Protein AF-0000000086527727 (afdb_homodimer)

Secondary structure (DSSP, 8-state):
-HHHHHHHHHHSEEEEEPPHHHHHHHHHHHHHHTT--HHHHHHSEEGGGTEEEEPTTS-BSS-TTSB--SEEEEE-GGGGGGGTT-GGGGSHHHHHHHHHHHHHHHHHHHHHHHHHHHTT--PPPP-GGG-EEEEEEE-TTS--S--SEEEEEE--SSSEEEEEESSS-EEE--SSS-EE----TTEEEEEE-HHHHHHTTTSS----EEEEPPSS---EEEEEEEE---TT---EE-SSS--EE-HHHHHHHHHHHTTPPPPP-----/-HHHHHHHHHHSEEEEEPPHHHHHHHHHHHHHHTT--HHHHHHSEEGGGTEEEEPTTS-BSS-TTSB--SEEEEE-GGGGGGGTT-GGGGSHHHHHHHHHHHHHHHHHHHHHHHHHHHTT--PPPP-GGG-EEEEEEE-TT------SEEEEEE---SSEEEEEESSS-EEE--SSS-EE----TTEEEEEE-HHHHHHTTTSS----EEEEPPSS---EEEEEEEE---TT---EE-SSS--EE-HHHHHHHHHHHTTPPPPP-----

Structure (mmCIF, N/CA/C/O backbone):
data_AF-0000000086527727-model_v1
#
loop_
_entity.id
_entity.type
_entity.pdbx_description
1 polymer '2OG-Fe(II) oxygenase'
#
loop_
_atom_site.group_PDB
_atom_site.id
_atom_site.type_symbol
_atom_site.label_atom_id
_atom_site.label_alt_id
_atom_site.label_comp_id
_atom_site.label_asym_id
_atom_site.label_entity_id
_atom_site.label_seq_id
_atom_site.pdbx_PDB_ins_code
_atom_site.Cartn_x
_atom_site.Cartn_y
_atom_site.Cartn_z
_atom_site.occupancy
_atom_site.B_iso_or_equiv
_atom_site.auth_seq_id
_atom_site.auth_comp_id
_atom_site.auth_asym_id
_atom_site.auth_atom_id
_atom_site.pdbx_PDB_model_num
ATOM 1 N N . MET A 1 1 ? 10.938 4.844 6.789 1 93.62 1 MET A N 1
ATOM 2 C CA . MET A 1 1 ? 9.836 5.648 6.262 1 93.62 1 MET A CA 1
ATOM 3 C C . MET A 1 1 ? 9.055 4.879 5.203 1 93.62 1 MET A C 1
ATOM 5 O O . MET A 1 1 ? 7.879 5.164 4.965 1 93.62 1 MET A O 1
ATOM 9 N N . LYS A 1 2 ? 9.672 3.783 4.762 1 95.88 2 LYS A N 1
ATOM 10 C CA . LYS A 1 2 ? 9.039 3.025 3.686 1 95.88 2 LYS A CA 1
ATOM 11 C C . LYS A 1 2 ? 7.766 2.344 4.168 1 95.88 2 LYS A C 1
ATOM 13 O O . LYS A 1 2 ? 6.758 2.326 3.453 1 95.88 2 LYS A O 1
ATOM 18 N N . LEU A 1 3 ? 7.816 1.804 5.344 1 97.44 3 LEU A N 1
ATOM 19 C CA . LEU A 1 3 ? 6.633 1.159 5.902 1 97.44 3 LEU A CA 1
ATOM 20 C C . LEU A 1 3 ? 5.492 2.16 6.062 1 97.44 3 LEU A C 1
ATOM 22 O O . LEU A 1 3 ? 4.355 1.872 5.688 1 97.44 3 LEU A O 1
ATOM 26 N N . HIS A 1 4 ? 5.781 3.332 6.586 1 98.25 4 HIS A N 1
ATOM 27 C CA . HIS A 1 4 ? 4.77 4.367 6.746 1 98.25 4 HIS A CA 1
ATOM 28 C C . HIS A 1 4 ? 4.199 4.797 5.402 1 98.25 4 HIS A C 1
ATOM 30 O O . HIS A 1 4 ? 2.99 5.02 5.277 1 98.25 4 HIS A O 1
ATOM 36 N N . ALA A 1 5 ? 5.086 4.922 4.422 1 98.69 5 ALA A N 1
ATOM 37 C CA . ALA A 1 5 ? 4.648 5.27 3.074 1 98.69 5 ALA A CA 1
ATOM 38 C C . ALA A 1 5 ? 3.682 4.227 2.523 1 98.69 5 ALA A C 1
ATOM 40 O O . ALA A 1 5 ? 2.648 4.57 1.944 1 98.69 5 ALA A O 1
ATOM 41 N N . SER A 1 6 ? 4.012 2.943 2.715 1 98.5 6 SER A N 1
ATOM 42 C CA . SER A 1 6 ? 3.152 1.869 2.225 1 98.5 6 SER A CA 1
ATOM 43 C C . SER A 1 6 ? 1.796 1.885 2.92 1 98.5 6 SER A C 1
ATOM 45 O O . SER A 1 6 ? 0.764 1.663 2.283 1 98.5 6 SER A O 1
ATOM 47 N N . ARG A 1 7 ? 1.801 2.135 4.215 1 98.25 7 ARG A N 1
ATOM 48 C CA . ARG A 1 7 ? 0.545 2.211 4.953 1 98.25 7 ARG A CA 1
ATOM 49 C C . ARG A 1 7 ? -0.287 3.406 4.496 1 98.25 7 ARG A C 1
ATOM 51 O O . ARG A 1 7 ? -1.512 3.311 4.391 1 98.25 7 ARG A O 1
ATOM 58 N N . LEU A 1 8 ? 0.366 4.465 4.238 1 98.62 8 LEU A N 1
ATOM 59 C CA . LEU A 1 8 ? -0.321 5.645 3.729 1 98.62 8 LEU A CA 1
ATOM 60 C C . LEU A 1 8 ? -0.918 5.375 2.352 1 98.62 8 LEU A C 1
ATOM 62 O O . LEU A 1 8 ? -2.057 5.762 2.078 1 98.62 8 LEU A O 1
ATOM 66 N N . ILE A 1 9 ? -0.16 4.742 1.474 1 98.56 9 ILE A N 1
ATOM 67 C CA . ILE A 1 9 ? -0.643 4.391 0.142 1 98.56 9 ILE A CA 1
ATOM 68 C C . ILE A 1 9 ? -1.854 3.469 0.258 1 98.56 9 ILE A C 1
ATOM 70 O O . ILE A 1 9 ? -2.824 3.611 -0.49 1 98.56 9 ILE A O 1
ATOM 74 N N . ARG A 1 10 ? -1.821 2.598 1.196 1 97.44 10 ARG A N 1
ATOM 75 C CA . ARG A 1 10 ? -2.869 1.598 1.37 1 97.44 10 ARG A CA 1
ATOM 76 C C . ARG A 1 10 ? -4.129 2.223 1.959 1 97.44 10 ARG A C 1
ATOM 78 O O . ARG A 1 10 ? -5.238 1.962 1.484 1 97.44 10 ARG A O 1
ATOM 85 N N . ASP A 1 11 ? -3.961 3.105 3.004 1 97 11 ASP A N 1
ATOM 86 C CA . ASP A 1 11 ? -5.098 3.484 3.836 1 97 11 ASP A CA 1
ATOM 87 C C . ASP A 1 11 ? -5.441 4.961 3.656 1 97 11 ASP A C 1
ATOM 89 O O . ASP A 1 11 ? -6.496 5.418 4.105 1 97 11 ASP A O 1
ATOM 93 N N . SER A 1 12 ? -4.559 5.742 3.012 1 98.19 12 SER A N 1
ATOM 94 C CA . SER A 1 12 ? -4.684 7.188 2.83 1 98.19 12 SER A CA 1
ATOM 95 C C . SER A 1 12 ? -4.461 7.93 4.141 1 98.19 12 SER A C 1
ATOM 97 O O . SER A 1 12 ? -4.73 9.133 4.234 1 98.19 12 SER A O 1
ATOM 99 N N . TYR A 1 13 ? -4.09 7.246 5.164 1 98.38 13 TYR A N 1
ATOM 100 C CA . TYR A 1 13 ? -3.625 7.812 6.426 1 98.38 13 TYR A CA 1
ATOM 101 C C . TYR A 1 13 ? -2.643 6.875 7.117 1 98.38 13 TYR A C 1
ATOM 103 O O . TYR A 1 13 ? -2.566 5.688 6.781 1 98.38 13 TYR A O 1
ATOM 111 N N . VAL A 1 14 ? -1.876 7.391 8.031 1 98.44 14 VAL A N 1
ATOM 112 C CA . VAL A 1 14 ? -0.958 6.559 8.805 1 98.44 14 VAL A CA 1
ATOM 113 C C . VAL A 1 14 ? -0.608 7.254 10.117 1 98.44 14 VAL A C 1
ATOM 115 O O . VAL A 1 14 ? -0.473 8.477 10.156 1 98.44 14 VAL A O 1
ATOM 118 N N . TYR A 1 15 ? -0.564 6.461 11.164 1 97.81 15 TYR A N 1
ATOM 119 C CA . TYR A 1 15 ? -0.046 6.949 12.438 1 97.81 15 TYR A CA 1
ATOM 120 C C . TYR A 1 15 ? 1.468 6.785 12.508 1 97.81 15 TYR A C 1
ATOM 122 O O . TYR A 1 15 ? 2.02 5.824 11.969 1 97.81 15 TYR A O 1
ATOM 130 N N . PHE A 1 16 ? 2.072 7.664 13.078 1 91.94 16 PHE A N 1
ATOM 131 C CA . PHE A 1 16 ? 3.486 7.402 13.32 1 91.94 16 PHE A CA 1
ATOM 132 C C . PHE A 1 16 ? 3.93 8.016 14.648 1 91.94 16 PHE A C 1
ATOM 134 O O . PHE A 1 16 ? 3.371 9.023 15.086 1 91.94 16 PHE A O 1
ATOM 141 N N . LYS A 1 17 ? 4.961 7.449 15.18 1 94.81 17 LYS A N 1
ATOM 142 C CA . LYS A 1 17 ? 5.551 7.883 16.453 1 94.81 17 LYS A CA 1
ATOM 143 C C . LYS A 1 17 ? 6.355 9.164 16.266 1 94.81 17 LYS A C 1
ATOM 145 O O . LYS A 1 17 ? 7.191 9.258 15.359 1 94.81 17 LYS A O 1
ATOM 150 N N . MET A 1 18 ? 6.059 10.094 17.078 1 96.69 18 MET A N 1
ATOM 151 C CA . MET A 1 18 ? 6.75 11.383 17.016 1 96.69 18 MET A CA 1
ATOM 152 C C . MET A 1 18 ? 8.109 11.305 17.703 1 96.69 18 MET A C 1
ATOM 154 O O . MET A 1 18 ? 8.219 10.734 18.797 1 96.69 18 MET A O 1
ATOM 158 N N . PRO A 1 19 ? 9.164 11.883 17.062 1 96.88 19 PRO A N 1
ATOM 159 C CA . PRO A 1 19 ? 10.398 12.078 17.828 1 96.88 19 PRO A CA 1
ATOM 160 C C . PRO A 1 19 ? 10.188 12.906 19.094 1 96.88 19 PRO A C 1
ATOM 162 O O . PRO A 1 19 ? 9.32 13.781 19.125 1 96.88 19 PRO A O 1
ATOM 165 N N . TYR A 1 20 ? 11.008 12.672 20.047 1 96.69 20 TYR A N 1
ATOM 166 C CA . TYR A 1 20 ? 10.867 13.305 21.359 1 96.69 20 TYR A CA 1
ATOM 167 C C . TYR A 1 20 ? 10.891 14.82 21.234 1 96.69 20 TYR A C 1
ATOM 169 O O . TYR A 1 20 ? 10.094 15.516 21.875 1 96.69 20 TYR A O 1
ATOM 177 N N . ALA A 1 21 ? 11.797 15.344 20.469 1 97.25 21 ALA A N 1
ATOM 178 C CA . ALA A 1 21 ? 11.922 16.797 20.297 1 97.25 21 ALA A CA 1
ATOM 179 C C . ALA A 1 21 ? 10.625 17.391 19.766 1 97.25 21 ALA A C 1
ATOM 181 O O . ALA A 1 21 ? 10.195 18.453 20.219 1 97.25 21 ALA A O 1
ATOM 182 N N . LEU A 1 22 ? 10.008 16.766 18.812 1 97.44 22 LEU A N 1
ATOM 183 C CA . LEU A 1 22 ? 8.758 17.234 18.219 1 97.44 22 LEU A CA 1
ATOM 184 C C . LEU A 1 22 ? 7.645 17.25 19.266 1 97.44 22 LEU A C 1
ATOM 186 O O . LEU A 1 22 ? 6.867 18.203 19.328 1 97.44 22 LEU A O 1
ATOM 190 N N . LEU A 1 23 ? 7.625 16.203 20.031 1 97 23 LEU A N 1
ATOM 191 C CA . LEU A 1 23 ? 6.617 16.094 21.094 1 97 23 LEU A CA 1
ATOM 192 C C . LEU A 1 23 ? 6.797 17.219 22.109 1 97 23 LEU A C 1
ATOM 194 O O . LEU A 1 23 ? 5.816 17.828 22.531 1 97 23 LEU A O 1
ATOM 198 N N . MET A 1 24 ? 7.961 17.438 22.469 1 97.75 24 MET A N 1
ATOM 199 C CA . MET A 1 24 ? 8.266 18.469 23.453 1 97.75 24 MET A CA 1
ATOM 200 C C . MET A 1 24 ? 7.871 19.844 22.953 1 97.75 24 MET A C 1
ATOM 202 O O . MET A 1 24 ? 7.242 20.625 23.672 1 97.75 24 MET A O 1
ATOM 206 N N . HIS A 1 25 ? 8.266 20.109 21.734 1 98.25 25 HIS A N 1
ATOM 207 C CA . HIS A 1 25 ? 7.918 21.406 21.156 1 98.25 25 HIS A CA 1
ATOM 208 C C . HIS A 1 25 ? 6.406 21.578 21.062 1 98.25 25 HIS A C 1
ATOM 210 O O . HIS A 1 25 ? 5.883 22.672 21.281 1 98.25 25 HIS A O 1
ATOM 216 N N . PHE A 1 26 ? 5.711 20.547 20.75 1 98.06 26 PHE A N 1
ATOM 217 C CA . PHE A 1 26 ? 4.254 20.609 20.672 1 98.06 26 PHE A CA 1
ATOM 218 C C . PHE A 1 26 ? 3.646 20.969 22.016 1 98.06 26 PHE A C 1
ATOM 220 O O . PHE A 1 26 ? 2.791 21.844 22.109 1 98.06 26 PHE A O 1
ATOM 227 N N . ASP A 1 27 ? 4.094 20.266 23.031 1 97.12 27 ASP A N 1
ATOM 228 C CA . ASP A 1 27 ? 3.555 20.5 24.375 1 97.12 27 ASP A CA 1
ATOM 229 C C . ASP A 1 27 ? 3.816 21.922 24.828 1 97.12 27 ASP A C 1
ATOM 231 O O . ASP A 1 27 ? 2.932 22.578 25.391 1 97.12 27 ASP A O 1
ATOM 235 N N . ARG A 1 28 ? 4.941 22.375 24.562 1 97.88 28 ARG A N 1
ATOM 236 C CA . ARG A 1 28 ? 5.328 23.719 24.984 1 97.88 28 ARG A CA 1
ATOM 237 C C . ARG A 1 28 ? 4.551 24.781 24.219 1 97.88 28 ARG A C 1
ATOM 239 O O . ARG A 1 28 ? 4.125 25.781 24.781 1 97.88 28 ARG A O 1
ATOM 246 N N . LEU A 1 29 ? 4.395 24.531 22.906 1 97.44 29 LEU A N 1
ATOM 247 C CA . LEU A 1 29 ? 3.674 25.531 22.109 1 97.44 29 LEU A CA 1
ATOM 248 C C . LEU A 1 29 ? 2.201 25.562 22.516 1 97.44 29 LEU A C 1
ATOM 250 O O . LEU A 1 29 ? 1.609 26.641 22.594 1 97.44 29 LEU A O 1
ATOM 254 N N . ALA A 1 30 ? 1.613 24.438 22.781 1 95.69 30 ALA A N 1
ATOM 255 C CA . ALA A 1 30 ? 0.217 24.391 23.219 1 95.69 30 ALA A CA 1
ATOM 256 C C . ALA A 1 30 ? 0.022 25.141 24.531 1 95.69 30 ALA A C 1
ATOM 258 O O . ALA A 1 30 ? -0.963 25.859 24.703 1 95.69 30 ALA A O 1
ATOM 259 N N . ALA A 1 31 ? 0.962 24.984 25.406 1 95.75 31 ALA A N 1
ATOM 260 C CA . ALA A 1 31 ? 0.911 25.672 26.703 1 95.75 31 ALA A CA 1
ATOM 261 C C . ALA A 1 31 ? 1.137 27.172 26.531 1 95.75 31 ALA A C 1
ATOM 263 O O . ALA A 1 31 ? 0.48 27.984 27.172 1 95.75 31 ALA A O 1
ATOM 264 N N . ALA A 1 32 ? 2.006 27.547 25.703 1 97.06 32 ALA A N 1
ATOM 265 C CA . ALA A 1 32 ? 2.395 28.938 25.516 1 97.06 32 ALA A CA 1
ATOM 266 C C . ALA A 1 32 ? 1.268 29.734 24.859 1 97.06 32 ALA A C 1
ATOM 268 O O . ALA A 1 32 ? 1.194 30.953 25.016 1 97.06 32 ALA A O 1
ATOM 269 N N . TYR A 1 33 ? 0.44 29.047 24.125 1 95.81 33 TYR A N 1
ATOM 270 C CA . TYR A 1 33 ? -0.681 29.719 23.469 1 95.81 33 TYR A CA 1
ATOM 271 C C . TYR A 1 33 ? -1.545 30.453 24.5 1 95.81 33 TYR A C 1
ATOM 273 O O . TYR A 1 33 ? -2.016 31.562 24.234 1 95.81 33 TYR A O 1
ATOM 281 N N . ASP A 1 34 ? -1.73 29.844 25.672 1 92.5 34 ASP A N 1
ATOM 282 C CA . ASP A 1 34 ? -2.639 30.375 26.688 1 92.5 34 ASP A CA 1
ATOM 283 C C . ASP A 1 34 ? -2.08 31.656 27.312 1 92.5 34 ASP A C 1
ATOM 285 O O . ASP A 1 34 ? -2.814 32.406 27.938 1 92.5 34 ASP A O 1
ATOM 289 N N . ALA A 1 35 ? -0.861 31.906 27.125 1 92.94 35 ALA A N 1
ATOM 290 C CA . ALA A 1 35 ? -0.202 33.062 27.719 1 92.94 35 ALA A CA 1
ATOM 291 C C . ALA A 1 35 ? -0.241 34.281 26.781 1 92.94 35 ALA A C 1
ATOM 293 O O . ALA A 1 35 ? 0.099 35.375 27.188 1 92.94 35 ALA A O 1
ATOM 294 N N . LEU A 1 36 ? -0.669 34.094 25.547 1 93.88 36 LEU A N 1
ATOM 295 C CA . LEU A 1 36 ? -0.703 35.188 24.594 1 93.88 36 LEU A CA 1
ATOM 296 C C . LEU A 1 36 ? -1.833 36.156 24.906 1 93.88 36 LEU A C 1
ATOM 298 O O . LEU A 1 36 ? -2.93 35.75 25.281 1 93.88 36 LEU A O 1
ATOM 302 N N . ASP A 1 37 ? -1.52 37.438 24.812 1 90.94 37 ASP A N 1
ATOM 303 C CA . ASP A 1 37 ? -2.584 38.406 25.062 1 90.94 37 ASP A CA 1
ATOM 304 C C . ASP A 1 37 ? -3.279 38.781 23.766 1 90.94 37 ASP A C 1
ATOM 306 O O . ASP A 1 37 ? -2.75 38.531 22.672 1 90.94 37 ASP A O 1
ATOM 310 N N . ARG A 1 38 ? -4.395 39.375 23.875 1 89.12 38 ARG A N 1
ATOM 31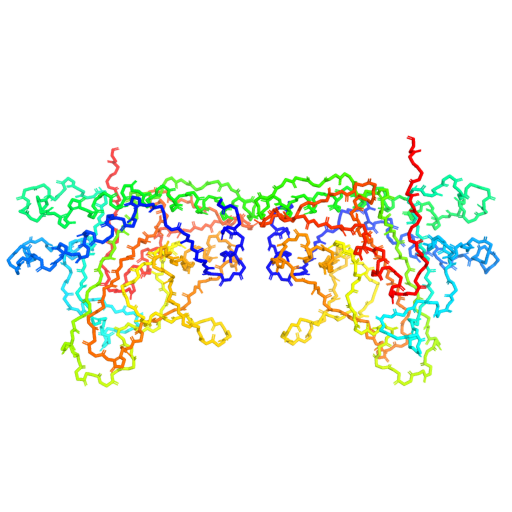1 C CA . ARG A 1 38 ? -5.258 39.719 22.75 1 89.12 38 ARG A CA 1
ATOM 312 C C . ARG A 1 38 ? -4.59 40.75 21.828 1 89.12 38 ARG A C 1
ATOM 314 O O . ARG A 1 38 ? -4.727 40.688 20.609 1 89.12 38 ARG A O 1
ATOM 321 N N . LYS A 1 39 ? -3.881 41.656 22.406 1 91.5 39 LYS A N 1
ATOM 322 C CA . LYS A 1 39 ? -3.211 42.688 21.625 1 91.5 39 LYS A CA 1
ATOM 323 C C . LYS A 1 39 ? -2.141 42.094 20.719 1 91.5 39 LYS A C 1
ATOM 325 O O . LYS A 1 39 ? -2.012 42.5 19.562 1 91.5 39 LYS A O 1
ATOM 330 N N . GLN A 1 40 ? -1.396 41.156 21.234 1 90.62 40 GLN A N 1
ATOM 331 C CA . GLN A 1 40 ? -0.372 40.5 20.453 1 90.62 40 GLN A CA 1
ATOM 332 C C . GLN A 1 40 ? -0.99 39.719 19.281 1 90.62 40 GLN A C 1
ATOM 334 O O . GLN A 1 40 ? -0.476 39.781 18.172 1 90.62 40 GLN A O 1
ATOM 339 N N . LYS A 1 41 ? -2.102 39.094 19.578 1 92.12 41 LYS A N 1
ATOM 340 C CA . LYS A 1 41 ? -2.785 38.312 18.547 1 92.12 41 LYS A CA 1
ATOM 341 C C . LYS A 1 41 ? -3.314 39.219 17.438 1 92.12 41 LYS A C 1
ATOM 343 O O . LYS A 1 41 ? -3.143 38.938 16.25 1 92.12 41 LYS A O 1
ATOM 348 N N . HIS A 1 42 ? -3.834 40.281 17.828 1 92.56 42 HIS A N 1
ATOM 349 C CA . HIS A 1 42 ? -4.418 41.219 16.875 1 92.56 42 HIS A CA 1
ATOM 350 C C . HIS A 1 42 ? -3.34 41.875 16 1 92.56 42 HIS A C 1
ATOM 352 O O . HIS A 1 42 ? -3.555 42.094 14.82 1 92.56 42 HIS A O 1
ATOM 358 N N . ALA A 1 43 ? -2.217 42.156 16.609 1 94.81 43 ALA A N 1
ATOM 359 C CA . ALA A 1 43 ? -1.142 42.844 15.898 1 94.81 43 ALA A CA 1
ATOM 360 C C . ALA A 1 43 ? -0.459 41.906 14.906 1 94.81 43 ALA A C 1
ATOM 362 O O . ALA A 1 43 ? 0.127 42.375 13.922 1 94.81 43 ALA A O 1
ATOM 363 N N . PHE A 1 44 ? -0.493 40.656 15.141 1 97 44 PHE A N 1
ATOM 364 C CA . PHE A 1 44 ? 0.178 39.656 14.312 1 97 44 PHE A CA 1
ATOM 365 C C . PHE A 1 44 ? -0.824 38.938 13.43 1 97 44 PHE A C 1
ATOM 367 O O . PHE A 1 44 ? -1.032 37.719 13.586 1 97 44 PHE A O 1
ATOM 374 N N . SER A 1 45 ? -1.574 39.625 12.57 1 95.12 45 SER A N 1
ATOM 375 C CA . SER A 1 45 ? -2.609 39.094 11.688 1 95.12 45 SER A CA 1
ATOM 376 C C . SER A 1 45 ? -2.389 39.531 10.25 1 95.12 45 SER A C 1
ATOM 378 O O . SER A 1 45 ? -2.432 40.75 9.961 1 95.12 45 SER A O 1
ATOM 380 N N . PHE A 1 46 ? -2.105 38.625 9.359 1 93.62 46 PHE A N 1
ATOM 381 C CA . PHE A 1 46 ? -1.865 38.906 7.949 1 93.62 46 PHE A CA 1
ATOM 382 C C . PHE A 1 46 ? -2.727 38 7.07 1 93.62 46 PHE A C 1
ATOM 384 O O . PHE A 1 46 ? -2.207 37.188 6.324 1 93.62 46 PHE A O 1
ATOM 391 N N . PRO A 1 47 ? -4.039 38.156 7 1 90.81 47 PRO A N 1
ATOM 392 C CA . PRO A 1 47 ? -4.961 37.281 6.281 1 90.81 47 PRO A CA 1
ATOM 393 C C . PRO A 1 47 ? -4.68 37.219 4.781 1 90.81 47 PRO A C 1
ATOM 395 O O . PRO A 1 47 ? -4.906 36.188 4.145 1 90.81 47 PRO A O 1
ATOM 398 N N . GLU A 1 48 ? -4.125 38.281 4.172 1 89.62 48 GLU A N 1
ATOM 399 C CA . GLU A 1 48 ? -3.828 38.312 2.742 1 89.62 48 GLU A CA 1
ATOM 400 C C . GLU A 1 48 ? -2.756 37.281 2.381 1 89.62 48 GLU A C 1
ATOM 402 O O . GLU A 1 48 ? -2.639 36.875 1.22 1 89.62 48 GLU A O 1
ATOM 407 N N . HIS A 1 49 ? -2.008 36.844 3.379 1 92.19 49 HIS A N 1
ATOM 408 C CA . HIS A 1 49 ? -0.934 35.875 3.154 1 92.19 49 HIS A CA 1
ATOM 409 C C . HIS A 1 49 ? -1.199 34.594 3.898 1 92.19 49 HIS A C 1
ATOM 411 O O . HIS A 1 49 ? -0.297 33.75 4.051 1 92.19 49 HIS A O 1
ATOM 417 N N . THR A 1 50 ? -2.451 34.438 4.441 1 92.19 50 THR A N 1
ATOM 418 C CA . THR A 1 50 ? -2.756 33.281 5.277 1 92.19 50 THR A CA 1
ATOM 419 C C . THR A 1 50 ? -1.665 33.062 6.32 1 92.19 50 THR A C 1
ATOM 421 O O . THR A 1 50 ? -1.165 31.938 6.484 1 92.19 50 THR A O 1
ATOM 424 N N . ASP A 1 51 ? -1.32 34.125 7.012 1 95.75 51 ASP A N 1
ATOM 425 C CA . ASP A 1 51 ? -0.207 34.125 7.957 1 95.75 51 ASP A CA 1
ATOM 426 C C . ASP A 1 51 ? -0.601 34.812 9.266 1 95.75 51 ASP A C 1
ATOM 428 O O . ASP A 1 51 ? -1.352 35.812 9.258 1 95.75 51 ASP A O 1
ATOM 432 N N . GLY A 1 52 ? -0.134 34.25 10.344 1 96.5 52 GLY A N 1
ATOM 433 C CA . GLY A 1 52 ? -0.481 34.812 11.648 1 96.5 52 GLY A CA 1
ATOM 434 C C . GLY A 1 52 ? -1.852 34.375 12.133 1 96.5 52 GLY A C 1
ATOM 435 O O . GLY A 1 52 ? -2.328 33.281 11.781 1 96.5 52 GLY A O 1
ATOM 436 N N . PHE A 1 53 ? -2.357 35.156 13.094 1 95.56 53 PHE A N 1
ATOM 437 C CA . PHE A 1 53 ? -3.713 34.906 13.57 1 95.56 53 PHE A CA 1
ATOM 438 C C . PHE A 1 53 ? -4.738 35.344 12.539 1 95.56 53 PHE A C 1
ATOM 440 O O . PHE A 1 53 ? -4.723 36.5 12.094 1 95.56 53 PHE A O 1
ATOM 447 N N . LEU A 1 54 ? -5.547 34.406 12.148 1 91.81 54 LEU A N 1
ATOM 448 C CA . LEU A 1 54 ? -6.559 34.688 11.141 1 91.81 54 LEU A CA 1
ATOM 449 C C . LEU A 1 54 ? -7.906 35 11.797 1 91.81 54 LEU A C 1
ATOM 451 O O . LEU A 1 54 ? -8.25 34.375 12.812 1 91.81 54 LEU A O 1
ATOM 455 N N . PRO A 1 55 ? -8.656 35.938 11.164 1 81.75 55 PRO A N 1
ATOM 456 C CA . PRO A 1 55 ? -9.969 36.281 11.734 1 81.75 55 PRO A CA 1
ATOM 457 C C . PRO A 1 55 ? -10.875 35.062 11.867 1 81.75 55 PRO A C 1
ATOM 459 O O . PRO A 1 55 ? -10.891 34.188 10.977 1 81.75 55 PRO A O 1
ATOM 462 N N . PHE A 1 56 ? -11.578 35.094 12.938 1 79.12 56 PHE A N 1
ATOM 463 C CA . PHE A 1 56 ? -12.523 34 13.18 1 79.12 56 PHE A CA 1
ATOM 464 C C . PHE A 1 56 ? -13.555 33.938 12.062 1 79.12 56 PHE A C 1
ATOM 466 O O . PHE A 1 56 ? -14.062 34.969 11.609 1 79.12 56 PHE A O 1
ATOM 473 N N . GLY A 1 57 ? -13.797 32.719 11.586 1 75.31 57 GLY A N 1
ATOM 474 C CA . GLY A 1 57 ? -14.836 32.5 10.594 1 75.31 57 GLY A CA 1
ATOM 475 C C . GLY A 1 57 ? -14.344 32.688 9.172 1 75.31 57 GLY A C 1
ATOM 476 O O . GLY A 1 57 ? -15.086 32.438 8.219 1 75.31 57 GLY A O 1
ATOM 477 N N . LEU A 1 58 ? -13.203 33.156 9.016 1 73.62 58 LEU A N 1
ATOM 478 C CA . LEU A 1 58 ? -12.672 33.375 7.672 1 73.62 58 LEU A CA 1
ATOM 479 C C . LEU A 1 58 ? -12.586 32.062 6.902 1 73.62 58 LEU A C 1
ATOM 481 O O . LEU A 1 58 ? -12.922 32.031 5.715 1 73.62 58 LEU A O 1
ATOM 485 N N . GLU A 1 59 ? -12.211 31.016 7.586 1 77.19 59 GLU A N 1
ATOM 486 C CA . GLU A 1 59 ? -12.039 29.734 6.91 1 77.19 59 GLU A CA 1
ATOM 487 C C . GLU A 1 59 ? -13.234 28.812 7.164 1 77.19 59 GLU A C 1
ATOM 489 O O . GLU A 1 59 ? -13.836 28.859 8.234 1 77.19 59 GLU A O 1
ATOM 494 N N . TYR A 1 60 ? -13.523 28.078 6.059 1 78.81 60 TYR A N 1
ATOM 495 C CA . TYR A 1 60 ? -14.594 27.094 6.145 1 78.81 60 TYR A CA 1
ATOM 496 C C . TYR A 1 60 ? -14.227 25.828 5.367 1 78.81 60 TYR A C 1
ATOM 498 O O . TYR A 1 60 ? -13.539 25.906 4.348 1 78.81 60 TYR A O 1
ATOM 506 N N . SER A 1 61 ? -14.688 24.797 5.824 1 77.94 61 SER A N 1
ATOM 507 C CA . SER A 1 61 ? -14.383 23.484 5.246 1 77.94 61 SER A CA 1
ATOM 508 C C . SER A 1 61 ? -15.297 23.188 4.062 1 77.94 61 SER A C 1
ATOM 510 O O . SER A 1 61 ? -14.867 22.578 3.082 1 77.94 61 SER A O 1
ATOM 512 N N . HIS A 1 62 ? -16.5 23.641 4.156 1 73.12 62 HIS A N 1
ATOM 513 C CA . HIS A 1 62 ? -17.469 23.266 3.133 1 73.12 62 HIS A CA 1
ATOM 514 C C . HIS A 1 62 ? -18.125 24.5 2.521 1 73.12 62 HIS A C 1
ATOM 516 O O . HIS A 1 62 ? -18.156 24.641 1.297 1 73.12 62 HIS A O 1
ATOM 522 N N . ALA A 1 63 ? -18.641 25.312 3.398 1 75.06 63 ALA A N 1
ATOM 523 C CA . ALA A 1 63 ? -19.375 26.484 2.922 1 75.06 63 ALA A CA 1
ATOM 524 C C . ALA A 1 63 ? -19.156 27.688 3.824 1 75.06 63 ALA A C 1
ATOM 526 O O . ALA A 1 63 ? -19.031 27.547 5.043 1 75.06 63 ALA A O 1
ATOM 527 N N . PRO A 1 64 ? -19.172 28.844 3.17 1 75.81 64 PRO A N 1
ATOM 528 C CA . PRO A 1 64 ? -18.906 30.062 3.943 1 75.81 64 PRO A CA 1
ATOM 529 C C . PRO A 1 64 ? -19.922 30.266 5.066 1 75.81 64 PRO A C 1
ATOM 531 O O . PRO A 1 64 ? -19.609 30.906 6.074 1 75.81 64 PRO A O 1
ATOM 534 N N . GLU A 1 65 ? -21.047 29.734 4.891 1 76.56 65 GLU A N 1
ATOM 535 C CA . GLU A 1 65 ? -22.094 29.891 5.895 1 76.56 65 GLU A CA 1
ATOM 536 C C . GLU A 1 65 ? -21.828 29.031 7.121 1 76.56 65 GLU A C 1
ATOM 538 O O . GLU A 1 65 ? -22.453 29.219 8.172 1 76.56 65 GLU A O 1
ATOM 543 N N . ARG A 1 66 ? -20.875 28.188 6.98 1 78.44 66 ARG A N 1
ATOM 544 C CA . ARG A 1 66 ? -20.531 27.297 8.07 1 78.44 66 ARG A CA 1
ATOM 545 C C . ARG A 1 66 ? -19.031 27.359 8.367 1 78.44 66 ARG A C 1
ATOM 547 O O . ARG A 1 66 ? -18.297 26.391 8.125 1 78.44 66 ARG A O 1
ATOM 554 N N . PRO A 1 67 ? -18.672 28.438 8.969 1 78.12 67 PRO A N 1
ATOM 555 C CA . PRO A 1 67 ? -17.234 28.609 9.242 1 78.12 67 PRO A CA 1
ATOM 556 C C . PRO A 1 67 ? -16.703 27.594 10.258 1 78.12 67 PRO A C 1
ATOM 558 O O . PRO A 1 67 ? -17.469 27.031 11.039 1 78.12 67 PRO A O 1
ATOM 561 N N . ASP A 1 68 ? -15.391 27.375 10.164 1 78.56 68 ASP A N 1
ATOM 562 C CA . ASP A 1 68 ? -14.727 26.578 11.195 1 78.56 68 ASP A CA 1
ATOM 563 C C . ASP A 1 68 ? -14.797 27.281 12.547 1 78.56 68 ASP A C 1
ATOM 565 O O . ASP A 1 68 ? -14.602 28.5 12.641 1 78.56 68 ASP A O 1
ATOM 569 N N . LEU A 1 69 ? -15.07 26.578 13.555 1 79.75 69 LEU A N 1
ATOM 570 C CA . LEU A 1 69 ? -15.289 27.156 14.875 1 79.75 69 LEU A CA 1
ATOM 571 C C . LEU A 1 69 ? -14.031 27.062 15.727 1 79.75 69 LEU A C 1
ATOM 573 O O . LEU A 1 69 ? -14.047 26.438 16.797 1 79.75 69 LEU A O 1
ATOM 577 N N . CYS A 1 70 ? -12.977 27.672 15.227 1 85 70 CYS A N 1
ATOM 578 C CA . CYS A 1 70 ? -11.711 27.688 15.945 1 85 70 CYS A CA 1
ATOM 579 C C . CYS A 1 70 ? -10.93 28.953 15.648 1 85 70 CYS A C 1
ATOM 581 O O . CYS A 1 70 ? -11.133 29.578 14.602 1 85 70 CYS A O 1
ATOM 583 N N . ASP A 1 71 ? -10.094 29.344 16.656 1 88.81 71 ASP A N 1
ATOM 584 C CA . ASP A 1 71 ? -9.047 30.312 16.375 1 88.81 71 ASP A CA 1
ATOM 585 C C . ASP A 1 71 ? -7.898 29.672 15.594 1 88.81 71 ASP A C 1
ATOM 587 O O . ASP A 1 71 ? -7.488 28.547 15.891 1 88.81 71 ASP A O 1
ATOM 591 N N . ARG A 1 72 ? -7.438 30.406 14.648 1 93.56 72 ARG A N 1
ATOM 592 C CA . ARG A 1 72 ? -6.418 29.812 13.781 1 93.56 72 ARG A CA 1
ATOM 593 C C . ARG A 1 72 ? -5.168 30.688 13.742 1 93.56 72 ARG A C 1
ATOM 595 O O . ARG A 1 72 ? -5.262 31.922 13.656 1 93.56 72 ARG A O 1
ATOM 602 N N . PHE A 1 73 ? -4.055 30.094 13.852 1 96.5 73 PHE A N 1
ATOM 603 C CA . PHE A 1 73 ? -2.75 30.719 13.664 1 96.5 73 PHE A CA 1
ATOM 604 C C . PHE A 1 73 ? -1.935 29.953 12.617 1 96.5 73 PHE A C 1
ATOM 606 O O . PHE A 1 73 ? -1.751 28.75 12.734 1 96.5 73 PHE A O 1
ATOM 613 N N . CYS A 1 74 ? -1.453 30.656 11.609 1 97.06 74 CYS A N 1
ATOM 614 C CA . CYS A 1 74 ? -0.625 30.047 10.578 1 97.06 74 CYS A CA 1
ATOM 615 C C . CYS A 1 74 ? 0.807 30.562 10.648 1 97.06 74 CYS A C 1
ATOM 617 O O . CYS A 1 74 ? 1.033 31.75 10.906 1 97.06 74 CYS A O 1
ATOM 619 N N . TYR A 1 75 ? 1.747 29.719 10.438 1 97.94 75 TYR A N 1
ATOM 620 C CA . TYR A 1 75 ? 3.168 30.047 10.453 1 97.94 75 TYR A CA 1
ATOM 621 C C . TYR A 1 75 ? 3.863 29.5 9.211 1 97.94 75 TYR A C 1
ATOM 623 O O . TYR A 1 75 ? 3.826 28.297 8.945 1 97.94 75 TYR A O 1
ATOM 631 N N . TRP A 1 76 ? 4.5 30.375 8.422 1 96.69 76 TRP A N 1
ATOM 632 C CA . TRP A 1 76 ? 5.312 30.047 7.258 1 96.69 76 TRP A CA 1
ATOM 633 C C . TRP A 1 76 ? 6.785 30.344 7.52 1 96.69 76 TRP A C 1
ATOM 635 O O . TRP A 1 76 ? 7.16 31.5 7.75 1 96.69 76 TRP A O 1
ATOM 645 N N . VAL A 1 77 ? 7.574 29.359 7.359 1 97.31 77 VAL A N 1
ATOM 646 C CA . VAL A 1 77 ? 9.008 29.609 7.492 1 97.31 77 VAL A CA 1
ATOM 647 C C . VAL A 1 77 ? 9.453 30.594 6.418 1 97.31 77 VAL A C 1
ATOM 649 O O . VAL A 1 77 ? 10.344 31.422 6.656 1 97.31 77 VAL A O 1
ATOM 652 N N . ALA A 1 78 ? 8.836 30.578 5.316 1 94.69 78 ALA A N 1
ATOM 653 C CA . ALA A 1 78 ? 9.172 31.438 4.188 1 94.69 78 ALA A CA 1
ATOM 654 C C . ALA A 1 78 ? 8.906 32.906 4.516 1 94.69 78 ALA A C 1
ATOM 656 O O . ALA A 1 78 ? 9.422 33.812 3.84 1 94.69 78 ALA A O 1
ATOM 657 N N . ARG A 1 79 ? 8.156 33.188 5.547 1 95.88 79 ARG A N 1
ATOM 658 C CA . ARG A 1 79 ? 7.785 34.562 5.863 1 95.88 79 ARG A CA 1
ATOM 659 C C . ARG A 1 79 ? 8.422 35 7.176 1 95.88 79 ARG A C 1
ATOM 661 O O . ARG A 1 79 ? 8.039 36.031 7.73 1 95.88 79 ARG A O 1
ATOM 668 N N . ARG A 1 80 ? 9.289 34.312 7.688 1 95.94 80 ARG A N 1
ATOM 669 C CA . ARG A 1 80 ? 9.898 34.594 8.984 1 95.94 80 ARG A CA 1
ATOM 670 C C . ARG A 1 80 ? 10.469 36 9.023 1 95.94 80 ARG A C 1
ATOM 672 O O . ARG A 1 80 ? 10.375 36.688 10.039 1 95.94 80 ARG A O 1
ATOM 679 N N . ASP A 1 81 ? 11.062 36.469 7.922 1 95.44 81 ASP A N 1
ATOM 680 C CA . ASP A 1 81 ? 11.656 37.812 7.867 1 95.44 81 ASP A CA 1
ATOM 681 C C . ASP A 1 81 ? 10.594 38.906 8.062 1 95.44 81 ASP A C 1
ATOM 683 O O . ASP A 1 81 ? 10.867 39.938 8.656 1 95.44 81 ASP A O 1
ATOM 687 N N . ALA A 1 82 ? 9.414 38.625 7.539 1 95.19 82 ALA A N 1
ATOM 688 C CA . ALA A 1 82 ? 8.32 39.594 7.648 1 95.19 82 ALA A CA 1
ATOM 689 C C . ALA A 1 82 ? 7.82 39.688 9.086 1 95.19 82 ALA A C 1
ATOM 691 O O . ALA A 1 82 ? 7.09 40.594 9.43 1 95.19 82 ALA A O 1
ATOM 692 N N . HIS A 1 83 ? 8.203 38.75 9.914 1 96.88 83 HIS A N 1
ATOM 693 C CA . HIS A 1 83 ? 7.691 38.688 11.281 1 96.88 83 HIS A CA 1
ATOM 694 C C . HIS A 1 83 ? 8.555 39.5 12.227 1 96.88 83 HIS A C 1
ATOM 696 O O . HIS A 1 83 ? 8.133 39.812 13.352 1 96.88 83 HIS A O 1
ATOM 702 N N . HIS A 1 84 ? 9.648 39.938 11.562 1 92.06 84 HIS A N 1
ATOM 703 C CA . HIS A 1 84 ? 10.586 40.656 12.406 1 92.06 84 HIS A CA 1
ATOM 704 C C . HIS A 1 84 ? 9.977 41.969 12.93 1 92.06 84 HIS A C 1
ATOM 706 O O . HIS A 1 84 ? 9.328 42.688 12.18 1 92.06 84 HIS A O 1
ATOM 712 N N . GLY A 1 85 ? 9.969 42.312 14.125 1 93.06 85 GLY A N 1
ATOM 713 C CA . GLY A 1 85 ? 9.492 43.562 14.695 1 93.06 85 GLY A CA 1
ATOM 714 C C . GLY A 1 85 ? 8.25 43.406 15.547 1 93.06 85 GLY A C 1
ATOM 715 O O . GLY A 1 85 ? 7.891 44.281 16.312 1 93.06 85 GLY A O 1
ATOM 716 N N . PHE A 1 86 ? 7.574 42.281 15.258 1 96.12 86 PHE A N 1
ATOM 717 C CA . PHE A 1 86 ? 6.352 42.062 16.031 1 96.12 86 PHE A CA 1
ATOM 718 C C . PHE A 1 86 ? 6.668 41.438 17.375 1 96.12 86 PHE A C 1
ATOM 720 O O . PHE A 1 86 ? 7.516 40.531 17.469 1 96.12 86 PHE A O 1
ATOM 727 N N . ALA A 1 87 ? 6.035 41.875 18.406 1 95.38 87 ALA A N 1
ATOM 728 C CA . ALA A 1 87 ? 6.246 41.375 19.766 1 95.38 87 ALA A CA 1
ATOM 729 C C . ALA A 1 87 ? 6.008 39.875 19.844 1 95.38 87 ALA A C 1
ATOM 731 O O . ALA A 1 87 ? 6.715 39.156 20.562 1 95.38 87 ALA A O 1
ATOM 732 N N . LEU A 1 88 ? 5.004 39.375 19.094 1 96.31 88 LEU A N 1
ATOM 733 C CA . LEU A 1 88 ? 4.672 37.938 19.109 1 96.31 88 LEU A CA 1
ATOM 734 C C . LEU A 1 88 ? 5.863 37.094 18.672 1 96.31 88 LEU A C 1
ATOM 736 O O . LEU A 1 88 ? 6.062 36 19.156 1 96.31 88 LEU A O 1
ATOM 740 N N . ALA A 1 89 ? 6.668 37.656 17.766 1 96.44 89 ALA A N 1
ATOM 741 C CA . ALA A 1 89 ? 7.805 36.906 17.219 1 96.44 89 ALA A CA 1
ATOM 742 C C . ALA A 1 89 ? 8.859 36.656 18.281 1 96.44 89 ALA A C 1
ATOM 744 O O . ALA A 1 89 ? 9.766 35.844 18.078 1 96.44 89 ALA A O 1
ATOM 745 N N . ARG A 1 90 ? 8.703 37.312 19.422 1 95.31 90 ARG A N 1
ATOM 746 C CA . ARG A 1 90 ? 9.641 37.125 20.516 1 95.31 90 ARG A CA 1
ATOM 747 C C . ARG A 1 90 ? 9.031 36.25 21.625 1 95.31 90 ARG A C 1
ATOM 749 O O . ARG A 1 90 ? 9.688 35.969 22.625 1 95.31 90 ARG A O 1
ATOM 756 N N . SER A 1 91 ? 7.836 35.875 21.453 1 96.81 91 SER A N 1
ATOM 757 C CA . SER A 1 91 ? 7.129 35.094 22.453 1 96.81 91 SER A CA 1
ATOM 758 C C . SER A 1 91 ? 7.598 33.625 22.453 1 96.81 91 SER A C 1
ATOM 760 O O . SER A 1 91 ? 8.211 33.156 21.5 1 96.81 91 SER A O 1
ATOM 762 N N . ALA A 1 92 ? 7.328 32.969 23.547 1 97.44 92 ALA A N 1
ATOM 763 C CA . ALA A 1 92 ? 7.605 31.531 23.656 1 97.44 92 ALA A CA 1
ATOM 764 C C . ALA A 1 92 ? 6.801 30.734 22.625 1 97.44 92 ALA A C 1
ATOM 766 O O . ALA A 1 92 ? 7.289 29.75 22.062 1 97.44 92 ALA A O 1
ATOM 767 N N . PHE A 1 93 ? 5.574 31.125 22.375 1 98.06 93 PHE A N 1
ATOM 768 C CA . PHE A 1 93 ? 4.707 30.453 21.406 1 98.06 93 PHE A CA 1
ATOM 769 C C . PHE A 1 93 ? 5.355 30.438 20.031 1 98.06 93 PHE A C 1
ATOM 771 O O . PHE A 1 93 ? 5.457 29.375 19.406 1 98.06 93 PHE A O 1
ATOM 778 N N . TYR A 1 94 ? 5.805 31.547 19.578 1 97.94 94 TYR A N 1
ATOM 779 C CA . TYR A 1 94 ? 6.434 31.672 18.266 1 97.94 94 TYR A CA 1
ATOM 780 C C . TYR A 1 94 ? 7.711 30.844 18.188 1 97.94 94 TYR A C 1
ATOM 782 O O . TYR A 1 94 ? 7.953 30.156 17.188 1 97.94 94 TYR A O 1
ATOM 790 N N . ARG A 1 95 ? 8.523 30.906 19.234 1 98 95 ARG A N 1
ATOM 791 C CA . ARG A 1 95 ? 9.781 30.156 19.266 1 98 95 ARG A CA 1
ATOM 792 C C . ARG A 1 95 ? 9.523 28.656 19.156 1 98 95 ARG A C 1
ATOM 794 O O . ARG A 1 95 ? 10.219 27.969 18.422 1 98 95 ARG A O 1
ATOM 801 N N . GLU A 1 96 ? 8.555 28.188 19.891 1 98.56 96 GLU A N 1
ATOM 802 C CA . GLU A 1 96 ? 8.227 26.766 19.859 1 98.56 96 GLU A CA 1
ATOM 803 C C . GLU A 1 96 ? 7.621 26.375 18.531 1 98.56 96 GLU A C 1
ATOM 805 O O . GLU A 1 96 ? 7.855 25.266 18.031 1 98.56 96 GLU A O 1
ATOM 810 N N . MET A 1 97 ? 6.801 27.266 17.922 1 98.44 97 MET A N 1
ATOM 811 C CA . MET A 1 97 ? 6.273 27.031 16.578 1 98.44 97 MET A CA 1
ATOM 812 C C . MET A 1 97 ? 7.402 26.844 15.578 1 98.44 97 MET A C 1
ATOM 814 O O . MET A 1 97 ? 7.387 25.906 14.789 1 98.44 97 MET A O 1
ATOM 818 N N . ALA A 1 98 ? 8.336 27.75 15.625 1 98.56 98 ALA A N 1
ATOM 819 C CA . ALA A 1 98 ? 9.477 27.703 14.711 1 98.56 98 ALA A CA 1
ATOM 820 C C . ALA A 1 98 ? 10.312 26.453 14.93 1 98.56 98 ALA A C 1
ATOM 822 O O . ALA A 1 98 ? 10.781 25.828 13.977 1 98.56 98 ALA A O 1
ATOM 823 N N . ALA A 1 99 ? 10.492 26.109 16.141 1 98.62 99 ALA A N 1
ATOM 824 C CA . ALA A 1 99 ? 11.273 24.922 16.469 1 98.62 99 ALA A CA 1
ATOM 825 C C . ALA A 1 99 ? 10.562 23.656 15.992 1 98.62 99 ALA A C 1
ATOM 827 O O . ALA A 1 99 ? 11.203 22.734 15.469 1 98.62 99 ALA A O 1
ATOM 828 N N . TYR A 1 100 ? 9.234 23.594 16.219 1 98.69 100 TYR A N 1
ATOM 829 C CA . TYR A 1 100 ? 8.445 22.469 15.727 1 98.69 100 TYR A CA 1
ATOM 830 C C . TYR A 1 100 ? 8.562 22.344 14.211 1 98.69 100 TYR A C 1
ATOM 832 O O . TYR A 1 100 ? 8.805 21.25 13.695 1 98.69 100 TYR A O 1
ATOM 840 N N . GLU A 1 101 ? 8.383 23.469 13.57 1 98.75 101 GLU A N 1
ATOM 841 C CA . GLU A 1 101 ? 8.477 23.484 12.109 1 98.75 101 GLU A CA 1
ATOM 842 C C . GLU A 1 101 ? 9.836 22.984 11.641 1 98.75 101 GLU A C 1
ATOM 844 O O . GLU A 1 101 ? 9.922 22.219 10.688 1 98.75 101 GLU A O 1
ATOM 849 N N . ALA A 1 102 ? 10.93 23.359 12.281 1 98.31 102 ALA A N 1
ATOM 850 C CA . ALA A 1 102 ? 12.297 22.984 11.922 1 98.31 102 ALA A CA 1
ATOM 851 C C . ALA A 1 102 ? 12.5 21.469 12.039 1 98.31 102 ALA A C 1
ATOM 853 O O . ALA A 1 102 ? 13.352 20.906 11.359 1 98.31 102 ALA A O 1
ATOM 854 N N . CYS A 1 103 ? 11.695 20.875 12.828 1 98.19 103 CYS A N 1
ATOM 855 C CA . CYS A 1 103 ? 11.789 19.422 13.016 1 98.19 103 CYS A CA 1
ATOM 856 C C . CYS A 1 103 ? 10.891 18.688 12.031 1 98.19 103 CYS A C 1
ATOM 858 O O . CYS A 1 103 ? 11.328 17.75 11.367 1 98.19 103 CYS A O 1
ATOM 860 N N . ILE A 1 104 ? 9.648 19.156 11.828 1 98.62 104 ILE A N 1
ATOM 861 C CA . ILE A 1 104 ? 8.625 18.375 11.141 1 98.62 104 ILE A CA 1
ATOM 862 C C . ILE A 1 104 ? 8.859 18.453 9.633 1 98.62 104 ILE A C 1
ATOM 864 O O . ILE A 1 104 ? 8.508 17.516 8.898 1 98.62 104 ILE A O 1
ATOM 868 N N . HIS A 1 105 ? 9.484 19.516 9.148 1 98.31 105 HIS A N 1
ATOM 869 C CA . HIS A 1 105 ? 9.602 19.672 7.703 1 98.31 105 HIS A CA 1
ATOM 870 C C . HIS A 1 105 ? 10.445 18.562 7.098 1 98.31 105 HIS A C 1
ATOM 872 O O . HIS A 1 105 ? 10.141 18.062 6.008 1 98.31 105 HIS A O 1
ATOM 878 N N . ALA A 1 106 ? 11.477 18.141 7.785 1 98 106 ALA A N 1
ATOM 879 C CA . ALA A 1 106 ? 12.352 17.094 7.277 1 98 106 ALA A CA 1
ATOM 880 C C . ALA A 1 106 ? 11.633 15.742 7.258 1 98 106 ALA A C 1
ATOM 882 O O . ALA A 1 106 ? 11.797 14.961 6.32 1 98 106 ALA A O 1
ATOM 883 N N . ILE A 1 107 ? 10.859 15.469 8.273 1 98.25 107 ILE A N 1
ATOM 884 C CA . ILE A 1 107 ? 10.07 14.25 8.352 1 98.25 107 ILE A CA 1
ATOM 885 C C . ILE A 1 107 ? 9.055 14.211 7.211 1 98.25 107 ILE A C 1
ATOM 887 O O . ILE A 1 107 ? 8.875 13.172 6.566 1 98.25 107 ILE A O 1
ATOM 891 N N . ALA A 1 108 ? 8.453 15.344 6.977 1 98.56 108 ALA A N 1
ATOM 892 C CA . ALA A 1 108 ? 7.457 15.461 5.914 1 98.56 108 ALA A CA 1
ATOM 893 C C . ALA A 1 108 ? 8.086 15.188 4.547 1 98.56 108 ALA A C 1
ATOM 895 O O . ALA A 1 108 ? 7.516 14.453 3.734 1 98.56 108 ALA A O 1
ATOM 896 N N . GLN A 1 109 ? 9.258 15.766 4.336 1 98.5 109 GLN A N 1
ATOM 897 C CA . GLN A 1 109 ? 9.969 15.531 3.082 1 98.5 109 GLN A CA 1
ATOM 898 C C . GLN A 1 109 ? 10.312 14.055 2.914 1 98.5 109 GLN A C 1
ATOM 900 O O . GLN A 1 109 ? 10.141 13.492 1.834 1 98.5 109 GLN A O 1
ATOM 905 N N . ASP A 1 110 ? 10.789 13.461 3.973 1 98.31 110 ASP A N 1
ATOM 906 C CA . ASP A 1 110 ? 11.18 12.055 3.936 1 98.31 110 ASP A CA 1
ATOM 907 C C . ASP A 1 110 ? 9.984 11.164 3.594 1 98.31 110 ASP A C 1
ATOM 909 O O . ASP A 1 110 ? 10.102 10.242 2.781 1 98.31 110 ASP A O 1
ATOM 913 N N . LEU A 1 111 ? 8.852 11.406 4.246 1 98.56 111 LEU A N 1
ATOM 914 C CA . LEU A 1 111 ? 7.672 10.594 3.986 1 98.56 111 LEU A CA 1
ATOM 915 C C . LEU A 1 111 ? 7.184 10.781 2.555 1 98.56 111 LEU A C 1
ATOM 917 O O . LEU A 1 111 ? 6.84 9.812 1.875 1 98.56 111 LEU A O 1
ATOM 921 N N . LEU A 1 112 ? 7.152 12.023 2.119 1 98.44 112 LEU A N 1
ATOM 922 C CA . LEU A 1 112 ? 6.734 12.312 0.751 1 98.44 112 LEU A CA 1
ATOM 923 C C . LEU A 1 112 ? 7.617 11.578 -0.252 1 98.44 112 LEU A C 1
ATOM 925 O O . LEU A 1 112 ? 7.113 10.945 -1.181 1 98.44 112 LEU A O 1
ATOM 929 N N . ASP A 1 113 ? 8.914 11.633 -0.055 1 98.25 113 ASP A N 1
ATOM 930 C CA . ASP A 1 113 ? 9.859 10.969 -0.945 1 98.25 113 ASP A CA 1
ATOM 931 C C . ASP A 1 113 ? 9.672 9.453 -0.911 1 98.25 113 ASP A C 1
ATOM 933 O O . ASP A 1 113 ? 9.758 8.789 -1.944 1 98.25 113 ASP A O 1
ATOM 937 N N . ALA A 1 114 ? 9.43 8.93 0.258 1 98.5 114 ALA A N 1
ATOM 938 C CA . ALA A 1 114 ? 9.203 7.492 0.393 1 98.5 114 ALA A CA 1
ATOM 939 C C . ALA A 1 114 ? 7.949 7.059 -0.361 1 98.5 114 ALA A C 1
ATOM 941 O O . ALA A 1 114 ? 7.93 5.992 -0.982 1 98.5 114 ALA A O 1
ATOM 942 N N . VAL A 1 115 ? 6.891 7.848 -0.279 1 98.62 115 VAL A N 1
ATOM 943 C CA . VAL A 1 115 ? 5.672 7.555 -1.028 1 98.62 115 VAL A CA 1
ATOM 944 C C . VAL A 1 115 ? 5.98 7.527 -2.523 1 98.62 115 VAL A C 1
ATOM 946 O O . VAL A 1 115 ? 5.59 6.59 -3.225 1 98.62 115 VAL A O 1
ATOM 949 N N . CYS A 1 116 ? 6.711 8.57 -2.973 1 97.75 116 CYS A N 1
ATOM 950 C CA . CYS A 1 116 ? 7.082 8.633 -4.383 1 97.75 116 CYS A CA 1
ATOM 951 C C . CYS A 1 116 ? 7.906 7.414 -4.781 1 97.75 116 CYS A C 1
ATOM 953 O O . CYS A 1 116 ? 7.625 6.777 -5.797 1 97.75 116 CYS A O 1
ATOM 955 N N . GLU A 1 117 ? 8.828 7.066 -4.02 1 97.88 117 GLU A N 1
ATOM 956 C CA . GLU A 1 117 ? 9.711 5.941 -4.316 1 97.88 117 GLU A CA 1
ATOM 957 C C . GLU A 1 117 ? 8.938 4.625 -4.34 1 97.88 117 GLU A C 1
ATOM 959 O O . GLU A 1 117 ? 9.141 3.793 -5.223 1 97.88 117 GLU A O 1
ATOM 964 N N . ASN A 1 118 ? 8.062 4.406 -3.365 1 98.56 118 ASN A N 1
ATOM 965 C CA . ASN A 1 118 ? 7.285 3.174 -3.297 1 98.56 118 ASN A CA 1
ATOM 966 C C . ASN A 1 118 ? 6.363 3.023 -4.504 1 98.56 118 ASN A C 1
ATOM 968 O O . ASN A 1 118 ? 5.945 1.913 -4.836 1 98.56 118 ASN A O 1
ATOM 972 N N . LEU A 1 119 ? 6.059 4.109 -5.141 1 98.19 119 LEU A N 1
ATOM 973 C CA . LEU A 1 119 ? 5.191 4.066 -6.312 1 98.19 119 LEU A CA 1
ATOM 974 C C . LEU A 1 119 ? 6.012 4.062 -7.594 1 98.19 119 LEU A C 1
ATOM 976 O O . LEU A 1 119 ? 5.457 4.148 -8.695 1 98.19 119 LEU A O 1
ATOM 980 N N . GLY A 1 120 ? 7.336 4.016 -7.48 1 96.31 120 GLY A N 1
ATOM 981 C CA . GLY A 1 120 ? 8.227 3.916 -8.625 1 96.31 120 GLY A CA 1
ATOM 982 C C . GLY A 1 120 ? 8.672 5.266 -9.148 1 96.31 120 GLY A C 1
ATOM 983 O O . GLY A 1 120 ? 9.211 5.359 -10.258 1 96.31 120 GLY A O 1
ATOM 984 N N . GLY A 1 121 ? 8.414 6.316 -8.367 1 96.06 121 GLY A N 1
ATOM 985 C CA . GLY A 1 121 ? 8.805 7.66 -8.766 1 96.06 121 GLY A CA 1
ATOM 986 C C . GLY A 1 121 ? 10.094 8.125 -8.125 1 96.06 121 GLY A C 1
ATOM 987 O O . GLY A 1 121 ? 10.789 7.336 -7.473 1 96.06 121 GLY A O 1
ATOM 988 N N . THR A 1 122 ? 10.438 9.422 -8.391 1 95.31 122 THR A N 1
ATOM 989 C CA . THR A 1 122 ? 11.633 10.055 -7.844 1 95.31 122 THR A CA 1
ATOM 990 C C . THR A 1 122 ? 11.273 11.023 -6.723 1 95.31 122 THR A C 1
ATOM 992 O O . THR A 1 122 ? 10.117 11.445 -6.613 1 95.31 122 THR A O 1
ATOM 995 N N . PRO A 1 123 ? 12.227 11.352 -5.895 1 94.88 123 PRO A N 1
ATOM 996 C CA . PRO A 1 123 ? 11.961 12.32 -4.828 1 94.88 123 PRO A CA 1
ATOM 997 C C . PRO A 1 123 ? 11.453 13.664 -5.359 1 94.88 123 PRO A C 1
ATOM 999 O O . PRO A 1 123 ? 11.773 14.039 -6.492 1 94.88 123 PRO A O 1
ATOM 1002 N N . GLN A 1 124 ? 10.688 14.297 -4.539 1 94.5 124 GLN A N 1
ATOM 1003 C CA . GLN A 1 124 ? 10.156 15.609 -4.887 1 94.5 124 GLN A CA 1
ATOM 1004 C C . GLN A 1 124 ? 11.148 16.719 -4.523 1 94.5 124 GLN A C 1
ATOM 1006 O O . GLN A 1 124 ? 11.969 16.547 -3.615 1 94.5 124 GLN A O 1
ATOM 1011 N N . PRO A 1 125 ? 11.07 17.875 -5.266 1 94.25 125 PRO A N 1
ATOM 1012 C CA . PRO A 1 125 ? 11.836 19.031 -4.793 1 94.25 125 PRO A CA 1
ATOM 1013 C C . PRO A 1 125 ? 11.461 19.453 -3.373 1 94.25 125 PRO A C 1
ATOM 1015 O O . PRO A 1 125 ? 10.391 19.078 -2.879 1 94.25 125 PRO A O 1
ATOM 1018 N N . PRO A 1 126 ? 12.375 20.172 -2.756 1 95.62 126 PRO A N 1
ATOM 1019 C CA . PRO A 1 126 ? 12.086 20.609 -1.384 1 95.62 126 PRO A CA 1
ATOM 1020 C C . PRO A 1 126 ? 10.758 21.344 -1.262 1 95.62 126 PRO A C 1
ATOM 1022 O O . PRO A 1 126 ? 10.484 22.266 -2.045 1 95.62 126 PRO A O 1
ATOM 1025 N N . VAL A 1 127 ? 9.969 20.984 -0.244 1 95.69 127 VAL A N 1
ATOM 1026 C CA . VAL A 1 127 ? 8.617 21.516 -0.126 1 95.69 127 VAL A CA 1
ATOM 1027 C C . VAL A 1 127 ? 8.531 22.484 1.062 1 95.69 127 VAL A C 1
ATOM 1029 O O . VAL A 1 127 ? 7.504 23.109 1.284 1 95.69 127 VAL A O 1
ATOM 1032 N N . ARG A 1 128 ? 9.562 22.688 1.802 1 97.31 128 ARG A N 1
ATOM 1033 C CA . ARG A 1 128 ? 9.555 23.375 3.088 1 97.31 128 ARG A CA 1
ATOM 1034 C C . ARG A 1 128 ? 9.016 24.797 2.943 1 97.31 128 ARG A C 1
ATOM 1036 O O . ARG A 1 128 ? 8.148 25.219 3.707 1 97.31 128 ARG A O 1
ATOM 1043 N N . HIS A 1 129 ? 9.453 25.469 1.917 1 95.12 129 HIS A N 1
ATOM 1044 C CA . HIS A 1 129 ? 9.172 26.906 1.822 1 95.12 129 HIS A CA 1
ATOM 1045 C C . HIS A 1 129 ? 7.754 27.156 1.32 1 95.12 129 HIS A C 1
ATOM 1047 O O . HIS A 1 129 ? 7.234 28.266 1.434 1 95.12 129 HIS A O 1
ATOM 1053 N N . SER A 1 130 ? 7.141 26.125 0.735 1 94.19 130 SER A N 1
ATOM 1054 C CA . SER A 1 130 ? 5.758 26.266 0.289 1 94.19 130 SER A CA 1
ATOM 1055 C C . SER A 1 130 ? 4.789 25.672 1.314 1 94.19 130 SER A C 1
ATOM 1057 O O . SER A 1 130 ? 3.572 25.703 1.115 1 94.19 130 SER A O 1
ATOM 1059 N N . SER A 1 131 ? 5.293 25.125 2.412 1 96.69 131 SER A N 1
ATOM 1060 C CA . SER A 1 131 ? 4.484 24.469 3.43 1 96.69 131 SER A CA 1
ATOM 1061 C C . SER A 1 131 ? 4.359 25.328 4.684 1 96.69 131 SER A C 1
ATOM 1063 O O . SER A 1 131 ? 5.094 26.297 4.848 1 96.69 131 SER A O 1
ATOM 1065 N N . TYR A 1 132 ? 3.383 24.984 5.543 1 96.88 132 TYR A N 1
ATOM 1066 C CA . TYR A 1 132 ? 3.178 25.844 6.699 1 96.88 132 TYR A CA 1
ATOM 1067 C C . TYR A 1 132 ? 2.479 25.094 7.828 1 96.88 132 TYR A C 1
ATOM 1069 O O . TYR A 1 132 ? 1.894 24.031 7.605 1 96.88 132 TYR A O 1
ATOM 1077 N N . LEU A 1 133 ? 2.6 25.594 9.047 1 98.5 133 LEU A N 1
ATOM 1078 C CA . LEU A 1 133 ? 1.898 25.094 10.227 1 98.5 133 LEU A CA 1
ATOM 1079 C C . LEU A 1 133 ? 0.59 25.859 10.43 1 98.5 133 LEU A C 1
ATOM 1081 O O . LEU A 1 133 ? 0.524 27.062 10.195 1 98.5 133 LEU A O 1
ATOM 1085 N N . GLN A 1 134 ? -0.406 25.203 10.867 1 97.25 134 GLN A N 1
ATOM 1086 C CA . GLN A 1 134 ? -1.648 25.812 11.328 1 97.25 134 GLN A CA 1
ATOM 1087 C C . GLN A 1 134 ? -2.045 25.297 12.703 1 97.25 134 GLN A C 1
ATOM 1089 O O . GLN A 1 134 ? -2.117 24.078 12.914 1 97.25 134 GLN A O 1
ATOM 1094 N N . PHE A 1 135 ? -2.152 26.203 13.625 1 97.38 135 PHE A N 1
ATOM 1095 C CA . PHE A 1 135 ? -2.615 25.891 14.977 1 97.38 135 PHE A CA 1
ATOM 1096 C C . PHE A 1 135 ? -4.078 26.297 15.148 1 97.38 135 PHE A C 1
ATOM 1098 O O . PHE A 1 135 ? -4.465 27.406 14.82 1 97.38 135 PHE A O 1
ATOM 1105 N N . CYS A 1 136 ? -4.879 25.344 15.625 1 94.5 136 CYS A N 1
ATOM 1106 C CA . CYS A 1 136 ? -6.293 25.609 15.867 1 94.5 136 CYS A CA 1
ATOM 1107 C C . CYS A 1 136 ? -6.629 25.453 17.344 1 94.5 136 CYS A C 1
ATOM 1109 O O . CYS A 1 136 ? -6.289 24.438 17.969 1 94.5 136 CYS A O 1
ATOM 1111 N N . ALA A 1 137 ? -7.277 26.422 17.906 1 92.31 137 ALA A N 1
ATOM 1112 C CA . ALA A 1 137 ? -7.797 26.375 19.266 1 92.31 137 ALA A CA 1
ATOM 1113 C C . ALA A 1 137 ? -9.32 26.484 19.281 1 92.31 137 ALA A C 1
ATOM 1115 O O . ALA A 1 137 ? -9.875 27.484 18.797 1 92.31 137 ALA A O 1
ATOM 1116 N N . TYR A 1 138 ? -9.914 25.453 19.812 1 86.12 138 TYR A N 1
ATOM 1117 C CA . TYR A 1 138 ? -11.375 25.406 19.859 1 86.12 138 TYR A CA 1
ATOM 1118 C C . TYR A 1 138 ? -11.891 25.828 21.219 1 86.12 138 TYR A C 1
ATOM 1120 O O . TYR A 1 138 ? -11.531 25.234 22.234 1 86.12 138 TYR A O 1
ATOM 1128 N N . GLU A 1 139 ? -12.547 26.922 21.297 1 74.69 139 GLU A N 1
ATOM 1129 C CA . GLU A 1 139 ? -13.031 27.422 22.578 1 74.69 139 GLU A CA 1
ATOM 1130 C C . GLU A 1 139 ? -14.375 26.797 22.953 1 74.69 139 GLU A C 1
ATOM 1132 O O . GLU A 1 139 ? -15.133 26.375 22.062 1 74.69 139 GLU A O 1
ATOM 1137 N N . GLN A 1 140 ? -14.555 26.703 24.203 1 64.62 140 GLN A N 1
ATOM 1138 C CA . GLN A 1 140 ? -15.734 26.078 24.797 1 64.62 140 GLN A CA 1
ATOM 1139 C C . GLN A 1 140 ? -17.016 26.703 24.25 1 64.62 140 GLN A C 1
ATOM 1141 O O . GLN A 1 140 ? -18.031 26.031 24.109 1 64.62 140 GLN A O 1
ATOM 1146 N N . HIS A 1 141 ? -17.016 28.016 24.094 1 57.75 141 HIS A N 1
ATOM 1147 C CA . HIS A 1 141 ? -18.281 28.719 23.938 1 57.75 141 HIS A CA 1
ATOM 1148 C C . HIS A 1 141 ? -18.656 28.859 22.469 1 57.75 141 HIS A C 1
ATOM 1150 O O . HIS A 1 141 ? -19.688 29.453 22.141 1 57.75 141 HIS A O 1
ATOM 1156 N N . HIS A 1 142 ? -17.781 28.609 21.734 1 55.12 142 HIS A N 1
ATOM 1157 C CA . HIS A 1 142 ? -18.062 29.047 20.359 1 55.12 142 HIS A CA 1
ATOM 1158 C C . HIS A 1 142 ? -19.438 28.578 19.906 1 55.12 142 HIS A C 1
ATOM 1160 O O . HIS A 1 142 ? -20.094 29.25 19.109 1 55.12 142 HIS A O 1
ATOM 1166 N N . GLY A 1 143 ? -20.047 27.281 20 1 49.38 143 GLY A N 1
ATOM 1167 C CA . GLY A 1 143 ? -21.188 27 19.141 1 49.38 143 GLY A CA 1
ATOM 1168 C C . GLY A 1 143 ? -22.438 26.625 19.906 1 49.38 143 GLY A C 1
ATOM 1169 O O . GLY A 1 143 ? -22.469 25.609 20.609 1 49.38 143 GLY A O 1
ATOM 1170 N N . SER A 1 144 ? -23.109 27.625 20.422 1 50.12 144 SER A N 1
ATOM 1171 C CA . SER A 1 144 ? -24.547 27.375 20.422 1 50.12 144 SER A CA 1
ATOM 1172 C C . SER A 1 144 ? -25 26.75 19.109 1 50.12 144 SER A C 1
ATOM 1174 O O . SER A 1 144 ? -26.188 26.5 18.922 1 50.12 144 SER A O 1
ATOM 1176 N N . HIS A 1 145 ? -24.078 26.672 18.156 1 55.41 145 HIS A N 1
ATOM 1177 C CA . HIS A 1 145 ? -24.625 26.219 16.891 1 55.41 145 HIS A CA 1
ATOM 1178 C C . HIS A 1 145 ? -24.812 24.703 16.859 1 55.41 145 HIS A C 1
ATOM 1180 O O . HIS A 1 145 ? -24.031 23.969 17.469 1 55.41 145 HIS A O 1
ATOM 1186 N N . ASP A 1 146 ? -25.969 24.375 16.844 1 61.84 146 ASP A N 1
ATOM 1187 C CA . ASP A 1 146 ? -26.531 23.031 16.688 1 61.84 146 ASP A CA 1
ATOM 1188 C C . ASP A 1 146 ? -25.797 22.266 15.586 1 61.84 146 ASP A C 1
ATOM 1190 O O . ASP A 1 146 ? -26.438 21.625 14.742 1 61.84 146 ASP A O 1
ATOM 1194 N N . ARG A 1 147 ? -24.453 22.5 15.547 1 78.25 147 ARG A N 1
ATOM 1195 C CA . ARG A 1 147 ? -23.75 21.781 14.484 1 78.25 147 ARG A CA 1
ATOM 1196 C C . ARG A 1 147 ? -23.047 20.547 15.039 1 78.25 147 ARG A C 1
ATOM 1198 O O . ARG A 1 147 ? -22.453 20.594 16.125 1 78.25 147 ARG A O 1
ATOM 1205 N N . ALA A 1 148 ? -23.125 19.516 14.352 1 82 148 ALA A N 1
ATOM 1206 C CA . ALA A 1 148 ? -22.516 18.234 14.695 1 82 148 ALA A CA 1
ATOM 1207 C C . ALA A 1 148 ? -21 18.297 14.586 1 82 148 ALA A C 1
ATOM 1209 O O . ALA A 1 148 ? -20.281 17.547 15.266 1 82 148 ALA A O 1
ATOM 1210 N N . TYR A 1 149 ? -20.5 19.328 13.812 1 87.12 149 TYR A N 1
ATOM 1211 C CA . TYR A 1 149 ? -19.078 19.375 13.547 1 87.12 149 TYR A CA 1
ATOM 1212 C C . TYR A 1 149 ? -18.5 20.75 13.867 1 87.12 149 TYR A C 1
ATOM 1214 O O . TYR A 1 149 ? -19.125 21.766 13.578 1 87.12 149 TYR A O 1
ATOM 1222 N N . LEU A 1 150 ? -17.312 20.734 14.578 1 86.69 150 LEU A N 1
ATOM 1223 C CA . LEU A 1 150 ? -16.531 21.953 14.711 1 86.69 150 LEU A CA 1
ATOM 1224 C C . LEU A 1 150 ? -15.898 22.344 13.383 1 86.69 150 LEU A C 1
ATOM 1226 O O . LEU A 1 150 ? -15.727 23.531 13.086 1 86.69 150 LEU A O 1
ATOM 1230 N N . GLN A 1 151 ? -15.484 21.438 12.656 1 88.12 151 GLN A N 1
ATOM 1231 C CA . GLN A 1 151 ? -15.062 21.516 11.258 1 88.12 151 GLN A CA 1
ATOM 1232 C C . GLN A 1 151 ? -15.781 20.484 10.406 1 88.12 151 GLN A C 1
ATOM 1234 O O . GLN A 1 151 ? -15.695 19.281 10.672 1 88.12 151 GLN A O 1
ATOM 1239 N N . ASP A 1 152 ? -16.438 20.938 9.336 1 90.25 152 ASP A N 1
ATOM 1240 C CA . ASP A 1 152 ? -17.266 20.078 8.492 1 90.25 152 ASP A CA 1
ATOM 1241 C C . ASP A 1 152 ? -16.391 19.156 7.645 1 90.25 152 ASP A C 1
ATOM 1243 O O . ASP A 1 152 ? -15.203 19.406 7.453 1 90.25 152 ASP A O 1
ATOM 1247 N N . PRO A 1 153 ? -17.016 18.078 7.152 1 91.94 153 PRO A N 1
ATOM 1248 C CA . PRO A 1 153 ? -16.266 17.141 6.312 1 91.94 153 PRO A CA 1
ATOM 1249 C C . PRO A 1 153 ? -15.555 17.844 5.156 1 91.94 153 PRO A C 1
ATOM 1251 O O . PRO A 1 153 ? -16.141 18.672 4.469 1 91.94 153 PRO A O 1
ATOM 1254 N N . HIS A 1 154 ? -14.258 17.484 4.973 1 92.44 154 HIS A N 1
ATOM 1255 C CA . HIS A 1 154 ? -13.422 18.062 3.932 1 92.44 154 HIS A CA 1
ATOM 1256 C C . HIS A 1 154 ? -12.125 17.266 3.762 1 92.44 154 HIS A C 1
ATOM 1258 O O . HIS A 1 154 ? -11.852 16.359 4.539 1 92.44 154 HIS A O 1
ATOM 1264 N N . GLU A 1 155 ? -11.531 17.516 2.719 1 92.62 155 GLU A N 1
ATOM 1265 C CA . GLU A 1 155 ? -10.117 17.172 2.59 1 92.62 155 GLU A CA 1
ATOM 1266 C C . GLU A 1 155 ? -9.25 18.438 2.512 1 92.62 155 GLU A C 1
ATOM 1268 O O . GLU A 1 155 ? -9.727 19.5 2.113 1 92.62 155 GLU A O 1
ATOM 1273 N N . ASP A 1 156 ? -8.016 18.438 2.887 1 88 156 ASP A N 1
ATOM 1274 C CA . ASP A 1 156 ? -7.234 19.625 3.229 1 88 156 ASP A CA 1
ATOM 1275 C C . ASP A 1 156 ? -6.684 20.297 1.976 1 88 156 ASP A C 1
ATOM 1277 O O . ASP A 1 156 ? -6.254 21.453 2.025 1 88 156 ASP A O 1
ATOM 1281 N N . GLY A 1 157 ? -6.676 19.609 0.854 1 92.06 157 GLY A N 1
ATOM 1282 C CA . GLY A 1 157 ? -6.211 20.234 -0.373 1 92.06 157 GLY A CA 1
ATOM 1283 C C . GLY A 1 157 ? -4.699 20.359 -0.448 1 92.06 157 GLY A C 1
ATOM 1284 O O . GLY A 1 157 ? -4.172 21.266 -1.083 1 92.06 157 GLY A O 1
ATOM 1285 N N . HIS A 1 158 ? -3.926 19.641 0.228 1 96.06 158 HIS A N 1
ATOM 1286 C CA . HIS A 1 158 ? -2.469 19.609 0.247 1 96.06 158 HIS A CA 1
ATOM 1287 C C . HIS A 1 158 ? -1.946 18.234 -0.184 1 96.06 158 HIS A C 1
ATOM 1289 O O . HIS A 1 158 ? -2.713 17.406 -0.667 1 96.06 158 HIS A O 1
ATOM 1295 N N . LEU A 1 159 ? -0.609 18.141 -0.252 1 97.56 159 LEU A N 1
ATOM 1296 C CA . LEU A 1 159 ? -0.042 16.812 -0.473 1 97.56 159 LEU A CA 1
ATOM 1297 C C . LEU A 1 159 ? -0.26 15.93 0.744 1 97.56 159 LEU A C 1
ATOM 1299 O O . LEU A 1 159 ? -0.822 14.836 0.625 1 97.56 159 LEU A O 1
ATOM 1303 N N . LEU A 1 160 ? 0.142 16.391 1.877 1 98.62 160 LEU A N 1
ATOM 1304 C CA . LEU A 1 160 ? 0.032 15.688 3.152 1 98.62 160 LEU A CA 1
ATOM 1305 C C . LEU A 1 160 ? -0.368 16.656 4.266 1 98.62 160 LEU A C 1
ATOM 1307 O O . LEU A 1 160 ? -0.061 17.844 4.203 1 98.62 160 LEU A O 1
ATOM 1311 N N . SER A 1 161 ? -1.031 16.188 5.238 1 98.44 161 SER A N 1
ATOM 1312 C CA . SER A 1 161 ? -1.326 16.906 6.473 1 98.44 161 SER A CA 1
ATOM 1313 C C . SER A 1 161 ? -0.892 16.094 7.695 1 98.44 161 SER A C 1
ATOM 1315 O O . SER A 1 161 ? -1.399 15 7.934 1 98.44 161 SER A O 1
ATOM 1317 N N . PHE A 1 162 ? 0.044 16.578 8.375 1 98.75 162 PHE A N 1
ATOM 1318 C CA . PHE A 1 162 ? 0.432 16.016 9.664 1 98.75 162 PHE A CA 1
ATOM 1319 C C . PHE A 1 162 ? -0.381 16.641 10.789 1 98.75 162 PHE A C 1
ATOM 1321 O O . PHE A 1 162 ? -0.374 17.859 10.969 1 98.75 162 PHE A O 1
ATOM 1328 N N . ILE A 1 163 ? -1.072 15.805 11.594 1 98.25 163 ILE A N 1
ATOM 1329 C CA . ILE A 1 163 ? -2.041 16.359 12.531 1 98.25 163 ILE A CA 1
ATOM 1330 C C . ILE A 1 163 ? -1.771 15.805 13.93 1 98.25 163 ILE A C 1
ATOM 1332 O O . ILE A 1 163 ? -1.668 14.594 14.117 1 98.25 163 ILE A O 1
ATOM 1336 N N . ARG A 1 164 ? -1.665 16.672 14.844 1 97.69 164 ARG A N 1
ATOM 1337 C CA . ARG A 1 164 ? -1.576 16.328 16.266 1 97.69 164 ARG A CA 1
ATOM 1338 C C . ARG A 1 164 ? -2.639 17.078 17.062 1 97.69 164 ARG A C 1
ATOM 1340 O O . ARG A 1 164 ? -2.512 18.266 17.312 1 97.69 164 ARG A O 1
ATOM 1347 N N . PRO A 1 165 ? -3.652 16.375 17.5 1 95.06 165 PRO A N 1
ATOM 1348 C CA . PRO A 1 165 ? -4.68 16.969 18.359 1 95.06 165 PRO A CA 1
ATOM 1349 C C . PRO A 1 165 ? -4.391 16.766 19.859 1 95.06 165 PRO A C 1
ATOM 1351 O O . PRO A 1 165 ? -3.645 15.852 20.219 1 95.06 165 PRO A O 1
ATOM 1354 N N . THR A 1 166 ? -4.949 17.578 20.703 1 92.56 166 THR A N 1
ATOM 1355 C CA . THR A 1 166 ? -4.793 17.438 22.141 1 92.56 166 THR A CA 1
ATOM 1356 C C . THR A 1 166 ? -5.953 16.641 22.734 1 92.56 166 THR A C 1
ATOM 1358 O O . THR A 1 166 ? -5.902 16.234 23.906 1 92.56 166 THR A O 1
ATOM 1361 N N . ALA A 1 167 ? -7.008 16.438 21.984 1 90.75 167 ALA A N 1
ATOM 1362 C CA . ALA A 1 167 ? -8.211 15.766 22.484 1 90.75 167 ALA A CA 1
ATOM 1363 C C . ALA A 1 167 ? -8.922 15.016 21.359 1 90.75 167 ALA A C 1
ATOM 1365 O O . ALA A 1 167 ? -8.656 15.266 20.172 1 90.75 167 ALA A O 1
ATOM 1366 N N . PRO A 1 168 ? -9.82 14.086 21.781 1 91.19 168 PRO A N 1
ATOM 1367 C CA . PRO A 1 168 ? -10.586 13.375 20.75 1 91.19 168 PRO A CA 1
ATOM 1368 C C . PRO A 1 168 ? -11.445 14.32 19.906 1 91.19 168 PRO A C 1
ATOM 1370 O O . PRO A 1 168 ? -11.672 15.469 20.281 1 91.19 168 PRO A O 1
ATOM 1373 N N . GLY A 1 169 ? -11.938 13.727 18.719 1 92.12 169 GLY A N 1
ATOM 1374 C CA . GLY A 1 169 ? -12.852 14.492 17.891 1 92.12 169 GLY A CA 1
ATOM 1375 C C . GLY A 1 169 ? -12.594 14.328 16.406 1 92.12 169 GLY A C 1
ATOM 1376 O O . GLY A 1 169 ? -13.523 14.438 15.602 1 92.12 169 GLY A O 1
ATOM 1377 N N . LEU A 1 170 ? -11.375 14.156 16.031 1 94.69 170 LEU A N 1
ATOM 1378 C CA . LEU A 1 170 ? -11.047 13.945 14.625 1 94.69 170 LEU A CA 1
ATOM 1379 C C . LEU A 1 170 ? -11.633 12.625 14.125 1 94.69 170 LEU A C 1
ATOM 1381 O O . LEU A 1 170 ? -11.445 11.586 14.758 1 94.69 170 LEU A O 1
ATOM 1385 N N . VAL A 1 171 ? -12.375 12.758 13.039 1 96.31 171 VAL A N 1
ATOM 1386 C CA . VAL A 1 171 ? -12.984 11.57 12.445 1 96.31 171 VAL A CA 1
ATOM 1387 C C . VAL A 1 171 ? -12.602 11.477 10.977 1 96.31 171 VAL A C 1
ATOM 1389 O O . VAL A 1 171 ? -12.641 12.477 10.25 1 96.31 171 VAL A O 1
ATOM 1392 N N . LEU A 1 172 ? -12.125 10.344 10.602 1 97.69 172 LEU A N 1
ATOM 1393 C CA . LEU A 1 172 ? -11.875 10.062 9.195 1 97.69 172 LEU A CA 1
ATOM 1394 C C . LEU A 1 172 ? -13.125 9.523 8.508 1 97.69 172 LEU A C 1
ATOM 1396 O O . LEU A 1 172 ? -13.891 8.766 9.109 1 97.69 172 LEU A O 1
ATOM 1400 N N . LEU A 1 173 ? -13.281 9.898 7.266 1 96.19 173 LEU A N 1
ATOM 1401 C CA . LEU A 1 173 ? -14.477 9.531 6.516 1 96.19 173 LEU A CA 1
ATOM 1402 C C . LEU A 1 173 ? -14.102 8.836 5.211 1 96.19 173 LEU A C 1
ATOM 1404 O O . LEU A 1 173 ? -14.414 9.328 4.125 1 96.19 173 LEU A O 1
ATOM 1408 N N . PRO A 1 174 ? -13.555 7.605 5.367 1 93.12 174 PRO A N 1
ATOM 1409 C CA . PRO A 1 174 ? -13.344 6.82 4.148 1 93.12 174 PRO A CA 1
ATOM 1410 C C . PRO A 1 174 ? -14.656 6.363 3.51 1 93.12 174 PRO A C 1
ATOM 1412 O O . PRO A 1 174 ? -15.734 6.703 3.996 1 93.12 174 PRO A O 1
ATOM 1415 N N . ASP A 1 175 ? -14.523 5.695 2.295 1 86.56 175 ASP A N 1
ATOM 1416 C CA . ASP A 1 175 ? -15.711 5.176 1.626 1 86.56 175 ASP A CA 1
ATOM 1417 C C . ASP A 1 175 ? -16.453 4.188 2.52 1 86.56 175 ASP A C 1
ATOM 1419 O O . ASP A 1 175 ? -17.688 4.059 2.43 1 86.56 175 ASP A O 1
ATOM 1423 N N . SER A 1 176 ? -15.695 3.543 3.377 1 84.25 176 SER A N 1
ATOM 1424 C CA . SER A 1 176 ? -16.297 2.639 4.352 1 84.25 176 SER A CA 1
ATOM 1425 C C . SER A 1 176 ? -16.891 3.408 5.523 1 84.25 176 SER A C 1
ATOM 1427 O O . SER A 1 176 ? -17.328 4.547 5.367 1 84.25 176 SER A O 1
ATOM 1429 N N . SER A 1 177 ? -16.906 2.859 6.703 1 89.19 177 SER A N 1
ATOM 1430 C CA . SER A 1 177 ? -17.484 3.471 7.898 1 89.19 177 SER A CA 1
ATOM 1431 C C . SER A 1 177 ? -16.516 4.473 8.516 1 89.19 177 SER A C 1
ATOM 1433 O O . SER A 1 177 ? -15.297 4.289 8.461 1 89.19 177 SER A O 1
ATOM 1435 N N . PRO A 1 178 ? -17.109 5.531 9.094 1 93.94 178 PRO A N 1
ATOM 1436 C CA . PRO A 1 178 ? -16.266 6.512 9.773 1 93.94 178 PRO A CA 1
ATOM 1437 C C . PRO A 1 178 ? -15.359 5.883 10.828 1 93.94 178 PRO A C 1
ATOM 1439 O O . PRO A 1 178 ? -15.758 4.922 11.492 1 93.94 178 PRO A O 1
ATOM 1442 N N . ILE A 1 179 ? -14.227 6.535 10.969 1 94.69 179 ILE A N 1
ATOM 1443 C CA . ILE A 1 179 ? -13.227 6.035 11.906 1 94.69 179 ILE A CA 1
ATOM 1444 C C . ILE A 1 179 ? -12.781 7.164 12.836 1 94.69 179 ILE A C 1
ATOM 1446 O O . ILE A 1 179 ? -12.398 8.242 12.383 1 94.69 179 ILE A O 1
ATOM 1450 N N . SER A 1 180 ? -12.883 6.906 14.117 1 94.81 180 SER A N 1
ATOM 1451 C CA . SER A 1 180 ? -12.305 7.863 15.055 1 94.81 180 SER A CA 1
ATOM 1452 C C . SER A 1 180 ? -10.781 7.867 14.977 1 94.81 180 SER A C 1
ATOM 1454 O O . SER A 1 180 ? -10.148 6.809 15.031 1 94.81 180 SER A O 1
ATOM 1456 N N . ALA A 1 181 ? -10.258 9.023 14.812 1 94.69 181 ALA A N 1
ATOM 1457 C CA . ALA A 1 181 ? -8.812 9.148 14.672 1 94.69 181 ALA A CA 1
ATOM 1458 C C . ALA A 1 181 ? -8.195 9.852 15.875 1 94.69 181 ALA A C 1
ATOM 1460 O O . ALA A 1 181 ? -8.086 11.078 15.898 1 94.69 181 ALA A O 1
ATOM 1461 N N . LEU A 1 182 ? -7.816 9.172 16.875 1 91.69 182 LEU A N 1
ATOM 1462 C CA . LEU A 1 182 ? -7.094 9.719 18.016 1 91.69 182 LEU A CA 1
ATOM 1463 C C . LEU A 1 182 ? -5.734 9.039 18.172 1 91.69 182 LEU A C 1
ATOM 1465 O O . LEU A 1 182 ? -5.648 7.926 18.688 1 91.69 182 LEU A O 1
ATOM 1469 N N . PRO A 1 183 ? -4.746 9.773 17.703 1 95.62 183 PRO A N 1
ATOM 1470 C CA . PRO A 1 183 ? -3.414 9.195 17.891 1 95.62 183 PRO A CA 1
ATOM 1471 C C . PRO A 1 183 ? -3.076 8.992 19.375 1 95.62 183 PRO A C 1
ATOM 1473 O O . PRO A 1 183 ? -3.58 9.719 20.234 1 95.62 183 PRO A O 1
ATOM 1476 N N . ARG A 1 184 ? -2.184 8.031 19.75 1 94.5 184 ARG A N 1
ATOM 1477 C CA . ARG A 1 184 ? -1.615 7.895 21.078 1 94.5 184 ARG A CA 1
ATOM 1478 C C . ARG A 1 184 ? -0.858 9.156 21.484 1 94.5 184 ARG A C 1
ATOM 1480 O O . ARG A 1 184 ? -0.575 10.008 20.656 1 94.5 184 ARG A O 1
ATOM 1487 N N . SER A 1 185 ? -0.537 9.234 22.703 1 94.31 185 SER A N 1
ATOM 1488 C CA . SER A 1 185 ? 0.061 10.438 23.266 1 94.31 185 SER A CA 1
ATOM 1489 C C . SER A 1 185 ? 1.4 10.75 22.609 1 94.31 185 SER A C 1
ATOM 1491 O O . SER A 1 185 ? 1.858 11.891 22.641 1 94.31 185 SER A O 1
ATOM 1493 N N . ASP A 1 186 ? 2.014 9.789 22.031 1 96.38 186 ASP A N 1
ATOM 1494 C CA . ASP A 1 186 ? 3.32 10 21.422 1 96.38 186 ASP A CA 1
ATOM 1495 C C . ASP A 1 186 ? 3.242 9.859 19.891 1 96.38 186 ASP A C 1
ATOM 1497 O O . ASP A 1 186 ? 4.254 9.602 19.234 1 96.38 186 ASP A O 1
ATOM 1501 N N . GLU A 1 187 ? 1.986 9.938 19.359 1 97.44 187 GLU A N 1
ATOM 1502 C CA . GLU A 1 187 ? 1.809 9.742 17.922 1 97.44 187 GLU A CA 1
ATOM 1503 C C . GLU A 1 187 ? 1.12 10.945 17.281 1 97.44 187 GLU A C 1
ATOM 1505 O O . GLU A 1 187 ? 0.527 11.766 17.984 1 97.44 187 GLU A O 1
ATOM 1510 N N . MET A 1 188 ? 1.287 11.039 16.031 1 97.75 188 MET A N 1
ATOM 1511 C CA . MET A 1 188 ? 0.484 11.906 15.18 1 97.75 188 MET A CA 1
ATOM 1512 C C . MET A 1 188 ? -0.083 11.133 14 1 97.75 188 MET A C 1
ATOM 1514 O O . MET A 1 188 ? 0.266 9.969 13.789 1 97.75 188 MET A O 1
ATOM 1518 N N . ILE A 1 189 ? -0.997 11.727 13.305 1 98.44 189 ILE A N 1
ATOM 1519 C CA . ILE A 1 189 ? -1.607 11.094 12.141 1 98.44 189 ILE A CA 1
ATOM 1520 C C . ILE A 1 189 ? -1.312 11.914 10.891 1 98.44 189 ILE A C 1
ATOM 1522 O O . ILE A 1 189 ? -1.266 13.141 10.945 1 98.44 189 ILE A O 1
ATOM 1526 N N . VAL A 1 190 ? -1.038 11.25 9.828 1 98.69 190 VAL A N 1
ATOM 1527 C CA . VAL A 1 190 ? -0.819 11.891 8.539 1 98.69 190 VAL A CA 1
ATOM 1528 C C . VAL A 1 190 ? -1.946 11.523 7.578 1 98.69 190 VAL A C 1
ATOM 1530 O O . VAL A 1 190 ? -2.312 10.352 7.465 1 98.69 190 VAL A O 1
ATOM 1533 N N . LEU A 1 191 ? -2.498 12.5 6.914 1 98.62 191 LEU A N 1
ATOM 1534 C CA . LEU A 1 191 ? -3.557 12.281 5.938 1 98.62 191 LEU A CA 1
ATOM 1535 C C . LEU A 1 191 ? -3.088 12.656 4.535 1 98.62 191 LEU A C 1
ATOM 1537 O O . LEU A 1 191 ? -2.383 13.648 4.359 1 98.62 191 LEU A O 1
ATOM 1541 N N . ALA A 1 192 ? -3.533 11.883 3.57 1 98.69 192 ALA A N 1
ATOM 1542 C CA . ALA A 1 192 ? -3.328 12.227 2.164 1 98.69 192 ALA A CA 1
ATOM 1543 C C . ALA A 1 192 ? -4.32 13.289 1.708 1 98.69 192 ALA A C 1
ATOM 1545 O O . ALA A 1 192 ? -5.5 13.242 2.061 1 98.69 192 ALA A O 1
ATOM 1546 N N . GLY A 1 193 ? -3.811 14.25 0.958 1 97.69 193 GLY A N 1
ATOM 1547 C CA . GLY A 1 193 ? -4.676 15.273 0.39 1 97.69 193 GLY A CA 1
ATOM 1548 C C . GLY A 1 193 ? -4.91 15.094 -1.099 1 97.69 193 GLY A C 1
ATOM 1549 O O . GLY A 1 193 ? -4.348 14.188 -1.717 1 97.69 193 GLY A O 1
ATOM 1550 N N . SER A 1 194 ? -5.711 16.016 -1.655 1 97 194 SER A N 1
ATOM 1551 C CA . SER A 1 194 ? -6.117 15.898 -3.053 1 97 194 SER A CA 1
ATOM 1552 C C . SER A 1 194 ? -4.945 16.156 -3.992 1 97 194 SER A C 1
ATOM 1554 O O . SER A 1 194 ? -4.914 15.641 -5.109 1 97 194 SER A O 1
ATOM 1556 N N . LEU A 1 195 ? -3.994 16.953 -3.568 1 96.44 195 LEU A N 1
ATOM 1557 C CA . LEU A 1 195 ? -2.83 17.188 -4.418 1 96.44 195 LEU A CA 1
ATOM 1558 C C . LEU A 1 195 ? -1.997 15.914 -4.547 1 96.44 195 LEU A C 1
ATOM 1560 O O . LEU A 1 195 ? -1.433 15.641 -5.605 1 96.44 195 LEU A O 1
ATOM 1564 N N . LEU A 1 196 ? -1.89 15.172 -3.484 1 97.75 196 LEU A N 1
ATOM 1565 C CA . LEU A 1 196 ? -1.194 13.898 -3.57 1 97.75 196 LEU A CA 1
ATOM 1566 C C . LEU A 1 196 ? -1.957 12.922 -4.461 1 97.75 196 LEU A C 1
ATOM 1568 O O . LEU A 1 196 ? -1.353 12.188 -5.246 1 97.75 196 LEU A O 1
ATOM 1572 N N . GLU A 1 197 ? -3.283 12.922 -4.293 1 98 197 GLU A N 1
ATOM 1573 C CA . GLU A 1 197 ? -4.109 12.078 -5.152 1 98 197 GLU A CA 1
ATOM 1574 C C . GLU A 1 197 ? -3.844 12.367 -6.625 1 98 197 GLU A C 1
ATOM 1576 O O . GLU A 1 197 ? -3.654 11.445 -7.422 1 98 197 GLU A O 1
ATOM 1581 N N . ALA A 1 198 ? -3.797 13.641 -6.926 1 96.19 198 ALA A N 1
ATOM 1582 C CA . ALA A 1 198 ? -3.52 14.039 -8.305 1 96.19 198 ALA A CA 1
ATOM 1583 C C . ALA A 1 198 ? -2.107 13.641 -8.719 1 96.19 198 ALA A C 1
ATOM 1585 O O . ALA A 1 198 ? -1.909 13.07 -9.797 1 96.19 198 ALA A O 1
ATOM 1586 N N . LEU A 1 199 ? -1.131 13.922 -7.895 1 96.19 199 LEU A N 1
ATOM 1587 C CA . LEU A 1 199 ? 0.274 13.656 -8.188 1 96.19 199 LEU A CA 1
ATOM 1588 C C . LEU A 1 199 ? 0.512 12.172 -8.414 1 96.19 199 LEU A C 1
ATOM 1590 O O . LEU A 1 199 ? 1.361 11.789 -9.219 1 96.19 199 LEU A O 1
ATOM 1594 N N . THR A 1 200 ? -0.25 11.305 -7.77 1 97.75 200 THR A N 1
ATOM 1595 C CA . THR A 1 200 ? -0.017 9.859 -7.812 1 97.75 200 THR A CA 1
ATOM 1596 C C . THR A 1 200 ? -0.967 9.188 -8.797 1 97.75 200 THR A C 1
ATOM 1598 O O . THR A 1 200 ? -1.103 7.965 -8.797 1 97.75 200 THR A O 1
ATOM 1601 N N . ASP A 1 201 ? -1.701 9.961 -9.562 1 97.38 201 ASP A N 1
ATOM 1602 C CA . ASP A 1 201 ? -2.662 9.445 -10.531 1 97.38 201 ASP A CA 1
ATOM 1603 C C . ASP A 1 201 ? -3.744 8.617 -9.852 1 97.38 201 ASP A C 1
ATOM 1605 O O . ASP A 1 201 ? -4.164 7.582 -10.375 1 97.38 201 ASP A O 1
ATOM 1609 N N . GLY A 1 202 ? -4.066 9.023 -8.617 1 97.5 202 GLY A N 1
ATOM 1610 C CA . GLY A 1 202 ? -5.18 8.383 -7.93 1 97.5 202 GLY A CA 1
ATOM 1611 C C . GLY A 1 202 ? -4.758 7.199 -7.086 1 97.5 202 GLY A C 1
ATOM 1612 O O . GLY A 1 202 ? -5.586 6.574 -6.422 1 97.5 202 GLY A O 1
ATOM 1613 N N . GLU A 1 203 ? -3.496 6.812 -7.023 1 97.75 203 GLU A N 1
ATOM 1614 C CA . GLU A 1 203 ? -3.025 5.672 -6.242 1 97.75 203 GLU A CA 1
ATOM 1615 C C . GLU A 1 203 ? -3.24 5.898 -4.75 1 97.75 203 GLU A C 1
ATOM 1617 O O . GLU A 1 203 ? -3.377 4.945 -3.984 1 97.75 203 GLU A O 1
ATOM 1622 N N . VAL A 1 204 ? -3.225 7.191 -4.332 1 98.25 204 VAL A N 1
ATOM 1623 C CA . VAL A 1 204 ? -3.463 7.547 -2.939 1 98.25 204 VAL A CA 1
ATOM 1624 C C . VAL A 1 204 ? -4.625 8.531 -2.848 1 98.25 204 VAL A C 1
ATOM 1626 O O . VAL A 1 204 ? -4.43 9.75 -2.943 1 98.25 204 VAL A O 1
ATOM 1629 N N . PRO A 1 205 ? -5.773 8.062 -2.605 1 97.69 205 PRO A N 1
ATOM 1630 C CA . PRO A 1 205 ? -6.922 8.969 -2.525 1 97.69 205 PRO A CA 1
ATOM 1631 C C . PRO A 1 205 ? -6.844 9.922 -1.334 1 97.69 205 PRO A C 1
ATOM 1633 O O . PRO A 1 205 ? -6.281 9.562 -0.293 1 97.69 205 PRO A O 1
ATOM 1636 N N . ALA A 1 206 ? -7.434 11.062 -1.523 1 98 206 ALA A N 1
ATOM 1637 C CA . ALA A 1 206 ? -7.504 12.016 -0.415 1 98 206 ALA A CA 1
ATOM 1638 C C . ALA A 1 206 ? -8.383 11.477 0.709 1 98 206 ALA A C 1
ATOM 1640 O O . ALA A 1 206 ? -9.406 10.828 0.454 1 98 206 ALA A O 1
ATOM 1641 N N . MET A 1 207 ? -8.031 11.734 1.911 1 98 207 MET A N 1
ATOM 1642 C CA . MET A 1 207 ? -8.805 11.297 3.068 1 98 207 MET A CA 1
ATOM 1643 C C . MET A 1 207 ? -9.75 12.398 3.537 1 98 207 MET A C 1
ATOM 1645 O O . MET A 1 207 ? -9.297 13.438 4.035 1 98 207 MET A O 1
ATOM 1649 N N . GLN A 1 208 ? -11.008 12.18 3.326 1 97.12 208 GLN A N 1
ATOM 1650 C CA . GLN A 1 208 ? -12.008 13.055 3.92 1 97.12 208 GLN A CA 1
ATOM 1651 C C . GLN A 1 208 ? -12.039 12.914 5.438 1 97.12 208 GLN A C 1
ATOM 1653 O O . GLN A 1 208 ? -11.906 11.812 5.969 1 97.12 208 GLN A O 1
ATOM 1658 N N . HIS A 1 209 ? -12.211 14.008 6.145 1 97.19 209 HIS A N 1
ATOM 1659 C CA . HIS A 1 209 ? -12.227 13.984 7.602 1 97.19 209 HIS A CA 1
ATOM 1660 C C . HIS A 1 209 ? -13.008 15.164 8.172 1 97.19 209 HIS A C 1
ATOM 1662 O O . HIS A 1 209 ? -13.375 16.078 7.43 1 97.19 209 HIS A O 1
ATOM 1668 N N . ALA A 1 210 ? -13.281 15.117 9.383 1 94.56 210 ALA A N 1
ATOM 1669 C CA . ALA A 1 210 ? -14.016 16.156 10.102 1 94.56 210 ALA A CA 1
ATOM 1670 C C . ALA A 1 210 ? -13.594 16.203 11.57 1 94.56 210 ALA A C 1
ATOM 1672 O O . ALA A 1 210 ? -12.852 15.344 12.039 1 94.56 210 ALA A O 1
ATOM 1673 N N . VAL A 1 211 ? -13.93 17.297 12.164 1 91.94 211 VAL A N 1
ATOM 1674 C CA . VAL A 1 211 ? -13.789 17.406 13.609 1 91.94 211 VAL A CA 1
ATOM 1675 C C . VAL A 1 211 ? -15.164 17.469 14.266 1 91.94 211 VAL A C 1
ATOM 1677 O O . VAL A 1 211 ? -15.906 18.438 14.078 1 91.94 211 VAL A O 1
ATOM 1680 N N . GLU A 1 212 ? -15.375 16.438 15.047 1 89.88 212 GLU A N 1
ATOM 1681 C CA . GLU A 1 212 ? -16.672 16.375 15.719 1 89.88 212 GLU A CA 1
ATOM 1682 C C . GLU A 1 212 ? -16.719 17.281 16.938 1 89.88 212 GLU A C 1
ATOM 1684 O O . GLU A 1 212 ? -15.688 17.484 17.594 1 89.88 212 GLU A O 1
ATOM 1689 N N . ARG A 1 213 ? -17.875 17.656 17.234 1 84.19 213 ARG A N 1
ATOM 1690 C CA . ARG A 1 213 ? -18.094 18.406 18.469 1 84.19 213 ARG A CA 1
ATOM 1691 C C . ARG A 1 213 ? -18.031 17.484 19.672 1 84.19 213 ARG A C 1
ATOM 1693 O O . ARG A 1 213 ? -18.719 16.453 19.719 1 84.19 213 ARG A O 1
ATOM 1700 N N . PRO A 1 214 ? -17.172 17.906 20.562 1 76.31 214 PRO A N 1
ATOM 1701 C CA . PRO A 1 214 ? -17.109 17.047 21.75 1 76.31 214 PRO A CA 1
ATOM 1702 C C . PRO A 1 214 ? -18.391 17.078 22.578 1 76.31 214 PRO A C 1
ATOM 1704 O O . PRO A 1 214 ? -19.094 18.094 22.578 1 76.31 214 PRO A O 1
ATOM 1707 N N . ARG A 1 215 ? -18.625 15.93 23.141 1 68.31 215 ARG A N 1
ATOM 1708 C CA . ARG A 1 215 ? -19.781 15.867 24.031 1 68.31 215 ARG A CA 1
ATOM 1709 C C . ARG A 1 215 ? -19.531 16.688 25.297 1 68.31 215 ARG A C 1
ATOM 1711 O O . ARG A 1 215 ? -20.469 17.203 25.906 1 68.31 215 ARG A O 1
ATOM 1718 N N . THR A 1 216 ? -18.281 16.703 25.672 1 65.5 216 THR A N 1
ATOM 1719 C CA . THR A 1 216 ? -17.922 17.469 26.875 1 65.5 216 THR A CA 1
ATOM 1720 C C . THR A 1 216 ? -17.25 18.781 26.5 1 65.5 216 THR A C 1
ATOM 1722 O O . THR A 1 216 ? -16.719 18.922 25.391 1 65.5 216 THR A O 1
ATOM 1725 N N . ARG A 1 217 ? -17.469 19.75 27.359 1 65.44 217 ARG A N 1
ATOM 1726 C CA . ARG A 1 217 ? -16.969 21.094 27.141 1 65.44 217 ARG A CA 1
ATOM 1727 C C . ARG A 1 217 ? -15.461 21.172 27.391 1 65.44 217 ARG A C 1
ATOM 1729 O O . ARG A 1 217 ? -14.969 22.109 28.016 1 65.44 217 ARG A O 1
ATOM 1736 N N . ALA A 1 218 ? -14.68 20.234 26.906 1 70.69 218 ALA A N 1
ATOM 1737 C CA . ALA A 1 218 ? -13.242 20.328 27.125 1 70.69 218 ALA A CA 1
ATOM 1738 C C . ALA A 1 218 ? -12.547 21.047 25.969 1 70.69 218 ALA A C 1
ATOM 1740 O O . ALA A 1 218 ? -12.938 20.875 24.812 1 70.69 218 ALA A O 1
ATOM 1741 N N . PRO A 1 219 ? -11.547 21.969 26.359 1 81.5 219 PRO A N 1
ATOM 1742 C CA . PRO A 1 219 ? -10.789 22.656 25.312 1 81.5 219 PRO A CA 1
ATOM 1743 C C . PRO A 1 219 ? -10.023 21.688 24.406 1 81.5 219 PRO A C 1
ATOM 1745 O O . PRO A 1 219 ? -9.523 20.672 24.875 1 81.5 219 PRO A O 1
ATOM 1748 N N . ARG A 1 220 ? -10.094 21.969 23.109 1 89.25 220 ARG A N 1
ATOM 1749 C CA . ARG A 1 220 ? -9.383 21.172 22.109 1 89.25 220 ARG A CA 1
ATOM 1750 C C . ARG A 1 220 ? -8.469 22.047 21.266 1 89.25 220 ARG A C 1
ATOM 1752 O O . ARG A 1 220 ? -8.867 23.125 20.812 1 89.25 220 ARG A O 1
ATOM 1759 N N . LYS A 1 221 ? -7.227 21.641 21.188 1 94.19 221 LYS A N 1
ATOM 1760 C CA . LYS A 1 221 ? -6.27 22.266 20.266 1 94.19 221 LYS A CA 1
ATOM 1761 C C . LYS A 1 221 ? -5.711 21.234 19.281 1 94.19 221 LYS A C 1
ATOM 1763 O O . LYS A 1 221 ? -5.738 20.031 19.562 1 94.19 221 LYS A O 1
ATOM 1768 N N . SER A 1 222 ? -5.332 21.734 18.156 1 95.62 222 SER A N 1
ATOM 1769 C CA . SER A 1 222 ? -4.656 20.875 17.203 1 95.62 222 SER A CA 1
ATOM 1770 C C . SER A 1 222 ? -3.598 21.656 16.422 1 95.62 222 SER A C 1
ATOM 1772 O O . SER A 1 222 ? -3.736 22.859 16.203 1 95.62 222 SER A O 1
ATOM 1774 N N . LEU A 1 223 ? -2.568 20.969 16.094 1 98 223 LEU A N 1
ATOM 1775 C CA . LEU A 1 223 ? -1.514 21.516 15.25 1 98 223 LEU A CA 1
ATOM 1776 C C . LEU A 1 223 ? -1.368 20.688 13.977 1 98 223 LEU A C 1
ATOM 1778 O O . LEU A 1 223 ? -1.264 19.453 14.031 1 98 223 LEU A O 1
ATOM 1782 N N . MET A 1 224 ? -1.422 21.344 12.836 1 97.94 224 MET A N 1
ATOM 1783 C CA . MET A 1 224 ? -1.246 20.688 11.547 1 97.94 224 MET A CA 1
ATOM 1784 C C . MET A 1 224 ? -0.012 21.234 10.828 1 97.94 224 MET A C 1
ATOM 1786 O O . MET A 1 224 ? 0.325 22.406 10.961 1 97.94 224 MET A O 1
ATOM 1790 N N . TYR A 1 225 ? 0.722 20.438 10.203 1 98.69 225 TYR A N 1
ATOM 1791 C CA . TYR A 1 225 ? 1.676 20.828 9.172 1 98.69 225 TYR A CA 1
ATOM 1792 C C . TYR A 1 225 ? 1.152 20.469 7.785 1 98.69 225 TYR A C 1
ATOM 1794 O O . TYR A 1 225 ? 1.02 19.281 7.453 1 98.69 225 TYR A O 1
ATOM 1802 N N . PHE A 1 226 ? 0.829 21.453 7.012 1 97.81 226 PHE A N 1
ATOM 1803 C CA . PHE A 1 226 ? 0.299 21.281 5.664 1 97.81 226 PHE A CA 1
ATOM 1804 C C . PHE A 1 226 ? 1.418 21.328 4.633 1 97.81 226 PHE A C 1
ATOM 1806 O O . PHE A 1 226 ? 2.105 22.344 4.496 1 97.81 226 PHE A O 1
ATOM 1813 N N . VAL A 1 227 ? 1.549 20.25 3.918 1 97.81 227 VAL A N 1
ATOM 1814 C CA . VAL A 1 227 ? 2.635 20.094 2.955 1 97.81 227 VAL A CA 1
ATOM 1815 C C . VAL A 1 227 ? 2.143 20.453 1.557 1 97.81 227 VAL A C 1
ATOM 1817 O O . VAL A 1 227 ? 1.285 19.766 0.997 1 97.81 227 VAL A O 1
ATOM 1820 N N . ASN A 1 228 ? 2.67 21.469 1.021 1 95.19 228 ASN A N 1
ATOM 1821 C CA . ASN A 1 228 ? 2.428 21.875 -0.357 1 95.19 228 ASN A CA 1
ATOM 1822 C C . ASN A 1 228 ? 3.602 21.531 -1.264 1 95.19 228 ASN A C 1
ATOM 1824 O O . ASN A 1 228 ? 4.738 21.406 -0.798 1 95.19 228 ASN A O 1
ATOM 1828 N N . PRO A 1 229 ? 3.271 21.312 -2.527 1 93.38 229 PRO A N 1
ATOM 1829 C CA . PRO A 1 229 ? 4.391 21.141 -3.455 1 93.38 229 PRO A CA 1
ATOM 1830 C C . PRO A 1 229 ? 5.199 22.422 -3.66 1 93.38 229 PRO A C 1
ATOM 1832 O O . PRO A 1 229 ? 4.754 23.5 -3.271 1 93.38 229 PRO A O 1
ATOM 1835 N N . ASP A 1 230 ? 6.422 22.203 -4.176 1 88.94 230 ASP A N 1
ATOM 1836 C CA . ASP A 1 230 ? 7.191 23.375 -4.574 1 88.94 230 ASP A CA 1
ATOM 1837 C C . ASP A 1 230 ? 6.422 24.219 -5.59 1 88.94 230 ASP A C 1
ATOM 1839 O O . ASP A 1 230 ? 6.316 23.844 -6.762 1 88.94 230 ASP A O 1
ATOM 1843 N N . LEU A 1 231 ? 5.938 25.234 -5.219 1 80.81 231 LEU A N 1
ATOM 1844 C CA . LEU A 1 231 ? 5.055 26.078 -6.023 1 80.81 231 LEU A CA 1
ATOM 1845 C C . LEU A 1 231 ? 5.855 26.922 -7.012 1 80.81 231 LEU A C 1
ATOM 1847 O O . LEU A 1 231 ? 5.281 27.562 -7.895 1 80.81 231 LEU A O 1
ATOM 1851 N N . SER A 1 232 ? 7.152 26.906 -6.852 1 79.38 232 SER A N 1
ATOM 1852 C CA . SER A 1 232 ? 7.992 27.641 -7.793 1 79.38 232 SER A CA 1
ATOM 1853 C C . SER A 1 232 ? 8.227 26.828 -9.07 1 79.38 232 SER A C 1
ATOM 1855 O O . SER A 1 232 ? 8.641 27.391 -10.094 1 79.38 232 SER A O 1
ATOM 1857 N N . ALA A 1 233 ? 7.969 25.531 -8.883 1 70.69 233 ALA A N 1
ATOM 1858 C CA . ALA A 1 233 ? 8.156 24.672 -10.047 1 70.69 233 ALA A CA 1
ATOM 1859 C C . ALA A 1 233 ? 6.945 24.719 -10.977 1 70.69 233 ALA A C 1
ATOM 1861 O O . ALA A 1 233 ? 5.801 24.641 -10.516 1 70.69 233 ALA A O 1
ATOM 1862 N N . ALA A 1 234 ? 7.121 25.109 -12.203 1 60.62 234 ALA A N 1
ATOM 1863 C CA . ALA A 1 234 ? 6.023 25.312 -13.148 1 60.62 234 ALA A CA 1
ATOM 1864 C C . ALA A 1 234 ? 5.398 23.984 -13.555 1 60.62 234 ALA A C 1
ATOM 1866 O O . ALA A 1 234 ? 4.184 23.891 -13.75 1 60.62 234 ALA A O 1
ATOM 1867 N N . HIS A 1 235 ? 6.152 23.062 -13.742 1 69.06 235 HIS A N 1
ATOM 1868 C CA . HIS A 1 235 ? 5.59 21.844 -14.312 1 69.06 235 HIS A CA 1
ATOM 1869 C C . HIS A 1 235 ? 6.062 20.609 -13.562 1 69.06 235 HIS A C 1
ATOM 1871 O O . HIS A 1 235 ? 7.238 20.5 -13.203 1 69.06 235 HIS A O 1
ATOM 1877 N N . ALA A 1 236 ? 4.969 19.891 -13.195 1 83.69 236 ALA A N 1
ATOM 1878 C CA . ALA A 1 236 ? 5.242 18.562 -12.625 1 83.69 236 ALA A CA 1
ATOM 1879 C C . ALA A 1 236 ? 4.609 17.469 -13.469 1 83.69 236 ALA A C 1
ATOM 1881 O O . ALA A 1 236 ? 3.873 17.75 -14.414 1 83.69 236 ALA A O 1
ATOM 1882 N N . SER A 1 237 ? 5.129 16.328 -13.344 1 91.38 237 SER A N 1
ATOM 1883 C CA . SER A 1 237 ? 4.516 15.133 -13.922 1 91.38 237 SER A CA 1
ATOM 1884 C C . SER A 1 237 ? 3.98 14.203 -12.844 1 91.38 237 SER A C 1
ATOM 1886 O O . SER A 1 237 ? 4.566 14.102 -11.766 1 91.38 237 SER A O 1
ATOM 1888 N N . THR A 1 238 ? 2.832 13.648 -13.148 1 95.69 238 THR A N 1
ATOM 1889 C CA . THR A 1 238 ? 2.324 12.641 -12.227 1 95.69 238 THR A CA 1
ATOM 1890 C C . THR A 1 238 ? 3.289 11.461 -12.125 1 95.69 238 THR A C 1
ATOM 1892 O O . THR A 1 238 ? 4.117 11.258 -13.008 1 95.69 238 THR A O 1
ATOM 1895 N N . ILE A 1 239 ? 3.195 10.75 -11.125 1 95.06 239 ILE A N 1
ATOM 1896 C CA . ILE A 1 239 ? 4.211 9.766 -10.781 1 95.06 239 ILE A CA 1
ATOM 1897 C C . ILE A 1 239 ? 3.988 8.484 -11.594 1 95.06 239 ILE A C 1
ATOM 1899 O O . ILE A 1 239 ? 4.922 7.961 -12.203 1 95.06 239 ILE A O 1
ATOM 1903 N N . VAL A 1 240 ? 2.77 8.008 -11.688 1 95.12 240 VAL A N 1
ATOM 1904 C CA . VAL A 1 240 ? 2.498 6.672 -12.219 1 95.12 240 VAL A CA 1
ATOM 1905 C C . VAL A 1 240 ? 2.404 6.727 -13.742 1 95.12 240 VAL A C 1
ATOM 1907 O O . VAL A 1 240 ? 3.043 5.93 -14.438 1 95.12 240 VAL A O 1
ATOM 1910 N N . ASN A 1 241 ? 1.687 7.688 -14.289 1 95.69 241 ASN A N 1
ATOM 1911 C CA . ASN A 1 241 ? 1.432 7.738 -15.727 1 95.69 241 ASN A CA 1
ATOM 1912 C C . ASN A 1 241 ? 2.311 8.781 -16.422 1 95.69 241 ASN A C 1
ATOM 1914 O O . ASN A 1 241 ? 2.277 8.914 -17.641 1 95.69 241 ASN A O 1
ATOM 1918 N N . GLN A 1 242 ? 3.02 9.602 -15.695 1 94.38 242 GLN A N 1
ATOM 1919 C CA . GLN A 1 242 ? 3.945 10.602 -16.203 1 94.38 242 GLN A CA 1
ATOM 1920 C C . GLN A 1 242 ? 3.225 11.609 -17.109 1 94.38 242 GLN A C 1
ATOM 1922 O O . GLN A 1 242 ? 3.709 11.938 -18.188 1 94.38 242 GLN A O 1
ATOM 1927 N N . ARG A 1 243 ? 2.096 11.992 -16.656 1 94.88 243 ARG A N 1
ATOM 1928 C CA . ARG A 1 243 ? 1.32 13.016 -17.344 1 94.88 243 ARG A CA 1
ATOM 1929 C C . ARG A 1 243 ? 1.612 14.398 -16.781 1 94.88 243 ARG A C 1
ATOM 1931 O O . ARG A 1 243 ? 1.877 14.539 -15.586 1 94.88 243 ARG A O 1
ATOM 1938 N N . PRO A 1 244 ? 1.565 15.375 -17.672 1 93 244 PRO A N 1
ATOM 1939 C CA . PRO A 1 244 ? 1.753 16.734 -17.172 1 93 244 PRO A CA 1
ATOM 1940 C C . PRO A 1 244 ? 0.694 17.125 -16.141 1 93 244 PRO A C 1
ATOM 1942 O O . PRO A 1 244 ? -0.477 16.766 -16.281 1 93 244 PRO A O 1
ATOM 1945 N N . LEU A 1 245 ? 1.155 17.812 -15.117 1 92.19 245 LEU A N 1
ATOM 1946 C CA . LEU A 1 245 ? 0.284 18.234 -14.023 1 92.19 245 LEU A CA 1
ATOM 1947 C C . LEU A 1 245 ? 0.653 19.625 -13.539 1 92.19 245 LEU A C 1
ATOM 1949 O O . LEU A 1 245 ? 1.817 19.891 -13.234 1 92.19 245 LEU A O 1
ATOM 1953 N N . ASP A 1 246 ? -0.3 20.547 -13.5 1 90.12 246 ASP A N 1
ATOM 1954 C CA . ASP A 1 246 ? -0.098 21.875 -12.93 1 90.12 246 ASP A CA 1
ATOM 1955 C C . ASP A 1 246 ? -0.454 21.891 -11.445 1 90.12 246 ASP A C 1
ATOM 1957 O O . ASP A 1 246 ? -1.541 22.344 -11.07 1 90.12 246 ASP A O 1
ATOM 1961 N N . LEU A 1 247 ? 0.471 21.484 -10.656 1 88.38 247 LEU A N 1
ATOM 1962 C CA . LEU A 1 247 ? 0.246 21.375 -9.219 1 88.38 247 LEU A CA 1
ATOM 1963 C C . LEU A 1 247 ? 0.008 22.734 -8.594 1 88.38 247 LEU A C 1
ATOM 1965 O O . LEU A 1 247 ? -0.761 22.859 -7.641 1 88.38 247 LEU A O 1
ATOM 1969 N N . ARG A 1 248 ? 0.635 23.75 -9.125 1 88 248 ARG A N 1
ATOM 1970 C CA . ARG A 1 248 ? 0.461 25.094 -8.602 1 88 248 ARG A CA 1
ATOM 1971 C C . ARG A 1 248 ? -0.983 25.562 -8.75 1 88 248 ARG A C 1
ATOM 1973 O O . ARG A 1 248 ? -1.571 26.094 -7.805 1 88 248 ARG A O 1
ATOM 1980 N N . ALA A 1 249 ? -1.49 25.391 -9.898 1 88.38 249 ALA A N 1
ATOM 1981 C CA . ALA A 1 249 ? -2.871 25.797 -10.156 1 88.38 249 ALA A CA 1
ATOM 1982 C C . ALA A 1 249 ? -3.84 25.031 -9.258 1 88.38 249 ALA A C 1
ATOM 1984 O O . ALA A 1 249 ? -4.801 25.594 -8.742 1 88.38 249 ALA A O 1
ATOM 1985 N N . LEU A 1 250 ? -3.584 23.75 -9.086 1 90.06 250 LEU A N 1
ATOM 1986 C CA . LEU A 1 250 ? -4.441 22.938 -8.234 1 90.06 250 LEU A CA 1
ATOM 1987 C C . LEU A 1 250 ? -4.355 23.391 -6.781 1 90.06 250 LEU A C 1
ATOM 1989 O O . LEU A 1 250 ? -5.375 23.516 -6.102 1 90.06 250 LEU A O 1
ATOM 1993 N N . ALA A 1 251 ? -3.162 23.609 -6.332 1 90.5 251 ALA A N 1
ATOM 1994 C CA . ALA A 1 251 ? -2.945 24.047 -4.957 1 90.5 251 ALA A CA 1
ATOM 1995 C C . ALA A 1 251 ? -3.641 25.391 -4.695 1 90.5 251 ALA A C 1
ATOM 1997 O O . ALA A 1 251 ? -4.305 25.562 -3.67 1 90.5 251 ALA A O 1
ATOM 1998 N N . GLU A 1 252 ? -3.482 26.328 -5.598 1 87.62 252 GLU A N 1
ATOM 1999 C CA . GLU A 1 252 ? -4.113 27.641 -5.469 1 87.62 252 GLU A CA 1
ATOM 2000 C C . GLU A 1 252 ? -5.633 27.516 -5.441 1 87.62 252 GLU A C 1
ATOM 2002 O O . GLU A 1 252 ? -6.301 28.172 -4.641 1 87.62 252 GLU A O 1
ATOM 2007 N N . GLY A 1 253 ? -6.121 26.734 -6.34 1 87.19 253 GLY A N 1
ATOM 2008 C CA . GLY A 1 253 ? -7.559 26.531 -6.375 1 87.19 253 GLY A CA 1
ATOM 2009 C C . GLY A 1 253 ? -8.117 25.984 -5.07 1 87.19 253 GLY A C 1
ATOM 2010 O O . GLY A 1 253 ? -9.141 26.469 -4.582 1 87.19 253 GLY A O 1
ATOM 2011 N N . ARG A 1 254 ? -7.449 25.047 -4.461 1 85.69 254 ARG A N 1
ATOM 2012 C CA . ARG A 1 254 ? -7.898 24.453 -3.203 1 85.69 254 ARG A CA 1
ATOM 2013 C C . ARG A 1 254 ? -7.773 25.453 -2.055 1 85.69 254 ARG A C 1
ATOM 2015 O O . ARG A 1 254 ? -8.656 25.531 -1.198 1 85.69 254 ARG A O 1
ATOM 2022 N N . HIS A 1 255 ? -6.66 26.141 -2.059 1 85.19 255 HIS A N 1
ATOM 2023 C CA . HIS A 1 255 ? -6.406 27.141 -1.027 1 85.19 255 HIS A CA 1
ATOM 2024 C C . HIS A 1 255 ? -7.496 28.203 -1.013 1 85.19 255 HIS A C 1
ATOM 2026 O O . HIS A 1 255 ? -8.008 28.562 0.05 1 85.19 255 HIS A O 1
ATOM 2032 N N . VAL A 1 256 ? -7.879 28.625 -2.131 1 82.06 256 VAL A N 1
ATOM 2033 C CA . VAL A 1 256 ? -8.898 29.656 -2.266 1 82.06 256 VAL A CA 1
ATOM 2034 C C . VAL A 1 256 ? -10.273 29.078 -1.916 1 82.06 256 VAL A C 1
ATOM 2036 O O . VAL A 1 256 ? -11.109 29.766 -1.334 1 82.06 256 VAL A O 1
ATOM 2039 N N . ALA A 1 257 ? -10.43 27.859 -2.203 1 81.25 257 ALA A N 1
ATOM 2040 C CA . ALA A 1 257 ? -11.703 27.188 -1.925 1 81.25 257 ALA A CA 1
ATOM 2041 C C . ALA A 1 257 ? -11.969 27.125 -0.423 1 81.25 257 ALA A C 1
ATOM 2043 O O . ALA A 1 257 ? -13.117 27.031 0.005 1 81.25 257 ALA A O 1
ATOM 2044 N N . PHE A 1 258 ? -10.914 27.219 0.348 1 82.12 258 PHE A N 1
ATOM 2045 C CA . PHE A 1 258 ? -11.062 27.172 1.798 1 82.12 258 PHE A CA 1
ATOM 2046 C C . PHE A 1 258 ? -11.25 28.578 2.365 1 82.12 258 PHE A C 1
ATOM 2048 O O . PHE A 1 258 ? -11.297 28.75 3.584 1 82.12 258 PHE A O 1
ATOM 2055 N N . GLY A 1 259 ? -11.273 29.547 1.497 1 76.56 259 GLY A N 1
ATOM 2056 C CA . GLY A 1 259 ? -11.539 30.922 1.928 1 76.56 259 GLY A CA 1
ATOM 2057 C C . GLY A 1 259 ? -10.289 31.766 2.045 1 76.56 259 GLY A C 1
ATOM 2058 O O . GLY A 1 259 ? -10.344 32.906 2.49 1 76.56 259 GLY A O 1
ATOM 2059 N N . ASN A 1 260 ? -9.156 31.156 1.673 1 81.06 260 ASN A N 1
ATOM 2060 C CA . ASN A 1 260 ? -7.891 31.891 1.757 1 81.06 260 ASN A CA 1
ATOM 2061 C C . ASN A 1 260 ? -7.609 32.688 0.479 1 81.06 260 ASN A C 1
ATOM 2063 O O . ASN A 1 260 ? -8.242 32.438 -0.551 1 81.06 260 ASN A O 1
ATOM 2067 N N . ARG A 1 261 ? -6.789 33.656 0.66 1 76.88 261 ARG A N 1
ATOM 2068 C CA . ARG A 1 261 ? -6.363 34.406 -0.513 1 76.88 261 ARG A CA 1
ATOM 2069 C C . ARG A 1 261 ? -5.332 33.625 -1.322 1 76.88 261 ARG A C 1
ATOM 2071 O O . ARG A 1 261 ? -4.727 32.688 -0.817 1 76.88 261 ARG A O 1
ATOM 2078 N N . ALA A 1 262 ? -5.195 34.094 -2.523 1 75 262 ALA A N 1
ATOM 2079 C CA . ALA A 1 262 ? -4.312 33.406 -3.453 1 75 262 ALA A CA 1
ATOM 2080 C C . ALA A 1 262 ? -2.898 33.281 -2.895 1 75 262 ALA A C 1
ATOM 2082 O O . ALA A 1 262 ? -2.412 34.219 -2.234 1 75 262 ALA A O 1
ATOM 2083 N N . LEU A 1 263 ? -2.299 32.094 -3.039 1 70.56 263 LEU A N 1
ATOM 2084 C CA . LEU A 1 263 ? -0.924 31.859 -2.619 1 70.56 263 LEU A CA 1
ATOM 2085 C C . LEU A 1 263 ? 0.047 32.75 -3.406 1 70.56 263 LEU A C 1
ATOM 2087 O O . LEU A 1 263 ? -0.148 32.969 -4.602 1 70.56 263 LEU A O 1
ATOM 2091 N N . CYS A 1 264 ? 0.743 33.656 -2.695 1 59.59 264 CYS A N 1
ATOM 2092 C CA . CYS A 1 264 ? 1.673 34.531 -3.373 1 59.59 264 CYS A CA 1
ATOM 2093 C C . CYS A 1 264 ? 2.812 33.75 -4.016 1 59.59 264 CYS A C 1
ATOM 2095 O O . CYS A 1 264 ? 3.176 32.688 -3.545 1 59.59 264 CYS A O 1
ATOM 2097 N N . ARG A 1 265 ? 3.205 34 -5.387 1 54.94 265 ARG A N 1
ATOM 2098 C CA . ARG A 1 265 ? 4.418 33.5 -6.008 1 54.94 265 ARG A CA 1
ATOM 2099 C C . ARG A 1 265 ? 5.633 33.719 -5.125 1 54.94 265 ARG A C 1
ATOM 2101 O O . ARG A 1 265 ? 5.82 34.844 -4.613 1 54.94 265 ARG A O 1
ATOM 2108 N N . PRO A 1 266 ? 6.191 32.594 -4.531 1 50.12 266 PRO A N 1
ATOM 2109 C CA . PRO A 1 266 ? 7.391 32.938 -3.756 1 50.12 266 PRO A CA 1
ATOM 2110 C C . PRO A 1 266 ? 8.344 33.844 -4.508 1 50.12 266 PRO A C 1
ATOM 2112 O O . PRO A 1 266 ? 8.406 33.812 -5.738 1 50.12 266 PRO A O 1
ATOM 2115 N N . CYS A 1 267 ? 8.68 35.031 -4.082 1 36.19 267 CYS A N 1
ATOM 2116 C CA . CYS A 1 267 ? 9.727 35.844 -4.695 1 36.19 267 CYS A CA 1
ATOM 2117 C C . CYS A 1 267 ? 11.008 35.062 -4.879 1 36.19 267 CYS A C 1
ATOM 2119 O O . CYS A 1 267 ? 11.445 34.344 -3.967 1 36.19 267 CYS A O 1
ATOM 2121 N N . ALA A 1 268 ? 11.328 34.75 -6.152 1 37.72 268 ALA A N 1
ATOM 2122 C CA . ALA A 1 268 ? 12.672 34.219 -6.387 1 37.72 268 ALA A CA 1
ATOM 2123 C C . ALA A 1 268 ? 13.695 34.906 -5.504 1 37.72 268 ALA A C 1
ATOM 2125 O O . ALA A 1 268 ? 13.789 36.125 -5.5 1 37.72 268 ALA A O 1
ATOM 2126 N N . ALA A 1 269 ? 14.125 33.844 -4.488 1 28.75 269 ALA A N 1
ATOM 2127 C CA . ALA A 1 269 ? 15.312 34.406 -3.844 1 28.75 269 ALA A CA 1
ATOM 2128 C C . ALA A 1 269 ? 16.375 34.75 -4.875 1 28.75 269 ALA A C 1
ATOM 2130 O O . ALA A 1 269 ? 16.641 33.969 -5.801 1 28.75 269 ALA A O 1
ATOM 2131 N N . MET B 1 1 ? 8.844 -2.301 -10.664 1 93.81 1 MET B N 1
ATOM 2132 C CA . MET B 1 1 ? 8.211 -3.328 -9.844 1 93.81 1 MET B CA 1
ATOM 2133 C C . MET B 1 1 ? 7.664 -2.73 -8.555 1 93.81 1 MET B C 1
ATOM 2135 O O . MET B 1 1 ? 6.746 -3.285 -7.945 1 93.81 1 MET B O 1
ATOM 2139 N N . LYS B 1 2 ? 8.109 -1.492 -8.289 1 95.94 2 LYS B N 1
ATOM 2140 C CA . LYS B 1 2 ? 7.703 -0.867 -7.031 1 95.94 2 LYS B CA 1
ATOM 2141 C C . LYS B 1 2 ? 6.215 -0.54 -7.039 1 95.94 2 LYS B C 1
ATOM 2143 O O . LYS B 1 2 ? 5.527 -0.735 -6.031 1 95.94 2 LYS B O 1
ATOM 2148 N N . LEU B 1 3 ? 5.746 -0.054 -8.141 1 97.5 3 LEU B N 1
ATOM 2149 C CA . LEU B 1 3 ? 4.324 0.256 -8.25 1 97.5 3 LEU B CA 1
ATOM 2150 C C . LEU B 1 3 ? 3.477 -1 -8.07 1 97.5 3 LEU B C 1
ATOM 2152 O O . LEU B 1 3 ? 2.49 -0.987 -7.332 1 97.5 3 LEU B O 1
ATOM 2156 N N . HIS B 1 4 ? 3.857 -2.078 -8.711 1 98.25 4 HIS B N 1
ATOM 2157 C CA . HIS B 1 4 ? 3.135 -3.338 -8.578 1 98.25 4 HIS B CA 1
ATOM 2158 C C . HIS B 1 4 ? 3.16 -3.842 -7.141 1 98.25 4 HIS B C 1
ATOM 2160 O O . HIS B 1 4 ? 2.156 -4.355 -6.641 1 98.25 4 HIS B O 1
ATOM 2166 N N . ALA B 1 5 ? 4.32 -3.699 -6.516 1 98.69 5 ALA B N 1
ATOM 2167 C CA . ALA B 1 5 ? 4.449 -4.094 -5.113 1 98.69 5 ALA B CA 1
ATOM 2168 C C . ALA B 1 5 ? 3.49 -3.301 -4.23 1 98.69 5 ALA B C 1
ATOM 2170 O O . ALA B 1 5 ? 2.822 -3.867 -3.365 1 98.69 5 ALA B O 1
ATOM 2171 N N . SER B 1 6 ? 3.404 -1.984 -4.461 1 98.5 6 SER B N 1
ATOM 2172 C CA . SER B 1 6 ? 2.516 -1.14 -3.67 1 98.5 6 SER B CA 1
ATOM 2173 C C . SER B 1 6 ? 1.055 -1.517 -3.887 1 98.5 6 SER B C 1
ATOM 2175 O O . SER B 1 6 ? 0.265 -1.532 -2.939 1 98.5 6 SER B O 1
ATOM 2177 N N . ARG B 1 7 ? 0.695 -1.808 -5.117 1 98.25 7 ARG B N 1
ATOM 2178 C CA . ARG B 1 7 ? -0.673 -2.223 -5.41 1 98.25 7 ARG B CA 1
ATOM 2179 C C . ARG B 1 7 ? -0.989 -3.564 -4.762 1 98.25 7 ARG B C 1
ATOM 2181 O O . ARG B 1 7 ? -2.094 -3.771 -4.258 1 98.25 7 ARG B O 1
ATOM 2188 N N . LEU B 1 8 ? -0.045 -4.422 -4.77 1 98.62 8 LEU B N 1
ATOM 2189 C CA . LEU B 1 8 ? -0.213 -5.715 -4.117 1 98.62 8 LEU B CA 1
ATOM 2190 C C . LEU B 1 8 ? -0.373 -5.547 -2.609 1 98.62 8 LEU B C 1
ATOM 2192 O O . LEU B 1 8 ? -1.229 -6.188 -1.995 1 98.62 8 LEU B O 1
ATOM 2196 N N . ILE B 1 9 ? 0.458 -4.707 -2.002 1 98.56 9 ILE B N 1
ATOM 2197 C CA . ILE B 1 9 ? 0.368 -4.434 -0.572 1 98.56 9 ILE B CA 1
ATOM 2198 C C . ILE B 1 9 ? -1.003 -3.848 -0.245 1 98.56 9 ILE B C 1
ATOM 2200 O O . ILE B 1 9 ? -1.607 -4.195 0.772 1 98.56 9 ILE B O 1
ATOM 2204 N N . ARG B 1 10 ? -1.495 -3.033 -1.109 1 97.44 10 ARG B N 1
ATOM 2205 C CA . ARG B 1 10 ? -2.756 -2.334 -0.883 1 97.44 10 ARG B CA 1
ATOM 2206 C C . ARG B 1 10 ? -3.943 -3.273 -1.054 1 97.44 10 ARG B C 1
ATOM 2208 O O . ARG B 1 10 ? -4.859 -3.279 -0.232 1 97.44 10 ARG B O 1
ATOM 2215 N N . ASP B 1 11 ? -3.91 -4.133 -2.141 1 97 11 ASP B N 1
ATOM 2216 C CA . ASP B 1 11 ? -5.129 -4.816 -2.572 1 97 11 ASP B CA 1
ATOM 2217 C C . ASP B 1 11 ? -5.02 -6.324 -2.355 1 97 11 ASP B C 1
ATOM 2219 O O . ASP B 1 11 ? -6.016 -7.043 -2.451 1 97 11 ASP B O 1
ATOM 2223 N N . SER B 1 12 ? -3.805 -6.836 -2.072 1 98.19 12 SER B N 1
ATOM 2224 C CA . SER B 1 12 ? -3.506 -8.258 -1.922 1 98.19 12 SER B CA 1
ATOM 2225 C C . SER B 1 12 ? -3.555 -8.977 -3.266 1 98.19 12 SER B C 1
ATOM 2227 O O . SER B 1 12 ? -3.541 -10.203 -3.316 1 98.19 12 SER B O 1
ATOM 2229 N N . TYR B 1 13 ? -3.715 -8.266 -4.324 1 98.38 13 TYR B N 1
ATOM 2230 C CA . TYR B 1 13 ? -3.568 -8.75 -5.691 1 98.38 13 TYR B CA 1
ATOM 2231 C C . TYR B 1 13 ? -3.131 -7.629 -6.625 1 98.38 13 TYR B C 1
ATOM 2233 O O . TYR B 1 13 ? -3.242 -6.449 -6.281 1 98.38 13 TYR B O 1
ATOM 2241 N N . VAL B 1 14 ? -2.609 -7.977 -7.762 1 98.44 14 VAL B N 1
ATOM 2242 C CA . VAL B 1 14 ? -2.232 -6.977 -8.758 1 98.44 14 VAL B CA 1
ATOM 2243 C C . VAL B 1 14 ? -2.174 -7.617 -10.141 1 98.44 14 VAL B C 1
ATOM 2245 O O . VAL B 1 14 ? -1.766 -8.773 -10.281 1 98.44 14 VAL B O 1
ATOM 2248 N N . TYR B 1 15 ? -2.666 -6.875 -11.109 1 97.75 15 TYR B N 1
ATOM 2249 C CA . TYR B 1 15 ? -2.49 -7.277 -12.5 1 97.75 15 TYR B CA 1
ATOM 2250 C C . TYR B 1 15 ? -1.171 -6.75 -13.055 1 97.75 15 TYR B C 1
ATOM 2252 O O . TYR B 1 15 ? -0.722 -5.664 -12.688 1 97.75 15 TYR B O 1
ATOM 2260 N N . PHE B 1 16 ? -0.588 -7.488 -13.836 1 92.06 16 PHE B N 1
ATOM 2261 C CA . PHE B 1 16 ? 0.565 -6.91 -14.516 1 92.06 16 PHE B CA 1
ATOM 2262 C C . PHE B 1 16 ? 0.683 -7.445 -15.938 1 92.06 16 PHE B C 1
ATOM 2264 O O . PHE B 1 16 ? 0.269 -8.57 -16.219 1 92.06 16 PHE B O 1
ATOM 2271 N N . LYS B 1 17 ? 1.304 -6.652 -16.75 1 94.88 17 LYS B N 1
ATOM 2272 C CA . LYS B 1 17 ? 1.533 -6.977 -18.156 1 94.88 17 LYS B CA 1
ATOM 2273 C C . LYS B 1 17 ? 2.643 -8.016 -18.297 1 94.88 17 LYS B C 1
ATOM 2275 O O . LYS B 1 17 ? 3.723 -7.859 -17.734 1 94.88 17 LYS B O 1
ATOM 2280 N N . MET B 1 18 ? 2.336 -9.031 -19.031 1 96.62 18 MET B N 1
ATOM 2281 C CA . MET B 1 18 ? 3.305 -10.102 -19.25 1 96.62 18 MET B CA 1
ATOM 2282 C C . MET B 1 18 ? 4.297 -9.719 -20.344 1 96.62 18 MET B C 1
ATOM 2284 O O . MET B 1 18 ? 3.908 -9.188 -21.375 1 96.62 18 MET B O 1
ATOM 2288 N N . PRO B 1 19 ? 5.609 -9.984 -20.109 1 96.81 19 PRO B N 1
ATOM 2289 C CA . PRO B 1 19 ? 6.535 -9.906 -21.234 1 96.81 19 PRO B CA 1
ATOM 2290 C C . PRO B 1 19 ? 6.125 -10.812 -22.391 1 96.81 19 PRO B C 1
ATOM 2292 O O . PRO B 1 19 ? 5.539 -11.875 -22.172 1 96.81 19 PRO B O 1
ATOM 2295 N N . TYR B 1 20 ? 6.52 -10.43 -23.562 1 96.62 20 TYR B N 1
ATOM 2296 C CA . TYR B 1 20 ? 6.117 -11.133 -24.766 1 96.62 20 TYR B CA 1
ATOM 2297 C C . TYR B 1 20 ? 6.551 -12.594 -24.719 1 96.62 20 TYR B C 1
ATOM 2299 O O . TYR B 1 20 ? 5.789 -13.492 -25.094 1 96.62 20 TYR B O 1
ATOM 2307 N N . ALA B 1 21 ? 7.758 -12.836 -24.312 1 97.25 21 ALA B N 1
ATOM 2308 C CA . ALA B 1 21 ? 8.281 -14.195 -24.25 1 97.25 21 ALA B CA 1
ATOM 2309 C C . ALA B 1 21 ? 7.418 -15.078 -23.344 1 97.25 21 ALA B C 1
ATOM 2311 O O . ALA B 1 21 ? 7.133 -16.234 -23.688 1 97.25 21 ALA B O 1
ATOM 2312 N N . LEU B 1 22 ? 7 -14.594 -22.219 1 97.44 22 LEU B N 1
ATOM 2313 C CA . LEU B 1 22 ? 6.164 -15.328 -21.281 1 97.44 22 LEU B CA 1
ATOM 2314 C C . LEU B 1 22 ? 4.812 -15.672 -21.906 1 97.44 22 LEU B C 1
ATOM 2316 O O . LEU B 1 22 ? 4.32 -16.797 -21.75 1 97.44 22 LEU B O 1
ATOM 2320 N N . LEU B 1 23 ? 4.293 -14.688 -22.594 1 96.94 23 LEU B N 1
ATOM 2321 C CA . LEU B 1 23 ? 3.008 -14.883 -23.25 1 96.94 23 LEU B CA 1
ATOM 2322 C C . LEU B 1 23 ? 3.111 -15.961 -24.328 1 96.94 23 LEU B C 1
ATOM 2324 O O . LEU B 1 23 ? 2.24 -16.828 -24.422 1 96.94 23 LEU B O 1
ATOM 2328 N N . MET B 1 24 ? 4.121 -15.891 -25.047 1 97.75 24 MET B N 1
ATOM 2329 C CA . MET B 1 24 ? 4.332 -16.859 -26.109 1 97.75 24 MET B CA 1
ATOM 2330 C C . MET B 1 24 ? 4.477 -18.266 -25.562 1 97.75 24 MET B C 1
ATOM 2332 O O . MET B 1 24 ? 3.859 -19.203 -26.062 1 97.75 24 MET B O 1
ATOM 2336 N N . HIS B 1 25 ? 5.297 -18.391 -24.562 1 98.25 25 HIS B N 1
ATOM 2337 C CA . HIS B 1 25 ? 5.484 -19.703 -23.953 1 98.25 25 HIS B CA 1
ATOM 2338 C C . HIS B 1 25 ? 4.18 -20.234 -23.375 1 98.25 25 HIS B C 1
ATOM 2340 O O . HIS B 1 25 ? 3.902 -21.438 -23.469 1 98.25 25 HIS B O 1
ATOM 2346 N N . PHE B 1 26 ? 3.389 -19.406 -22.812 1 98 26 PHE B N 1
ATOM 2347 C CA . PHE B 1 26 ? 2.107 -19.828 -22.266 1 98 26 PHE B CA 1
ATOM 2348 C C . PHE B 1 26 ? 1.195 -20.375 -23.344 1 98 26 PHE B C 1
ATOM 2350 O O . PHE B 1 26 ? 0.606 -21.453 -23.188 1 98 26 PHE B O 1
ATOM 2357 N N . ASP B 1 27 ? 1.112 -19.625 -24.422 1 97.06 27 ASP B N 1
ATOM 2358 C CA . ASP B 1 27 ? 0.24 -20.047 -25.516 1 97.06 27 ASP B CA 1
ATOM 2359 C C . ASP B 1 27 ? 0.685 -21.391 -26.094 1 97.06 27 ASP B C 1
ATOM 2361 O O . ASP B 1 27 ? -0.145 -22.266 -26.359 1 97.06 27 ASP B O 1
ATOM 2365 N N . ARG B 1 28 ? 1.896 -21.516 -26.234 1 97.88 28 ARG B N 1
ATOM 2366 C CA . ARG B 1 28 ? 2.447 -22.734 -26.812 1 97.88 28 ARG B CA 1
ATOM 2367 C C . ARG B 1 28 ? 2.254 -23.922 -25.875 1 97.88 28 ARG B C 1
ATOM 2369 O O . ARG B 1 28 ? 1.93 -25.031 -26.312 1 97.88 28 ARG B O 1
ATOM 2376 N N . LEU B 1 29 ? 2.479 -23.672 -24.594 1 97.44 29 LEU B N 1
ATOM 2377 C CA . LEU B 1 29 ? 2.328 -24.781 -23.641 1 97.44 29 LEU B CA 1
ATOM 2378 C C . LEU B 1 29 ? 0.868 -25.203 -23.531 1 97.44 29 LEU B C 1
ATOM 2380 O O . LEU B 1 29 ? 0.569 -26.391 -23.453 1 97.44 29 LEU B O 1
ATOM 2384 N N . ALA B 1 30 ? -0.045 -24.266 -23.547 1 95.69 30 ALA B N 1
ATOM 2385 C CA . ALA B 1 30 ? -1.469 -24.594 -23.5 1 95.69 30 ALA B CA 1
ATOM 2386 C C . ALA B 1 30 ? -1.893 -25.422 -24.703 1 95.69 30 ALA B C 1
ATOM 2388 O O . ALA B 1 30 ? -2.662 -26.375 -24.578 1 95.69 30 ALA B O 1
ATOM 2389 N N . ALA B 1 31 ? -1.364 -25.062 -25.844 1 95.69 31 ALA B N 1
ATOM 2390 C CA . ALA B 1 31 ? -1.659 -25.797 -27.062 1 95.69 31 ALA B CA 1
ATOM 2391 C C . ALA B 1 31 ? -1.023 -27.188 -27.031 1 95.69 31 ALA B C 1
ATOM 2393 O O . ALA B 1 31 ? -1.639 -28.172 -27.469 1 95.69 31 ALA B O 1
ATOM 2394 N N . ALA B 1 32 ? 0.132 -27.297 -26.547 1 97.06 32 ALA B N 1
ATOM 2395 C CA . ALA B 1 32 ? 0.896 -28.547 -26.547 1 97.06 32 ALA B CA 1
ATOM 2396 C C . ALA B 1 32 ? 0.275 -29.562 -25.609 1 97.06 32 ALA B C 1
ATOM 2398 O O . ALA B 1 32 ? 0.46 -30.781 -25.781 1 97.06 32 ALA B O 1
ATOM 2399 N N . TYR B 1 33 ? -0.41 -29.078 -24.609 1 95.81 33 TYR B N 1
ATOM 2400 C CA . TYR B 1 33 ? -1.06 -29.969 -23.656 1 95.81 33 TYR B CA 1
ATOM 2401 C C . TYR B 1 33 ? -2.002 -30.938 -24.375 1 95.81 33 TYR B C 1
ATOM 2403 O O . TYR B 1 33 ? -2.074 -32.125 -24.031 1 95.81 33 TYR B O 1
ATOM 2411 N N . ASP B 1 34 ? -2.703 -30.438 -25.391 1 92.5 34 ASP B N 1
ATOM 2412 C CA . ASP B 1 34 ? -3.732 -31.219 -26.078 1 92.5 34 ASP B CA 1
ATOM 2413 C C . ASP B 1 34 ? -3.111 -32.344 -26.922 1 92.5 34 ASP B C 1
ATOM 2415 O O . ASP B 1 34 ? -3.801 -33.281 -27.312 1 92.5 34 ASP B O 1
ATOM 2419 N N . ALA B 1 35 ? -1.867 -32.281 -27.141 1 92.75 35 ALA B N 1
ATOM 2420 C CA . ALA B 1 35 ? -1.177 -33.25 -27.969 1 92.75 35 ALA B CA 1
ATOM 2421 C C . ALA B 1 35 ? -0.611 -34.406 -27.125 1 92.75 35 ALA B C 1
ATOM 2423 O O . ALA B 1 35 ? -0.15 -35.406 -27.672 1 92.75 35 ALA B O 1
ATOM 2424 N N . LEU B 1 36 ? -0.646 -34.281 -25.812 1 93.69 36 LEU B N 1
ATOM 2425 C CA . LEU B 1 36 ? -0.092 -35.312 -24.938 1 93.69 36 LEU B CA 1
ATOM 2426 C C . LEU B 1 36 ? -0.993 -36.562 -24.922 1 93.69 36 LEU B C 1
ATOM 2428 O O . LEU B 1 36 ? -2.219 -36.438 -24.891 1 93.69 36 LEU B O 1
ATOM 2432 N N . ASP B 1 37 ? -0.364 -37.688 -24.984 1 90.75 37 ASP B N 1
ATOM 2433 C CA . ASP B 1 37 ? -1.175 -38.906 -24.891 1 90.75 37 ASP B CA 1
ATOM 2434 C C . ASP B 1 37 ? -1.284 -39.406 -23.453 1 90.75 37 ASP B C 1
ATOM 2436 O O . ASP B 1 37 ? -0.51 -38.969 -22.594 1 90.75 37 ASP B O 1
ATOM 2440 N N . ARG B 1 38 ? -2.191 -40.25 -23.219 1 88.88 38 ARG B N 1
ATOM 2441 C CA . ARG B 1 38 ? -2.52 -40.75 -21.891 1 88.88 38 ARG B CA 1
ATOM 2442 C C . ARG B 1 38 ? -1.357 -41.531 -21.297 1 88.88 38 ARG B C 1
ATOM 2444 O O . ARG B 1 38 ? -1.096 -41.438 -20.094 1 88.88 38 ARG B O 1
ATOM 2451 N N . LYS B 1 39 ? -0.68 -42.281 -22.094 1 91.31 39 LYS B N 1
ATOM 2452 C CA . LYS B 1 39 ? 0.442 -43.062 -21.641 1 91.31 39 LYS B CA 1
ATOM 2453 C C . LYS B 1 39 ? 1.573 -42.188 -21.109 1 91.31 39 LYS B C 1
ATOM 2455 O O . LYS B 1 39 ? 2.166 -42.5 -20.062 1 91.31 39 LYS B O 1
ATOM 2460 N N . GLN B 1 40 ? 1.851 -41.125 -21.797 1 90.44 40 GLN B N 1
ATOM 2461 C CA . GLN B 1 40 ? 2.875 -40.188 -21.375 1 90.44 40 GLN B CA 1
ATOM 2462 C C . GLN B 1 40 ? 2.512 -39.562 -20.031 1 90.44 40 GLN B C 1
ATOM 2464 O O . GLN B 1 40 ? 3.361 -39.438 -19.156 1 90.44 40 GLN B O 1
ATOM 2469 N N . LYS B 1 41 ? 1.243 -39.219 -19.906 1 91.88 41 LYS B N 1
ATOM 2470 C CA . LYS B 1 41 ? 0.771 -38.594 -18.672 1 91.88 41 LYS B CA 1
ATOM 2471 C C . LYS B 1 41 ? 0.875 -39.562 -17.5 1 91.88 41 LYS B C 1
ATOM 2473 O O . LYS B 1 41 ? 1.355 -39.188 -16.422 1 91.88 41 LYS B O 1
ATOM 2478 N N . HIS B 1 42 ? 0.538 -40.719 -17.75 1 92.25 42 HIS B N 1
ATOM 2479 C CA . HIS B 1 42 ? 0.552 -41.719 -16.688 1 92.25 42 HIS B CA 1
ATOM 2480 C C . HIS B 1 42 ? 1.978 -42.062 -16.25 1 92.25 42 HIS B C 1
ATOM 2482 O O . HIS B 1 42 ? 2.236 -42.281 -15.07 1 92.25 42 HIS B O 1
ATOM 2488 N N . ALA B 1 43 ? 2.867 -42.094 -17.203 1 94.62 43 ALA B N 1
ATOM 2489 C CA . ALA B 1 43 ? 4.25 -42.438 -16.906 1 94.62 43 ALA B CA 1
ATOM 2490 C C . ALA B 1 43 ? 4.973 -41.344 -16.156 1 94.62 43 ALA B C 1
ATOM 2492 O O . ALA B 1 43 ? 5.957 -41.594 -15.461 1 94.62 43 ALA B O 1
ATOM 2493 N N . PHE B 1 44 ? 4.551 -40.156 -16.312 1 96.94 44 PHE B N 1
ATOM 2494 C CA . PHE B 1 44 ? 5.191 -39 -15.711 1 96.94 44 PHE B CA 1
ATOM 2495 C C . PHE B 1 44 ? 4.395 -38.5 -14.516 1 96.94 44 PHE B C 1
ATOM 2497 O O . PHE B 1 44 ? 3.854 -37.375 -14.547 1 96.94 44 PHE B O 1
ATOM 2504 N N . SER B 1 45 ? 4.148 -39.312 -13.484 1 95 45 SER B N 1
ATOM 2505 C CA . SER B 1 45 ? 3.371 -39 -12.289 1 95 45 SER B CA 1
ATOM 2506 C C . SER B 1 45 ? 4.16 -39.344 -11.023 1 95 45 SER B C 1
ATOM 2508 O O . SER B 1 45 ? 4.516 -40.5 -10.789 1 95 45 SER B O 1
ATOM 2510 N N . PHE B 1 46 ? 4.48 -38.344 -10.242 1 93.5 46 PHE B N 1
ATOM 2511 C CA . PHE B 1 46 ? 5.23 -38.469 -9 1 93.5 46 PHE B CA 1
ATOM 2512 C C . PHE B 1 46 ? 4.512 -37.781 -7.848 1 93.5 46 PHE B C 1
ATOM 2514 O O . PHE B 1 46 ? 5.023 -36.812 -7.281 1 93.5 46 PHE B O 1
ATOM 2521 N N . PRO B 1 47 ? 3.387 -38.281 -7.355 1 90.56 47 PRO B N 1
ATOM 2522 C CA . PRO B 1 47 ? 2.561 -37.625 -6.34 1 90.56 47 PRO B CA 1
ATOM 2523 C C . PRO B 1 47 ? 3.293 -37.438 -5.016 1 90.56 47 PRO B C 1
ATOM 2525 O O . PRO B 1 47 ? 3.039 -36.469 -4.297 1 90.56 47 PRO B O 1
ATOM 2528 N N . GLU B 1 48 ? 4.258 -38.281 -4.664 1 89.38 48 GLU B N 1
ATOM 2529 C CA . GLU B 1 48 ? 5.004 -38.156 -3.412 1 89.38 48 GLU B CA 1
ATOM 2530 C C . GLU B 1 48 ? 5.844 -36.906 -3.379 1 89.38 48 GLU B C 1
ATOM 2532 O O . GLU B 1 48 ? 6.234 -36.438 -2.307 1 89.38 48 GLU B O 1
ATOM 2537 N N . HIS B 1 49 ? 6.094 -36.344 -4.559 1 92.12 49 HIS B N 1
ATOM 2538 C CA . HIS B 1 49 ? 6.91 -35.125 -4.66 1 92.12 49 HIS B CA 1
ATOM 2539 C C . HIS B 1 49 ? 6.098 -33.969 -5.223 1 92.12 49 HIS B C 1
ATOM 2541 O O . HIS B 1 49 ? 6.668 -32.938 -5.633 1 92.12 49 HIS B O 1
ATOM 2547 N N . THR B 1 50 ? 4.746 -34.156 -5.312 1 92.19 50 THR B N 1
ATOM 2548 C CA . THR B 1 50 ? 3.906 -33.125 -5.953 1 92.19 50 THR B CA 1
ATOM 2549 C C . THR B 1 50 ? 4.508 -32.688 -7.289 1 92.19 50 THR B C 1
ATOM 2551 O O . THR B 1 50 ? 4.633 -31.5 -7.555 1 92.19 50 THR B O 1
ATOM 2554 N N . ASP B 1 51 ? 4.855 -33.688 -8.102 1 95.69 51 ASP B N 1
ATOM 2555 C CA . ASP B 1 51 ? 5.566 -33.469 -9.359 1 95.69 51 ASP B CA 1
ATOM 2556 C C . ASP B 1 51 ? 4.945 -34.281 -10.492 1 95.69 51 ASP B C 1
ATOM 2558 O O . ASP B 1 51 ? 4.504 -35.406 -10.281 1 95.69 51 ASP B O 1
ATOM 2562 N N . GLY B 1 52 ? 4.867 -33.656 -11.641 1 96.44 52 GLY B N 1
ATOM 2563 C CA . GLY B 1 52 ? 4.262 -34.344 -12.773 1 96.44 52 GLY B CA 1
ATOM 2564 C C . GLY B 1 52 ? 2.746 -34.281 -12.766 1 96.44 52 GLY B C 1
ATOM 2565 O O . GLY B 1 52 ? 2.16 -33.312 -12.227 1 96.44 52 GLY B O 1
ATOM 2566 N N . PHE B 1 53 ? 2.164 -35.188 -13.547 1 95.44 53 PHE B N 1
ATOM 2567 C CA . PHE B 1 53 ? 0.71 -35.312 -13.539 1 95.44 53 PHE B CA 1
ATOM 2568 C C . PHE B 1 53 ? 0.223 -35.938 -12.242 1 95.44 53 PHE B C 1
ATOM 2570 O O . PHE B 1 53 ? 0.673 -37.031 -11.867 1 95.44 53 PHE B O 1
ATOM 2577 N N . LEU B 1 54 ? -0.622 -35.219 -11.578 1 91.69 54 LEU B N 1
ATOM 2578 C CA . LEU B 1 54 ? -1.142 -35.719 -10.312 1 91.69 54 LEU B CA 1
ATOM 2579 C C . LEU B 1 54 ? -2.512 -36.344 -10.492 1 91.69 54 LEU B C 1
ATOM 2581 O O . LEU B 1 54 ? -3.309 -35.906 -11.32 1 91.69 54 LEU B O 1
ATOM 2585 N N . PRO B 1 55 ? -2.746 -37.438 -9.695 1 81.56 55 PRO B N 1
ATOM 2586 C CA . PRO B 1 55 ? -4.043 -38.094 -9.82 1 81.56 55 PRO B CA 1
ATOM 2587 C C . PRO B 1 55 ? -5.219 -37.156 -9.594 1 81.56 55 PRO B C 1
ATOM 2589 O O . PRO B 1 55 ? -5.152 -36.281 -8.719 1 81.56 55 PRO B O 1
ATOM 2592 N N . PHE B 1 56 ? -6.203 -37.406 -10.375 1 78.56 56 PHE B N 1
ATOM 2593 C CA . PHE B 1 56 ? -7.414 -36.625 -10.242 1 78.56 56 PHE B CA 1
ATOM 2594 C C . PHE B 1 56 ? -8.008 -36.75 -8.852 1 78.56 56 PHE B C 1
ATOM 2596 O O . PHE B 1 56 ? -8.07 -37.844 -8.297 1 78.56 56 PHE B O 1
ATOM 2603 N N . GLY B 1 57 ? -8.383 -35.594 -8.258 1 74.5 57 GLY B N 1
ATOM 2604 C CA . GLY B 1 57 ? -9.062 -35.625 -6.973 1 74.5 57 GLY B CA 1
ATOM 2605 C C . GLY B 1 57 ? -8.102 -35.625 -5.797 1 74.5 57 GLY B C 1
ATOM 2606 O O . GLY B 1 57 ? -8.523 -35.531 -4.641 1 74.5 57 GLY B O 1
ATOM 2607 N N . LEU B 1 58 ? -6.891 -35.781 -6.043 1 72.56 58 LEU B N 1
ATOM 2608 C CA . LEU B 1 58 ? -5.914 -35.812 -4.961 1 72.56 58 LEU B CA 1
ATOM 2609 C C . LEU B 1 58 ? -5.91 -34.469 -4.207 1 72.56 58 LEU B C 1
ATOM 2611 O O . LEU B 1 58 ? -5.836 -34.469 -2.977 1 72.56 58 LEU B O 1
ATOM 2615 N N . GLU B 1 59 ? -6.062 -33.438 -4.926 1 76.94 59 GLU B N 1
ATOM 2616 C CA . GLU B 1 59 ? -5.996 -32.125 -4.297 1 76.94 59 GLU B CA 1
ATOM 2617 C C . GLU B 1 59 ? -7.391 -31.516 -4.109 1 76.94 59 GLU B C 1
ATOM 2619 O O . GLU B 1 59 ? -8.289 -31.766 -4.918 1 76.94 59 GLU B O 1
ATOM 2624 N N . TYR B 1 60 ? -7.469 -30.812 -2.949 1 77.94 60 TYR B N 1
ATOM 2625 C CA . TYR B 1 60 ? -8.711 -30.109 -2.646 1 77.94 60 TYR B CA 1
ATOM 2626 C C . TYR B 1 60 ? -8.422 -28.766 -1.987 1 77.94 60 TYR B C 1
ATOM 2628 O O . TYR B 1 60 ? -7.438 -28.625 -1.261 1 77.94 60 TYR B O 1
ATOM 2636 N N . SER B 1 61 ? -9.25 -27.906 -2.232 1 77.69 61 SER B N 1
ATOM 2637 C CA . SER B 1 61 ? -9.094 -26.531 -1.736 1 77.69 61 SER B CA 1
ATOM 2638 C C . SER B 1 61 ? -9.625 -26.406 -0.312 1 77.69 61 SER B C 1
ATOM 2640 O O . SER B 1 61 ? -9.062 -25.656 0.494 1 77.69 61 SER B O 1
ATOM 2642 N N . HIS B 1 62 ? -10.641 -27.141 -0.02 1 72.25 62 HIS B N 1
ATOM 2643 C CA . HIS B 1 62 ? -11.281 -26.953 1.277 1 72.25 62 HIS B CA 1
ATOM 2644 C C . HIS B 1 62 ? -11.383 -28.281 2.029 1 72.25 62 HIS B C 1
ATOM 2646 O O . HIS B 1 62 ? -10.984 -28.375 3.191 1 72.25 62 HIS B O 1
ATOM 2652 N N . ALA B 1 63 ? -11.938 -29.25 1.328 1 74.56 63 ALA B N 1
ATOM 2653 C CA . ALA B 1 63 ? -12.18 -30.531 1.984 1 74.56 63 ALA B CA 1
ATOM 2654 C C . ALA B 1 63 ? -11.969 -31.688 1.016 1 74.56 63 ALA B C 1
ATOM 2656 O O . ALA B 1 63 ? -12.289 -31.578 -0.169 1 74.56 63 ALA B O 1
ATOM 2657 N N . PRO B 1 64 ? -11.477 -32.781 1.607 1 74.81 64 PRO B N 1
ATOM 2658 C CA . PRO B 1 64 ? -11.195 -33.938 0.756 1 74.81 64 PRO B CA 1
ATOM 2659 C C . PRO B 1 64 ? -12.438 -34.438 0.022 1 74.81 64 PRO B C 1
ATOM 2661 O O . PRO B 1 64 ? -12.328 -35.031 -1.052 1 74.81 64 PRO B O 1
ATOM 2664 N N . GLU B 1 65 ? -13.547 -34.156 0.581 1 76.06 65 GLU B N 1
ATOM 2665 C CA . GLU B 1 65 ? -14.789 -34.625 -0.028 1 76.06 65 GLU B CA 1
ATOM 2666 C C . GLU B 1 65 ? -15.156 -33.812 -1.248 1 76.06 65 GLU B C 1
ATOM 2668 O O . GLU B 1 65 ? -16.016 -34.188 -2.037 1 76.06 65 GLU B O 1
ATOM 2673 N N . ARG B 1 66 ? -14.438 -32.75 -1.398 1 77.88 66 ARG B N 1
ATOM 2674 C CA . ARG B 1 66 ? -14.695 -31.844 -2.521 1 77.88 66 ARG B CA 1
ATOM 2675 C C . ARG B 1 66 ? -13.406 -31.562 -3.293 1 77.88 66 ARG B C 1
ATOM 2677 O O . ARG B 1 66 ? -12.898 -30.438 -3.264 1 77.88 66 ARG B O 1
ATOM 2684 N N . PRO B 1 67 ? -13.023 -32.531 -4.031 1 77.5 67 PRO B N 1
ATOM 2685 C CA . PRO B 1 67 ? -11.766 -32.375 -4.762 1 77.5 67 PRO B CA 1
ATOM 2686 C C . PRO B 1 67 ? -11.859 -31.312 -5.855 1 77.5 67 PRO B C 1
ATOM 2688 O O . PRO B 1 67 ? -12.953 -30.984 -6.316 1 77.5 67 PRO B O 1
ATOM 2691 N N . ASP B 1 68 ? -10.688 -30.781 -6.188 1 77.75 68 ASP B N 1
ATOM 2692 C CA . ASP B 1 68 ? -10.609 -29.891 -7.348 1 77.75 68 ASP B CA 1
ATOM 2693 C C . ASP B 1 68 ? -10.945 -30.641 -8.633 1 77.75 68 ASP B C 1
ATOM 2695 O O . ASP B 1 68 ? -10.5 -31.781 -8.836 1 77.75 68 ASP B O 1
ATOM 2699 N N . LEU B 1 69 ? -11.703 -30.062 -9.461 1 79.56 69 LEU B N 1
ATOM 2700 C CA . LEU B 1 69 ? -12.195 -30.734 -10.656 1 79.56 69 LEU B CA 1
ATOM 2701 C C . LEU B 1 69 ? -11.344 -30.359 -11.875 1 79.56 69 LEU B C 1
ATOM 2703 O O . LEU B 1 69 ? -11.859 -29.797 -12.844 1 79.56 69 LEU B O 1
ATOM 2707 N N . CYS B 1 70 ? -10.07 -30.688 -11.766 1 84.62 70 CYS B N 1
ATOM 2708 C CA . CYS B 1 70 ? -9.148 -30.422 -12.867 1 84.62 70 CYS B CA 1
ATOM 2709 C C . CYS B 1 70 ? -8.016 -31.438 -12.891 1 84.62 70 CYS B C 1
ATOM 2711 O O . CYS B 1 70 ? -7.707 -32.062 -11.867 1 84.62 70 CYS B O 1
ATOM 2713 N N . ASP B 1 71 ? -7.492 -31.641 -14.125 1 88.56 71 ASP B N 1
ATOM 2714 C CA . ASP B 1 71 ? -6.203 -32.312 -14.25 1 88.56 71 ASP B CA 1
ATOM 2715 C C . ASP B 1 71 ? -5.059 -31.375 -13.859 1 88.56 71 ASP B C 1
ATOM 2717 O O . ASP B 1 71 ? -5.055 -30.203 -14.234 1 88.56 71 ASP B O 1
ATOM 2721 N N . ARG B 1 72 ? -4.148 -31.922 -13.141 1 93.5 72 ARG B N 1
ATOM 2722 C CA . ARG B 1 72 ? -3.08 -31.078 -12.633 1 93.5 72 ARG B CA 1
ATOM 2723 C C . ARG B 1 72 ? -1.71 -31.594 -13.039 1 93.5 72 ARG B C 1
ATOM 2725 O O . ARG B 1 72 ? -1.464 -32.812 -12.984 1 93.5 72 ARG B O 1
ATOM 2732 N N . PHE B 1 73 ? -0.879 -30.75 -13.484 1 96.38 73 PHE B N 1
ATOM 2733 C CA . PHE B 1 73 ? 0.526 -31.016 -13.758 1 96.38 73 PHE B CA 1
ATOM 2734 C C . PHE B 1 73 ? 1.424 -30.047 -13.016 1 96.38 73 PHE B C 1
ATOM 2736 O O . PHE B 1 73 ? 1.252 -28.828 -13.125 1 96.38 73 PHE B O 1
ATOM 2743 N N . CYS B 1 74 ? 2.373 -30.562 -12.242 1 97 74 CYS B N 1
ATOM 2744 C CA . CYS B 1 74 ? 3.316 -29.719 -11.516 1 97 74 CYS B CA 1
ATOM 2745 C C . CYS B 1 74 ? 4.727 -29.859 -12.078 1 97 74 CYS B C 1
ATOM 2747 O O . CYS B 1 74 ? 5.137 -30.969 -12.453 1 97 74 CYS B O 1
ATOM 2749 N N . TYR B 1 75 ? 5.438 -28.812 -12.156 1 97.94 75 TYR B N 1
ATOM 2750 C CA . TYR B 1 75 ? 6.809 -28.766 -12.648 1 97.94 75 TYR B CA 1
ATOM 2751 C C . TYR B 1 75 ? 7.719 -28.016 -11.68 1 97.94 75 TYR B C 1
ATOM 2753 O O . TYR B 1 75 ? 7.469 -26.859 -11.367 1 97.94 75 TYR B O 1
ATOM 2761 N N . TRP B 1 76 ? 8.773 -28.672 -11.195 1 96.69 76 TRP B N 1
ATOM 2762 C CA . TRP B 1 76 ? 9.812 -28.109 -10.344 1 96.69 76 TRP B CA 1
ATOM 2763 C C . TRP B 1 76 ? 11.148 -28.047 -11.086 1 96.69 76 TRP B C 1
ATOM 2765 O O . TRP B 1 76 ? 11.688 -29.078 -11.484 1 96.69 76 TRP B O 1
ATOM 2775 N N . VAL B 1 77 ? 11.68 -26.875 -11.148 1 97.25 77 VAL B N 1
ATOM 2776 C CA . VAL B 1 77 ? 13 -26.781 -11.758 1 97.25 77 VAL B CA 1
ATOM 2777 C C . VAL B 1 77 ? 14.008 -27.578 -10.93 1 97.25 77 VAL B C 1
ATOM 2779 O O . VAL B 1 77 ? 14.938 -28.172 -11.484 1 97.25 77 VAL B O 1
ATOM 2782 N N . ALA B 1 78 ? 13.805 -27.672 -9.688 1 94.62 78 ALA B N 1
ATOM 2783 C CA . ALA B 1 78 ? 14.695 -28.375 -8.766 1 94.62 78 ALA B CA 1
ATOM 2784 C C . ALA B 1 78 ? 14.711 -29.875 -9.055 1 94.62 78 ALA B C 1
ATOM 2786 O O . ALA B 1 78 ? 15.617 -30.578 -8.625 1 94.62 78 ALA B O 1
ATOM 2787 N N . ARG B 1 79 ? 13.758 -30.375 -9.797 1 95.81 79 ARG B N 1
ATOM 2788 C CA . ARG B 1 79 ? 13.648 -31.812 -10.031 1 95.81 79 ARG B CA 1
ATOM 2789 C C . ARG B 1 79 ? 13.914 -32.156 -11.492 1 95.81 79 ARG B C 1
ATOM 2791 O O . ARG B 1 79 ? 13.648 -33.25 -11.93 1 95.81 79 ARG B O 1
ATOM 2798 N N . ARG B 1 80 ? 14.352 -31.266 -12.242 1 95.88 80 ARG B N 1
ATOM 2799 C CA . ARG B 1 80 ? 14.555 -31.453 -13.672 1 95.88 80 ARG B CA 1
ATOM 2800 C C . ARG B 1 80 ? 15.414 -32.688 -13.953 1 95.88 80 ARG B C 1
ATOM 2802 O O . ARG B 1 80 ? 15.164 -33.406 -14.906 1 95.88 80 ARG B O 1
ATOM 2809 N N . ASP B 1 81 ? 16.422 -32.938 -13.117 1 95.38 81 ASP B N 1
ATOM 2810 C CA . ASP B 1 81 ? 17.312 -34.094 -13.312 1 95.38 81 ASP B CA 1
ATOM 2811 C C . ASP B 1 81 ? 16.562 -35.406 -13.195 1 95.38 81 ASP B C 1
ATOM 2813 O O . ASP B 1 81 ? 16.859 -36.375 -13.891 1 95.38 81 ASP B O 1
ATOM 2817 N N . ALA B 1 82 ? 15.586 -35.406 -12.297 1 95.12 82 ALA B N 1
ATOM 2818 C CA . ALA B 1 82 ? 14.789 -36.594 -12.086 1 95.12 82 ALA B CA 1
ATOM 2819 C C . ALA B 1 82 ? 13.883 -36.875 -13.281 1 95.12 82 ALA B C 1
ATOM 2821 O O . ALA B 1 82 ? 13.336 -38 -13.406 1 95.12 82 ALA B O 1
ATOM 2822 N N . HIS B 1 83 ? 13.727 -35.938 -14.156 1 96.75 83 HIS B N 1
ATOM 2823 C CA . HIS B 1 83 ? 12.797 -36.062 -15.273 1 96.75 83 HIS B CA 1
ATOM 2824 C C . HIS B 1 83 ? 13.477 -36.688 -16.484 1 96.75 83 HIS B C 1
ATOM 2826 O O . HIS B 1 83 ? 12.805 -37.125 -17.422 1 96.75 83 HIS B O 1
ATOM 2832 N N . HIS B 1 84 ? 14.797 -36.781 -16.234 1 91.88 84 HIS B N 1
ATOM 2833 C CA . HIS B 1 84 ? 15.562 -37.312 -17.359 1 91.88 84 HIS B CA 1
ATOM 2834 C C . HIS B 1 84 ? 15.148 -38.719 -17.719 1 91.88 84 HIS B C 1
ATOM 2836 O O . HIS B 1 84 ? 14.992 -39.562 -16.828 1 91.88 84 HIS B O 1
ATOM 2842 N N . GLY B 1 85 ? 14.836 -39.125 -18.859 1 93 85 GLY B N 1
ATOM 2843 C CA . GLY B 1 85 ? 14.523 -40.469 -19.312 1 93 85 GLY B CA 1
ATOM 2844 C C . GLY B 1 85 ? 13.07 -40.656 -19.688 1 93 85 GLY B C 1
ATOM 2845 O O . GLY B 1 85 ? 12.719 -41.656 -20.344 1 93 85 GLY B O 1
ATOM 2846 N N . PHE B 1 86 ? 12.281 -39.75 -19.141 1 96.06 86 PHE B N 1
ATOM 2847 C CA . PHE B 1 86 ? 10.867 -39.875 -19.469 1 96.06 86 PHE B CA 1
ATOM 2848 C C . PHE B 1 86 ? 10.555 -39.219 -20.812 1 96.06 86 PHE B C 1
ATOM 2850 O O . PHE B 1 86 ? 11.078 -38.156 -21.141 1 96.06 86 PHE B O 1
ATOM 2857 N N . ALA B 1 87 ? 9.75 -39.844 -21.594 1 95.25 87 ALA B N 1
ATOM 2858 C CA . ALA B 1 87 ? 9.375 -39.375 -22.922 1 95.25 87 ALA B CA 1
ATOM 2859 C C . ALA B 1 87 ? 8.758 -37.969 -22.859 1 95.25 87 ALA B C 1
ATOM 2861 O O . ALA B 1 87 ? 8.992 -37.156 -23.734 1 95.25 87 ALA B O 1
ATOM 2862 N N . LEU B 1 88 ? 7.957 -37.719 -21.797 1 96.25 88 LEU B N 1
ATOM 2863 C CA . LEU B 1 88 ? 7.297 -36.406 -21.641 1 96.25 88 LEU B CA 1
ATOM 2864 C C . LEU B 1 88 ? 8.32 -35.281 -21.578 1 96.25 88 LEU B C 1
ATOM 2866 O O . LEU B 1 88 ? 8.062 -34.188 -22.047 1 96.25 88 LEU B O 1
ATOM 2870 N N . ALA B 1 89 ? 9.484 -35.562 -21.016 1 96.31 89 ALA B N 1
ATOM 2871 C CA . ALA B 1 89 ? 10.516 -34.562 -20.844 1 96.31 89 ALA B CA 1
ATOM 2872 C C . ALA B 1 89 ? 11.062 -34.094 -22.188 1 96.31 89 ALA B C 1
ATOM 2874 O O . ALA B 1 89 ? 11.75 -33.062 -22.25 1 96.31 89 ALA B O 1
ATOM 2875 N N . ARG B 1 90 ? 10.719 -34.781 -23.234 1 95.25 90 ARG B N 1
ATOM 2876 C CA . ARG B 1 90 ? 11.164 -34.438 -24.578 1 95.25 90 ARG B CA 1
ATOM 2877 C C . ARG B 1 90 ? 10.031 -33.781 -25.375 1 95.25 90 ARG B C 1
ATOM 2879 O O . ARG B 1 90 ? 10.227 -33.375 -26.516 1 95.25 90 ARG B O 1
ATOM 2886 N N . SER B 1 91 ? 8.906 -33.719 -24.797 1 96.75 91 SER B N 1
ATOM 2887 C CA . SER B 1 91 ? 7.738 -33.188 -25.469 1 96.75 91 SER B CA 1
ATOM 2888 C C . SER B 1 91 ? 7.801 -31.672 -25.562 1 96.75 91 SER B C 1
ATOM 2890 O O . SER B 1 91 ? 8.562 -31.031 -24.844 1 96.75 91 SER B O 1
ATOM 2892 N N . ALA B 1 92 ? 7.035 -31.109 -26.484 1 97.38 92 ALA B N 1
ATOM 2893 C CA . ALA B 1 92 ? 6.902 -29.672 -26.609 1 97.38 92 ALA B CA 1
ATOM 2894 C C . ALA B 1 92 ? 6.305 -29.062 -25.344 1 97.38 92 ALA B C 1
ATOM 2896 O O . ALA B 1 92 ? 6.691 -27.969 -24.938 1 97.38 92 ALA B O 1
ATOM 2897 N N . PHE B 1 93 ? 5.375 -29.734 -24.734 1 98 93 PHE B N 1
ATOM 2898 C CA . PHE B 1 93 ? 4.734 -29.266 -23.5 1 98 93 PHE B CA 1
ATOM 2899 C C . PHE B 1 93 ? 5.77 -29.016 -22.406 1 98 93 PHE B C 1
ATOM 2901 O O . PHE B 1 93 ? 5.801 -27.938 -21.812 1 98 93 PHE B O 1
ATOM 2908 N N . TYR B 1 94 ? 6.594 -29.969 -22.188 1 97.94 94 TYR B N 1
ATOM 2909 C CA . TYR B 1 94 ? 7.629 -29.875 -21.156 1 97.94 94 TYR B CA 1
ATOM 2910 C C . TYR B 1 94 ? 8.617 -28.75 -21.469 1 97.94 94 TYR B C 1
ATOM 2912 O O . TYR B 1 94 ? 8.992 -27.984 -20.578 1 97.94 94 TYR B O 1
ATOM 2920 N N . ARG B 1 95 ? 9.031 -28.656 -22.719 1 97.94 95 ARG B N 1
ATOM 2921 C CA . ARG B 1 95 ? 9.977 -27.625 -23.125 1 97.94 95 ARG B CA 1
ATOM 2922 C C . ARG B 1 95 ? 9.406 -26.234 -22.891 1 97.94 95 ARG B C 1
ATOM 2924 O O . ARG B 1 95 ? 10.109 -25.344 -22.391 1 97.94 95 ARG B O 1
ATOM 2931 N N . GLU B 1 96 ? 8.164 -26.047 -23.234 1 98.56 96 GLU B N 1
ATOM 2932 C CA . GLU B 1 96 ? 7.523 -24.75 -23.047 1 98.56 96 GLU B CA 1
ATOM 2933 C C . GLU B 1 96 ? 7.309 -24.453 -21.562 1 98.56 96 GLU B C 1
ATOM 2935 O O . GLU B 1 96 ? 7.41 -23.297 -21.141 1 98.56 96 GLU B O 1
ATOM 2940 N N . MET B 1 97 ? 6.98 -25.5 -20.766 1 98.44 97 MET B N 1
ATOM 2941 C CA . MET B 1 97 ? 6.883 -25.359 -19.328 1 98.44 97 MET B CA 1
ATOM 2942 C C . MET B 1 97 ? 8.195 -24.844 -18.734 1 98.44 97 MET B C 1
ATOM 2944 O O . MET B 1 97 ? 8.203 -23.891 -17.953 1 98.44 97 MET B O 1
ATOM 2948 N N . ALA B 1 98 ? 9.258 -25.484 -19.125 1 98.56 98 ALA B N 1
ATOM 2949 C CA . ALA B 1 98 ? 10.586 -25.125 -18.625 1 98.56 98 ALA B CA 1
ATOM 2950 C C . ALA B 1 98 ? 10.961 -23.719 -19.062 1 98.56 98 ALA B C 1
ATOM 2952 O O . ALA B 1 98 ? 11.547 -22.953 -18.281 1 98.56 98 ALA B O 1
ATOM 2953 N N . ALA B 1 99 ? 10.656 -23.391 -20.25 1 98.62 99 ALA B N 1
ATOM 2954 C CA . ALA B 1 99 ? 10.961 -22.062 -20.766 1 98.62 99 ALA B CA 1
ATOM 2955 C C . ALA B 1 99 ? 10.156 -21 -20.031 1 98.62 99 ALA B C 1
ATOM 2957 O O . ALA B 1 99 ? 10.68 -19.922 -19.719 1 98.62 99 ALA B O 1
ATOM 2958 N N . TYR B 1 100 ? 8.852 -21.281 -19.797 1 98.69 100 TYR B N 1
ATOM 2959 C CA . TYR B 1 100 ? 8.016 -20.359 -19.047 1 98.69 100 TYR B CA 1
ATOM 2960 C C . TYR B 1 100 ? 8.586 -20.141 -17.641 1 98.69 100 TYR B C 1
ATOM 2962 O O . TYR B 1 100 ? 8.703 -19 -17.188 1 98.69 100 TYR B O 1
ATOM 2970 N N . GLU B 1 101 ? 8.914 -21.234 -17.031 1 98.75 101 GLU B N 1
ATOM 2971 C CA . GLU B 1 101 ? 9.484 -21.172 -15.688 1 98.75 101 GLU B CA 1
ATOM 2972 C C . GLU B 1 101 ? 10.758 -20.328 -15.664 1 98.75 101 GLU B C 1
ATOM 2974 O O . GLU B 1 101 ? 10.961 -19.516 -14.758 1 98.75 101 GLU B O 1
ATOM 2979 N N . ALA B 1 102 ? 11.633 -20.438 -16.641 1 98.25 102 ALA B N 1
ATOM 2980 C CA . ALA B 1 102 ? 12.898 -19.719 -16.734 1 98.25 102 ALA B CA 1
ATOM 2981 C C . ALA B 1 102 ? 12.68 -18.219 -16.844 1 98.25 102 ALA B C 1
ATOM 2983 O O . ALA B 1 102 ? 13.539 -17.422 -16.469 1 98.25 102 ALA B O 1
ATOM 2984 N N . CYS B 1 103 ? 11.531 -17.875 -17.312 1 98.19 103 CYS B N 1
ATOM 2985 C CA . CYS B 1 103 ? 11.203 -16.469 -17.453 1 98.19 103 CYS B CA 1
ATOM 2986 C C . CYS B 1 103 ? 10.516 -15.938 -16.203 1 98.19 103 CYS B C 1
ATOM 2988 O O . CYS B 1 103 ? 10.906 -14.891 -15.672 1 98.19 103 CYS B O 1
ATOM 2990 N N . ILE B 1 104 ? 9.57 -16.672 -15.617 1 98.62 104 ILE B N 1
ATOM 2991 C CA . ILE B 1 104 ? 8.672 -16.156 -14.586 1 98.62 104 ILE B CA 1
ATOM 2992 C C . ILE B 1 104 ? 9.398 -16.094 -13.25 1 98.62 104 ILE B C 1
ATOM 2994 O O . ILE B 1 104 ? 9.094 -15.258 -12.406 1 98.62 104 ILE B O 1
ATOM 2998 N N . HIS B 1 105 ? 10.398 -16.953 -13.047 1 98.31 105 HIS B N 1
ATOM 2999 C CA . HIS B 1 105 ? 11.023 -17.016 -11.727 1 98.31 105 HIS B CA 1
ATOM 3000 C C . HIS B 1 105 ? 11.703 -15.695 -11.383 1 98.31 105 HIS B C 1
ATOM 3002 O O . HIS B 1 105 ? 11.664 -15.258 -10.234 1 98.31 105 HIS B O 1
ATOM 3008 N N . ALA B 1 106 ? 12.32 -15.07 -12.367 1 98 106 ALA B N 1
ATOM 3009 C CA . ALA B 1 106 ? 13.016 -13.812 -12.125 1 98 106 ALA B CA 1
ATOM 3010 C C . ALA B 1 106 ? 12.031 -12.688 -11.812 1 98 106 ALA B C 1
ATOM 3012 O O . ALA B 1 106 ? 12.297 -11.852 -10.953 1 98 106 ALA B O 1
ATOM 3013 N N . ILE B 1 107 ? 10.93 -12.672 -12.5 1 98.25 107 ILE B N 1
ATOM 3014 C CA . ILE B 1 107 ? 9.875 -11.688 -12.266 1 98.25 107 ILE B CA 1
ATOM 3015 C C . ILE B 1 107 ? 9.32 -11.852 -10.852 1 98.25 107 ILE B C 1
ATOM 3017 O O . ILE B 1 107 ? 9.109 -10.867 -10.141 1 98.25 107 ILE B O 1
ATOM 3021 N N . ALA B 1 108 ? 9.133 -13.086 -10.477 1 98.56 108 ALA B N 1
ATOM 3022 C CA . ALA B 1 108 ? 8.602 -13.398 -9.156 1 98.56 108 ALA B CA 1
ATOM 3023 C C . ALA B 1 108 ? 9.555 -12.922 -8.055 1 98.56 108 ALA B C 1
ATOM 3025 O O . ALA B 1 108 ? 9.125 -12.32 -7.074 1 98.56 108 ALA B O 1
ATOM 3026 N N . GLN B 1 109 ? 10.836 -13.172 -8.273 1 98.5 109 GLN B N 1
ATOM 3027 C CA . GLN B 1 109 ? 11.836 -12.719 -7.312 1 98.5 109 GLN B CA 1
ATOM 3028 C C . GLN B 1 109 ? 11.844 -11.195 -7.207 1 98.5 109 GLN B C 1
ATOM 3030 O O . GLN B 1 109 ? 11.898 -10.648 -6.105 1 98.5 109 GLN B O 1
ATOM 3035 N N . ASP B 1 110 ? 11.781 -10.555 -8.336 1 98.31 110 ASP B N 1
ATOM 3036 C CA . ASP B 1 110 ? 11.797 -9.094 -8.367 1 98.31 110 ASP B CA 1
ATOM 3037 C C . ASP B 1 110 ? 10.602 -8.516 -7.613 1 98.31 110 ASP B C 1
ATOM 3039 O O . ASP B 1 110 ? 10.75 -7.559 -6.848 1 98.31 110 ASP B O 1
ATOM 3043 N N . LEU B 1 111 ? 9.422 -9.062 -7.867 1 98.56 111 LEU B N 1
ATOM 3044 C CA . LEU B 1 111 ? 8.227 -8.555 -7.199 1 98.56 111 LEU B CA 1
ATOM 3045 C C . LEU B 1 111 ? 8.297 -8.805 -5.695 1 98.56 111 LEU B C 1
ATOM 3047 O O . LEU B 1 111 ? 7.965 -7.922 -4.898 1 98.56 111 LEU B O 1
ATOM 3051 N N . LEU B 1 112 ? 8.727 -9.984 -5.332 1 98.44 112 LEU B N 1
ATOM 3052 C CA . LEU B 1 112 ? 8.867 -10.312 -3.918 1 98.44 112 LEU B CA 1
ATOM 3053 C C . LEU B 1 112 ? 9.82 -9.344 -3.229 1 98.44 112 LEU B C 1
ATOM 3055 O O . LEU B 1 112 ? 9.508 -8.812 -2.158 1 98.44 112 LEU B O 1
ATOM 3059 N N . ASP B 1 113 ? 10.945 -9.078 -3.842 1 98.19 113 ASP B N 1
ATOM 3060 C CA . ASP B 1 113 ? 11.938 -8.156 -3.287 1 98.19 113 ASP B CA 1
ATOM 3061 C C . ASP B 1 113 ? 11.375 -6.738 -3.191 1 98.19 113 ASP B C 1
ATOM 3063 O O . ASP B 1 113 ? 11.633 -6.031 -2.217 1 98.19 113 ASP B O 1
ATOM 3067 N N . ALA B 1 114 ? 10.641 -6.348 -4.188 1 98.5 114 ALA B N 1
ATOM 3068 C CA . ALA B 1 114 ? 10.039 -5.016 -4.184 1 98.5 114 ALA B CA 1
ATOM 3069 C C . ALA B 1 114 ? 9.031 -4.875 -3.041 1 98.5 114 ALA B C 1
ATOM 3071 O O . ALA B 1 114 ? 8.953 -3.822 -2.404 1 98.5 114 ALA B O 1
ATOM 3072 N N . VAL B 1 115 ? 8.234 -5.906 -2.803 1 98.62 115 VAL B N 1
ATOM 3073 C CA . VAL B 1 115 ? 7.297 -5.895 -1.685 1 98.62 115 VAL B CA 1
ATOM 3074 C C . VAL B 1 115 ? 8.062 -5.727 -0.373 1 98.62 115 VAL B C 1
ATOM 3076 O O . VAL B 1 115 ? 7.703 -4.887 0.458 1 98.62 115 VAL B O 1
ATOM 3079 N N . CYS B 1 116 ? 9.133 -6.531 -0.235 1 97.69 116 CYS B N 1
ATOM 3080 C CA . CYS B 1 116 ? 9.945 -6.441 0.971 1 97.69 116 CYS B CA 1
ATOM 3081 C C . CYS B 1 116 ? 10.531 -5.043 1.131 1 97.69 116 CYS B C 1
ATOM 3083 O O . CYS B 1 116 ? 10.453 -4.453 2.211 1 97.69 116 CYS B O 1
ATOM 3085 N N . GLU B 1 117 ? 11.039 -4.512 0.124 1 97.88 117 GLU B N 1
ATOM 3086 C CA . GLU B 1 117 ? 11.664 -3.193 0.163 1 97.88 117 GLU B CA 1
ATOM 3087 C C . GLU B 1 117 ? 10.641 -2.109 0.493 1 97.88 117 GLU B C 1
ATOM 3089 O O . GLU B 1 117 ? 10.914 -1.216 1.298 1 97.88 117 GLU B O 1
ATOM 3094 N N . ASN B 1 118 ? 9.461 -2.15 -0.128 1 98.56 118 ASN B N 1
ATOM 3095 C CA . ASN B 1 118 ? 8.422 -1.152 0.112 1 98.56 118 ASN B CA 1
ATOM 3096 C C . ASN B 1 118 ? 7.938 -1.186 1.559 1 98.56 118 ASN B C 1
ATOM 3098 O O . ASN B 1 118 ? 7.395 -0.199 2.057 1 98.56 118 ASN B O 1
ATOM 3102 N N . LEU B 1 119 ? 8.141 -2.287 2.211 1 98.12 119 LEU B N 1
ATOM 3103 C CA . LEU B 1 119 ? 7.719 -2.41 3.604 1 98.12 119 LEU B CA 1
ATOM 3104 C C . LEU B 1 119 ? 8.891 -2.146 4.547 1 98.12 119 LEU B C 1
ATOM 3106 O O . LEU B 1 119 ? 8.758 -2.316 5.762 1 98.12 119 LEU B O 1
ATOM 3110 N N . GLY B 1 120 ? 10.055 -1.777 4.004 1 96.25 120 GLY B N 1
ATOM 3111 C CA . GLY B 1 120 ? 11.211 -1.409 4.797 1 96.25 120 GLY B CA 1
ATOM 3112 C C . GLY B 1 120 ? 12.125 -2.582 5.098 1 96.25 120 GLY B C 1
ATOM 3113 O O . GLY B 1 120 ? 12.992 -2.494 5.969 1 96.25 120 GLY B O 1
ATOM 3114 N N . GLY B 1 121 ? 11.898 -3.699 4.402 1 96.06 121 GLY B N 1
ATOM 3115 C CA . GLY B 1 121 ? 12.719 -4.883 4.598 1 96.06 121 GLY B CA 1
ATOM 3116 C C . GLY B 1 121 ? 13.797 -5.043 3.547 1 96.06 121 GLY B C 1
ATOM 3117 O O . GLY B 1 121 ? 14.023 -4.141 2.74 1 96.06 121 GLY B O 1
ATOM 3118 N N . THR B 1 122 ? 14.516 -6.207 3.625 1 95.25 122 THR B N 1
ATOM 3119 C CA . THR B 1 122 ? 15.586 -6.543 2.689 1 95.25 122 THR B CA 1
ATOM 3120 C C . THR B 1 122 ? 15.125 -7.621 1.71 1 95.25 122 THR B C 1
ATOM 3122 O O . THR B 1 122 ? 14.141 -8.32 1.966 1 95.25 122 THR B O 1
ATOM 3125 N N . PRO B 1 123 ? 15.812 -7.746 0.606 1 94.81 123 PRO B N 1
ATOM 3126 C CA . PRO B 1 123 ? 15.461 -8.797 -0.357 1 94.81 123 PRO B CA 1
ATOM 3127 C C . PRO B 1 123 ? 15.5 -10.195 0.25 1 94.81 123 PRO B C 1
ATOM 3129 O O . PRO B 1 123 ? 16.266 -10.438 1.194 1 94.81 123 PRO B O 1
ATOM 3132 N N . GLN B 1 124 ? 14.672 -11.023 -0.299 1 94.44 124 GLN B N 1
ATOM 3133 C CA . GLN B 1 124 ? 14.633 -12.414 0.142 1 94.44 124 GLN B CA 1
ATOM 3134 C C . GLN B 1 124 ? 15.688 -13.25 -0.575 1 94.44 124 GLN B C 1
ATOM 3136 O O . GLN B 1 124 ? 16.094 -12.922 -1.691 1 94.44 124 GLN B O 1
ATOM 3141 N N . PRO B 1 125 ? 16.156 -14.367 0.101 1 94.25 125 PRO B N 1
ATOM 3142 C CA . PRO B 1 125 ? 16.984 -15.32 -0.643 1 94.25 125 PRO B CA 1
ATOM 3143 C C . PRO B 1 125 ? 16.281 -15.875 -1.879 1 94.25 125 PRO B C 1
ATOM 3145 O O . PRO B 1 125 ? 15.047 -15.805 -1.979 1 94.25 125 PRO B O 1
ATOM 3148 N N . PRO B 1 126 ? 17.078 -16.375 -2.783 1 95.5 126 PRO B N 1
ATOM 3149 C CA . PRO B 1 126 ? 16.484 -16.922 -4.004 1 95.5 126 PRO B CA 1
ATOM 3150 C C . PRO B 1 126 ? 15.414 -17.984 -3.715 1 95.5 126 PRO B C 1
ATOM 3152 O O . PRO B 1 126 ? 15.648 -18.906 -2.924 1 95.5 126 PRO B O 1
ATOM 3155 N N . VAL B 1 127 ? 14.281 -17.875 -4.402 1 95.62 127 VAL B N 1
ATOM 3156 C CA . VAL B 1 127 ? 13.141 -18.734 -4.094 1 95.62 127 VAL B CA 1
ATOM 3157 C C . VAL B 1 127 ? 12.914 -19.719 -5.227 1 95.62 127 VAL B C 1
ATOM 3159 O O . VAL B 1 127 ? 12.055 -20.609 -5.125 1 95.62 127 VAL B O 1
ATOM 3162 N N . ARG B 1 128 ? 13.656 -19.703 -6.273 1 97.31 128 ARG B N 1
ATOM 3163 C CA . ARG B 1 128 ? 13.391 -20.422 -7.512 1 97.31 128 ARG B CA 1
ATOM 3164 C C . ARG B 1 128 ? 13.297 -21.922 -7.262 1 97.31 128 ARG B C 1
ATOM 3166 O O . ARG B 1 128 ? 12.359 -22.578 -7.711 1 97.31 128 ARG B O 1
ATOM 3173 N N . HIS B 1 129 ? 14.203 -22.438 -6.469 1 95.06 129 HIS B N 1
ATOM 3174 C CA . HIS B 1 129 ? 14.328 -23.875 -6.348 1 95.06 129 HIS B CA 1
ATOM 3175 C C . HIS B 1 129 ? 13.266 -24.453 -5.418 1 95.06 129 HIS B C 1
ATOM 3177 O O . HIS B 1 129 ? 13.031 -25.656 -5.402 1 95.06 129 HIS B O 1
ATOM 3183 N N . SER B 1 130 ? 12.648 -23.578 -4.625 1 94.06 130 SER B N 1
ATOM 3184 C CA . SER B 1 130 ? 11.57 -24.031 -3.756 1 94.06 130 SER B CA 1
ATOM 3185 C C . SER B 1 130 ? 10.203 -23.75 -4.379 1 94.06 130 SER B C 1
ATOM 3187 O O . SER B 1 130 ? 9.172 -24.062 -3.791 1 94.06 130 SER B O 1
ATOM 3189 N N . SER B 1 131 ? 10.164 -23.141 -5.551 1 96.62 131 SER B N 1
ATOM 3190 C CA . SER B 1 131 ? 8.93 -22.75 -6.223 1 96.62 131 SER B CA 1
ATOM 3191 C C . SER B 1 131 ? 8.617 -23.656 -7.398 1 96.62 131 SER B C 1
ATOM 3193 O O . SER B 1 131 ? 9.469 -24.438 -7.836 1 96.62 131 SER B O 1
ATOM 3195 N N . TYR B 1 132 ? 7.359 -23.609 -7.875 1 96.88 132 TYR B N 1
ATOM 3196 C CA . TYR B 1 132 ? 7.008 -24.547 -8.938 1 96.88 132 TYR B CA 1
ATOM 3197 C C . TYR B 1 132 ? 5.812 -24.047 -9.734 1 96.88 132 TYR B C 1
ATOM 3199 O O . TYR B 1 132 ? 5.09 -23.156 -9.289 1 96.88 132 TYR B O 1
ATOM 3207 N N . LEU B 1 133 ? 5.648 -24.547 -10.945 1 98.5 133 LEU B N 1
ATOM 3208 C CA . LEU B 1 133 ? 4.5 -24.297 -11.805 1 98.5 133 LEU B CA 1
ATOM 3209 C C . LEU B 1 133 ? 3.428 -25.359 -11.609 1 98.5 133 LEU B C 1
ATOM 3211 O O . LEU B 1 133 ? 3.742 -26.531 -11.422 1 98.5 133 LEU B O 1
ATOM 3215 N N . GLN B 1 134 ? 2.211 -24.984 -11.672 1 97.25 134 GLN B N 1
ATOM 3216 C CA . GLN B 1 134 ? 1.078 -25.906 -11.719 1 97.25 134 GLN B CA 1
ATOM 3217 C C . GLN B 1 134 ? 0.135 -25.547 -12.867 1 97.25 134 GLN B C 1
ATOM 3219 O O . GLN B 1 134 ? -0.302 -24.406 -12.992 1 97.25 134 GLN B O 1
ATOM 3224 N N . PHE B 1 135 ? -0.048 -26.5 -13.734 1 97.31 135 PHE B N 1
ATOM 3225 C CA . PHE B 1 135 ? -0.987 -26.375 -14.844 1 97.31 135 PHE B CA 1
ATOM 3226 C C . PHE B 1 135 ? -2.277 -27.125 -14.547 1 97.31 135 PHE B C 1
ATOM 3228 O O . PHE B 1 135 ? -2.244 -28.297 -14.156 1 97.31 135 PHE B O 1
ATOM 3235 N N . CYS B 1 136 ? -3.396 -26.438 -14.695 1 94.44 136 CYS B N 1
ATOM 3236 C CA . CYS B 1 136 ? -4.707 -27.047 -14.477 1 94.44 136 CYS B CA 1
ATOM 3237 C C . CYS B 1 136 ? -5.531 -27.047 -15.766 1 94.44 136 CYS B C 1
ATOM 3239 O O . CYS B 1 136 ? -5.672 -26 -16.406 1 94.44 136 CYS B O 1
ATOM 3241 N N . ALA B 1 137 ? -6.059 -28.172 -16.109 1 92.12 137 ALA B N 1
ATOM 3242 C CA . ALA B 1 137 ? -6.988 -28.312 -17.219 1 92.12 137 ALA B CA 1
ATOM 3243 C C . ALA B 1 137 ? -8.352 -28.812 -16.75 1 92.12 137 ALA B C 1
ATOM 3245 O O . ALA B 1 137 ? -8.445 -29.891 -16.156 1 92.12 137 ALA B O 1
ATOM 3246 N N . TYR B 1 138 ? -9.328 -27.969 -17.016 1 85.88 138 TYR B N 1
ATOM 3247 C CA . TYR B 1 138 ? -10.68 -28.297 -16.562 1 85.88 138 TYR B CA 1
ATOM 3248 C C . TYR B 1 138 ? -11.5 -28.891 -17.703 1 85.88 138 TYR B C 1
ATOM 3250 O O . TYR B 1 138 ? -11.617 -28.297 -18.781 1 85.88 138 TYR B O 1
ATOM 3258 N N . GLU B 1 139 ? -11.867 -30.125 -17.641 1 74.25 139 GLU B N 1
ATOM 3259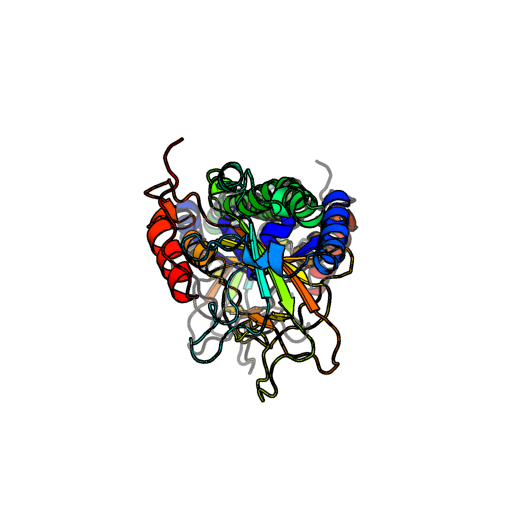 C CA . GLU B 1 139 ? -12.609 -30.781 -18.703 1 74.25 139 GLU B CA 1
ATOM 3260 C C . GLU B 1 139 ? -14.102 -30.484 -18.609 1 74.25 139 GLU B C 1
ATOM 3262 O O . GLU B 1 139 ? -14.617 -30.203 -17.531 1 74.25 139 GLU B O 1
ATOM 3267 N N . GLN B 1 140 ? -14.688 -30.469 -19.812 1 64.25 140 GLN B N 1
ATOM 3268 C CA . GLN B 1 140 ? -16.094 -30.156 -19.969 1 64.25 140 GLN B CA 1
ATOM 3269 C C . GLN B 1 140 ? -16.969 -31.047 -19.094 1 64.25 140 GLN B C 1
ATOM 3271 O O . GLN B 1 140 ? -18.031 -30.641 -18.625 1 64.25 140 GLN B O 1
ATOM 3276 N N . HIS B 1 141 ? -16.656 -32.312 -19.125 1 57.06 141 HIS B N 1
ATOM 3277 C CA . HIS B 1 141 ? -17.609 -33.312 -18.656 1 57.06 141 HIS B CA 1
ATOM 3278 C C . HIS B 1 141 ? -17.484 -33.531 -17.156 1 57.06 141 HIS B C 1
ATOM 3280 O O . HIS B 1 141 ? -18.141 -34.406 -16.594 1 57.06 141 HIS B O 1
ATOM 3286 N N . HIS B 1 142 ? -16.562 -32.938 -16.75 1 54.19 142 HIS B N 1
ATOM 3287 C CA . HIS B 1 142 ? -16.406 -33.438 -15.391 1 54.19 142 HIS B CA 1
ATOM 3288 C C . HIS B 1 142 ? -17.719 -33.375 -14.617 1 54.19 142 HIS B C 1
ATOM 3290 O O . HIS B 1 142 ? -18.641 -32.688 -15.023 1 54.19 142 HIS B O 1
ATOM 3296 N N . GLY B 1 143 ? -18.203 -32.875 -13.531 1 47.81 143 GLY B N 1
ATOM 3297 C CA . GLY B 1 143 ? -19.172 -33.281 -12.523 1 47.81 143 GLY B CA 1
ATOM 3298 C C . GLY B 1 143 ? -20.531 -32.656 -12.734 1 47.81 143 GLY B C 1
ATOM 3299 O O . GLY B 1 143 ? -20.656 -31.531 -13.219 1 47.81 143 GLY B O 1
ATOM 3300 N N . SER B 1 144 ? -21.438 -33.562 -13.164 1 49.28 144 SER B N 1
ATOM 3301 C CA . SER B 1 144 ? -22.797 -33.562 -12.617 1 49.28 144 SER B CA 1
ATOM 3302 C C . SER B 1 144 ? -22.812 -32.906 -11.227 1 49.28 144 SER B C 1
ATOM 3304 O O . SER B 1 144 ? -23.844 -32.906 -10.555 1 49.28 144 SER B O 1
ATOM 3306 N N . HIS B 1 145 ? -21.594 -32.625 -10.742 1 54.41 145 HIS B N 1
ATOM 3307 C CA . HIS B 1 145 ? -21.719 -32.219 -9.344 1 54.41 145 HIS B CA 1
ATOM 3308 C C . HIS B 1 145 ? -22.234 -30.797 -9.234 1 54.41 145 HIS B C 1
ATOM 3310 O O . HIS B 1 145 ? -21.875 -29.938 -10.047 1 54.41 145 HIS B O 1
ATOM 3316 N N . ASP B 1 146 ? -23.344 -30.719 -8.828 1 61.16 146 ASP B N 1
ATOM 3317 C CA . ASP B 1 146 ? -24.109 -29.547 -8.445 1 61.16 146 ASP B CA 1
ATOM 3318 C C . ASP B 1 146 ? -23.266 -28.578 -7.625 1 61.16 146 ASP B C 1
ATOM 3320 O O . ASP B 1 146 ? -23.719 -28.047 -6.602 1 61.16 146 ASP B O 1
ATOM 3324 N N . ARG B 1 147 ? -21.953 -28.5 -8.062 1 77.75 147 ARG B N 1
ATOM 3325 C CA . ARG B 1 147 ? -21.141 -27.594 -7.258 1 77.75 147 ARG B CA 1
ATOM 3326 C C . ARG B 1 147 ? -20.969 -26.25 -7.961 1 77.75 147 ARG B C 1
ATOM 3328 O O . ARG B 1 147 ? -20.75 -26.203 -9.172 1 77.75 147 ARG B O 1
ATOM 3335 N N . ALA B 1 148 ? -21.062 -25.234 -7.266 1 81.62 148 ALA B N 1
ATOM 3336 C CA . ALA B 1 148 ? -20.938 -23.859 -7.734 1 81.62 148 ALA B CA 1
ATOM 3337 C C . ALA B 1 148 ? -19.484 -23.547 -8.125 1 81.62 148 ALA B C 1
ATOM 3339 O O . ALA B 1 148 ? -19.25 -22.672 -8.961 1 81.62 148 ALA B O 1
ATOM 3340 N N . TYR B 1 149 ? -18.531 -24.375 -7.605 1 86.75 149 TYR B N 1
ATOM 3341 C CA . TYR B 1 149 ? -17.125 -24.062 -7.816 1 86.75 149 TYR B CA 1
ATOM 3342 C C . TYR B 1 149 ? -16.375 -25.266 -8.367 1 86.75 149 TYR B C 1
ATOM 3344 O O . TYR B 1 149 ? -16.594 -26.391 -7.934 1 86.75 149 TYR B O 1
ATOM 3352 N N . LEU B 1 150 ? -15.516 -24.984 -9.422 1 86.12 150 LEU B N 1
ATOM 3353 C CA . LEU B 1 150 ? -14.547 -25.984 -9.859 1 86.12 150 LEU B CA 1
ATOM 3354 C C . LEU B 1 150 ? -13.43 -26.141 -8.828 1 86.12 150 LEU B C 1
ATOM 3356 O O . LEU B 1 150 ? -12.883 -27.234 -8.664 1 86.12 150 LEU B O 1
ATOM 3360 N N . GLN B 1 151 ? -13.055 -25.141 -8.242 1 87.75 151 GLN B N 1
ATOM 3361 C CA . GLN B 1 151 ? -12.188 -25.062 -7.07 1 87.75 151 GLN B CA 1
ATOM 3362 C C . GLN B 1 151 ? -12.82 -24.188 -5.98 1 87.75 151 GLN B C 1
ATOM 3364 O O . GLN B 1 151 ? -13.125 -23.016 -6.211 1 87.75 151 GLN B O 1
ATOM 3369 N N . ASP B 1 152 ? -12.953 -24.75 -4.773 1 90 152 ASP B N 1
ATOM 3370 C CA . ASP B 1 152 ? -13.633 -24.078 -3.67 1 90 152 ASP B CA 1
ATOM 3371 C C . ASP B 1 152 ? -12.789 -22.922 -3.117 1 90 152 ASP B C 1
ATOM 3373 O O . ASP B 1 152 ? -11.578 -22.875 -3.342 1 90 152 ASP B O 1
ATOM 3377 N N . PRO B 1 153 ? -13.469 -22.047 -2.408 1 91.69 153 PRO B N 1
ATOM 3378 C CA . PRO B 1 153 ? -12.742 -20.906 -1.816 1 91.69 153 PRO B CA 1
ATOM 3379 C C . PRO B 1 153 ? -11.539 -21.359 -0.993 1 91.69 153 PRO B C 1
ATOM 3381 O O . PRO B 1 153 ? -11.641 -22.281 -0.188 1 91.69 153 PRO B O 1
ATOM 3384 N N . HIS B 1 154 ? -10.391 -20.688 -1.231 1 92.19 154 HIS B N 1
ATOM 3385 C CA . HIS B 1 154 ? -9.141 -21 -0.551 1 92.19 154 HIS B CA 1
ATOM 3386 C C . HIS B 1 154 ? -8.102 -19.906 -0.778 1 92.19 154 HIS B C 1
ATOM 3388 O O . HIS B 1 154 ? -8.336 -18.969 -1.556 1 92.19 154 HIS B O 1
ATOM 3394 N N . GLU B 1 155 ? -7.156 -19.953 -0.004 1 92.5 155 GLU B N 1
ATOM 3395 C CA . GLU B 1 155 ? -5.91 -19.281 -0.332 1 92.5 155 GLU B CA 1
ATOM 3396 C C . GLU B 1 155 ? -4.785 -20.266 -0.594 1 92.5 155 GLU B C 1
ATOM 3398 O O . GLU B 1 155 ? -4.828 -21.406 -0.108 1 92.5 155 GLU B O 1
ATOM 3403 N N . ASP B 1 156 ? -3.775 -19.984 -1.355 1 87.94 156 ASP B N 1
ATOM 3404 C CA . ASP B 1 156 ? -2.877 -20.953 -1.984 1 87.94 156 ASP B CA 1
ATOM 3405 C C . ASP B 1 156 ? -1.797 -21.406 -1.008 1 87.94 156 ASP B C 1
ATOM 3407 O O . ASP B 1 156 ? -1.135 -22.422 -1.24 1 87.94 156 ASP B O 1
ATOM 3411 N N . GLY B 1 157 ? -1.591 -20.703 0.068 1 92.06 157 GLY B N 1
ATOM 3412 C CA . GLY B 1 157 ? -0.608 -21.125 1.047 1 92.06 157 GLY B CA 1
ATOM 3413 C C . GLY B 1 157 ? 0.822 -20.859 0.617 1 92.06 157 GLY B C 1
ATOM 3414 O O . GLY B 1 157 ? 1.739 -21.594 1.01 1 92.06 157 GLY B O 1
ATOM 3415 N N . HIS B 1 158 ? 1.122 -20.016 -0.236 1 96 158 HIS B N 1
ATOM 3416 C CA . HIS B 1 158 ? 2.436 -19.625 -0.73 1 96 158 HIS B CA 1
ATOM 3417 C C . HIS B 1 158 ? 2.717 -18.141 -0.438 1 96 158 HIS B C 1
ATOM 3419 O O . HIS B 1 158 ? 1.967 -17.5 0.3 1 96 158 HIS B O 1
ATOM 3425 N N . LEU B 1 159 ? 3.938 -17.734 -0.803 1 97.56 159 LEU B N 1
ATOM 3426 C CA . LEU B 1 159 ? 4.199 -16.297 -0.728 1 97.56 159 LEU B CA 1
ATOM 3427 C C . LEU B 1 159 ? 3.381 -15.539 -1.767 1 97.56 159 LEU B C 1
ATOM 3429 O O . LEU B 1 159 ? 2.635 -14.617 -1.424 1 97.56 159 LEU B O 1
ATOM 3433 N N . LEU B 1 160 ? 3.484 -15.93 -2.984 1 98.62 160 LEU B N 1
ATOM 3434 C CA . LEU B 1 160 ? 2.795 -15.336 -4.125 1 98.62 160 LEU B CA 1
ATOM 3435 C C . LEU B 1 160 ? 2.301 -16.422 -5.082 1 98.62 160 LEU B C 1
ATOM 3437 O O . LEU B 1 160 ? 2.895 -17.5 -5.172 1 98.62 160 LEU B O 1
ATOM 3441 N N . SER B 1 161 ? 1.266 -16.172 -5.77 1 98.44 161 SER B N 1
ATOM 3442 C CA . SER B 1 161 ? 0.767 -16.984 -6.871 1 98.44 161 SER B CA 1
ATOM 3443 C C . SER B 1 161 ? 0.565 -16.156 -8.133 1 98.44 161 SER B C 1
ATOM 3445 O O . SER B 1 161 ? -0.243 -15.219 -8.141 1 98.44 161 SER B O 1
ATOM 3447 N N . PHE B 1 162 ? 1.311 -16.422 -9.094 1 98.75 162 PHE B N 1
ATOM 3448 C CA . PHE B 1 162 ? 1.104 -15.836 -10.414 1 98.75 162 PHE B CA 1
ATOM 3449 C C . PHE B 1 162 ? 0.148 -16.688 -11.242 1 98.75 162 PHE B C 1
ATOM 3451 O O . PHE B 1 162 ? 0.399 -17.875 -11.461 1 98.75 162 PHE B O 1
ATOM 3458 N N . ILE B 1 163 ? -0.946 -16.094 -11.734 1 98.19 163 ILE B N 1
ATOM 3459 C CA . ILE B 1 163 ? -2.004 -16.906 -12.328 1 98.19 163 ILE B CA 1
ATOM 3460 C C . ILE B 1 163 ? -2.352 -16.359 -13.711 1 98.19 163 ILE B C 1
ATOM 3462 O O . ILE B 1 163 ? -2.611 -15.164 -13.875 1 98.19 163 ILE B O 1
ATOM 3466 N N . ARG B 1 164 ? -2.355 -17.203 -14.656 1 97.62 164 ARG B N 1
ATOM 3467 C CA . ARG B 1 164 ? -2.822 -16.922 -16 1 97.62 164 ARG B CA 1
ATOM 3468 C C . ARG B 1 164 ? -3.871 -17.938 -16.453 1 97.62 164 ARG B C 1
ATOM 3470 O O . ARG B 1 164 ? -3.539 -19.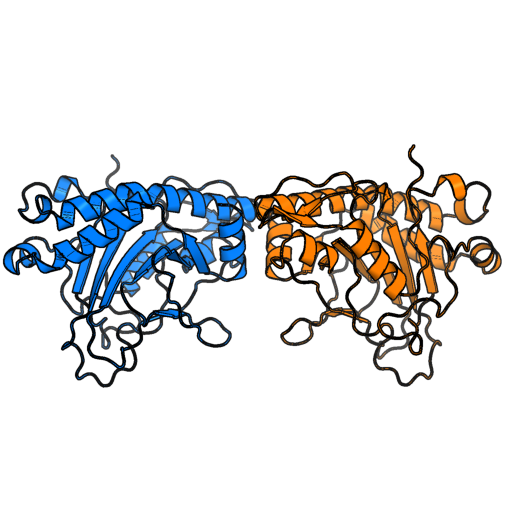078 -16.766 1 97.62 164 ARG B O 1
ATOM 3477 N N . PRO B 1 165 ? -5.105 -17.531 -16.5 1 94.88 165 PRO B N 1
ATOM 3478 C CA . PRO B 1 165 ? -6.18 -18.391 -17 1 94.88 165 PRO B CA 1
ATOM 3479 C C . PRO B 1 165 ? -6.453 -18.188 -18.484 1 94.88 165 PRO B C 1
ATOM 3481 O O . PRO B 1 165 ? -6.121 -17.141 -19.047 1 94.88 165 PRO B O 1
ATOM 3484 N N . THR B 1 166 ? -7.051 -19.141 -19.141 1 92.38 166 THR B N 1
ATOM 3485 C CA . THR B 1 166 ? -7.418 -19.031 -20.547 1 92.38 166 THR B CA 1
ATOM 3486 C C . THR B 1 166 ? -8.867 -18.578 -20.703 1 92.38 166 THR B C 1
ATOM 3488 O O . THR B 1 166 ? -9.305 -18.234 -21.797 1 92.38 166 THR B O 1
ATOM 3491 N N . ALA B 1 167 ? -9.625 -18.609 -19.625 1 90.5 167 ALA B N 1
ATOM 3492 C CA . ALA B 1 167 ? -11.047 -18.281 -19.656 1 90.5 167 ALA B CA 1
ATOM 3493 C C . ALA B 1 167 ? -11.508 -17.688 -18.328 1 90.5 167 ALA B C 1
ATOM 3495 O O . ALA B 1 167 ? -10.828 -17.812 -17.312 1 90.5 167 ALA B O 1
ATOM 3496 N N . PRO B 1 168 ? -12.703 -17.016 -18.391 1 91 168 PRO B N 1
ATOM 3497 C CA . PRO B 1 168 ? -13.234 -16.484 -17.141 1 91 168 PRO B CA 1
ATOM 3498 C C . PRO B 1 168 ? -13.508 -17.562 -16.109 1 91 168 PRO B C 1
ATOM 3500 O O . PRO B 1 168 ? -13.57 -18.75 -16.438 1 91 168 PRO B O 1
ATOM 3503 N N . GLY B 1 169 ? -13.719 -17.062 -14.805 1 92 169 GLY B N 1
ATOM 3504 C CA . GLY B 1 169 ? -14.086 -18 -13.758 1 92 169 GLY B CA 1
ATOM 3505 C C . GLY B 1 169 ? -13.414 -17.719 -12.43 1 92 169 GLY B C 1
ATOM 3506 O O . GLY B 1 169 ? -13.961 -18.016 -11.367 1 92 169 GLY B O 1
ATOM 3507 N N . LEU B 1 170 ? -12.219 -17.234 -12.469 1 94.5 170 LEU B N 1
ATOM 3508 C CA . LEU B 1 170 ? -11.508 -16.891 -11.242 1 94.5 170 LEU B CA 1
ATOM 3509 C C . LEU B 1 170 ? -12.203 -15.734 -10.523 1 94.5 170 LEU B C 1
ATOM 3511 O O . LEU B 1 170 ? -12.5 -14.703 -11.133 1 94.5 170 LEU B O 1
ATOM 3515 N N . VAL B 1 171 ? -12.492 -16 -9.25 1 96.19 171 VAL B N 1
ATOM 3516 C CA . VAL B 1 171 ? -13.148 -14.977 -8.445 1 96.19 171 VAL B CA 1
ATOM 3517 C C . VAL B 1 171 ? -12.336 -14.727 -7.172 1 96.19 171 VAL B C 1
ATOM 3519 O O . VAL B 1 171 ? -11.883 -15.664 -6.52 1 96.19 171 VAL B O 1
ATOM 3522 N N . LEU B 1 172 ? -12.062 -13.492 -6.938 1 97.62 172 LEU B N 1
ATOM 3523 C CA . LEU B 1 172 ? -11.438 -13.102 -5.684 1 97.62 172 LEU B CA 1
ATOM 3524 C C . LEU B 1 172 ? -12.484 -12.859 -4.602 1 97.62 172 LEU B C 1
ATOM 3526 O O . LEU B 1 172 ? -13.57 -12.336 -4.887 1 97.62 172 LEU B O 1
ATOM 3530 N N . LEU B 1 173 ? -12.133 -13.211 -3.395 1 96.06 173 LEU B N 1
ATOM 3531 C CA . LEU B 1 173 ? -13.062 -13.109 -2.275 1 96.06 173 LEU B CA 1
ATOM 3532 C C . LEU B 1 173 ? -12.469 -12.289 -1.14 1 96.06 173 LEU B C 1
ATOM 3534 O O . LEU B 1 173 ? -12.266 -12.805 -0.036 1 96.06 173 LEU B O 1
ATOM 3538 N N . PRO B 1 174 ? -12.32 -10.977 -1.412 1 93.06 174 PRO B N 1
ATOM 3539 C CA . PRO B 1 174 ? -11.922 -10.109 -0.3 1 93.06 174 PRO B CA 1
ATOM 3540 C C . PRO B 1 174 ? -13.016 -9.961 0.753 1 93.06 174 PRO B C 1
ATOM 3542 O O . PRO B 1 174 ? -14.078 -10.578 0.635 1 93.06 174 PRO B O 1
ATOM 3545 N N . ASP B 1 175 ? -12.648 -9.211 1.891 1 86.5 175 ASP B N 1
ATOM 3546 C CA . ASP B 1 175 ? -13.633 -8.969 2.936 1 86.5 175 ASP B CA 1
ATOM 3547 C C . ASP B 1 175 ? -14.852 -8.234 2.377 1 86.5 175 ASP B C 1
ATOM 3549 O O . ASP B 1 175 ? -15.969 -8.406 2.871 1 86.5 175 ASP B O 1
ATOM 3553 N N . SER B 1 176 ? -14.594 -7.473 1.341 1 84.31 176 SER B N 1
ATOM 3554 C CA . SER B 1 176 ? -15.68 -6.785 0.656 1 84.31 176 SER B CA 1
ATOM 3555 C C . SER B 1 176 ? -16.422 -7.727 -0.285 1 84.31 176 SER B C 1
ATOM 3557 O O . SER B 1 176 ? -16.5 -8.93 -0.035 1 84.31 176 SER B O 1
ATOM 3559 N N . SER B 1 177 ? -16.969 -7.254 -1.372 1 89 177 SER B N 1
ATOM 3560 C CA . SER B 1 177 ? -17.734 -8.039 -2.338 1 89 177 SER B CA 1
ATOM 3561 C C . SER B 1 177 ? -16.812 -8.797 -3.285 1 89 177 SER B C 1
ATOM 3563 O O . SER B 1 177 ? -15.727 -8.32 -3.617 1 89 177 SER B O 1
ATOM 3565 N N . PRO B 1 178 ? -17.297 -9.992 -3.68 1 93.88 178 PRO B N 1
ATOM 3566 C CA . PRO B 1 178 ? -16.5 -10.766 -4.645 1 93.88 178 PRO B CA 1
ATOM 3567 C C . PRO B 1 178 ? -16.188 -9.977 -5.91 1 93.88 178 PRO B C 1
ATOM 3569 O O . PRO B 1 178 ? -17 -9.172 -6.363 1 93.88 178 PRO B O 1
ATOM 3572 N N . ILE B 1 179 ? -15.039 -10.336 -6.438 1 94.56 179 ILE B N 1
ATOM 3573 C CA . ILE B 1 179 ? -14.547 -9.648 -7.629 1 94.56 179 ILE B CA 1
ATOM 3574 C C . ILE B 1 179 ? -14.18 -10.672 -8.703 1 94.56 179 ILE B C 1
ATOM 3576 O O . ILE B 1 179 ? -13.414 -11.602 -8.438 1 94.56 179 ILE B O 1
ATOM 3580 N N . SER B 1 180 ? -14.734 -10.492 -9.867 1 94.69 180 SER B N 1
ATOM 3581 C CA . SER B 1 180 ? -14.281 -11.32 -10.977 1 94.69 180 SER B CA 1
ATOM 3582 C C . SER B 1 180 ? -12.867 -10.938 -11.406 1 94.69 180 SER B C 1
ATOM 3584 O O . SER B 1 180 ? -12.57 -9.766 -11.625 1 94.69 180 SER B O 1
ATOM 3586 N N . ALA B 1 181 ? -12.062 -11.922 -11.477 1 94.5 181 ALA B N 1
ATOM 3587 C CA . ALA B 1 181 ? -10.664 -11.68 -11.828 1 94.5 181 ALA B CA 1
ATOM 3588 C C . ALA B 1 181 ? -10.336 -12.258 -13.195 1 94.5 181 ALA B C 1
ATOM 3590 O O . ALA B 1 181 ? -9.961 -13.43 -13.312 1 94.5 181 ALA B O 1
ATOM 3591 N N . LEU B 1 182 ? -10.469 -11.547 -14.234 1 91.38 182 LEU B N 1
ATOM 3592 C CA . LEU B 1 182 ? -10.062 -11.938 -15.57 1 91.38 182 LEU B CA 1
ATOM 3593 C C . LEU B 1 182 ? -9.039 -10.961 -16.141 1 91.38 182 LEU B C 1
ATOM 3595 O O . LEU B 1 182 ? -9.406 -9.883 -16.609 1 91.38 182 LEU B O 1
ATOM 3599 N N . PRO B 1 183 ? -7.805 -11.406 -16.047 1 95.38 183 PRO B N 1
ATOM 3600 C CA . PRO B 1 183 ? -6.801 -10.531 -16.656 1 95.38 183 PRO B CA 1
ATOM 3601 C C . PRO B 1 183 ? -7.023 -10.32 -18.156 1 95.38 183 PRO B C 1
ATOM 3603 O O . PRO B 1 183 ? -7.594 -11.188 -18.828 1 95.38 183 PRO B O 1
ATOM 3606 N N . ARG B 1 184 ? -6.562 -9.18 -18.75 1 94.44 184 ARG B N 1
ATOM 3607 C CA . ARG B 1 184 ? -6.52 -8.969 -20.203 1 94.44 184 ARG B CA 1
ATOM 3608 C C . ARG B 1 184 ? -5.652 -10.016 -20.875 1 94.44 184 ARG B C 1
ATOM 3610 O O . ARG B 1 184 ? -4.902 -10.742 -20.219 1 94.44 184 ARG B O 1
ATOM 3617 N N . SER B 1 185 ? -5.738 -10.062 -22.141 1 94.19 185 SER B N 1
ATOM 3618 C CA . SER B 1 185 ? -5.074 -11.102 -22.922 1 94.19 185 SER B CA 1
ATOM 3619 C C . SER B 1 185 ? -3.561 -11.047 -22.75 1 94.19 185 SER B C 1
ATOM 3621 O O . SER B 1 185 ? -2.867 -12.039 -22.969 1 94.19 185 SER B O 1
ATOM 3623 N N . ASP B 1 186 ? -3.053 -9.945 -22.344 1 96.38 186 ASP B N 1
ATOM 3624 C CA . ASP B 1 186 ? -1.607 -9.797 -22.203 1 96.38 186 ASP B CA 1
ATOM 3625 C C . ASP B 1 186 ? -1.219 -9.617 -20.734 1 96.38 186 ASP B C 1
ATOM 3627 O O . ASP B 1 186 ? -0.141 -9.094 -20.438 1 96.38 186 ASP B O 1
ATOM 3631 N N . GLU B 1 187 ? -2.17 -9.984 -19.828 1 97.38 187 GLU B N 1
ATOM 3632 C CA . GLU B 1 187 ? -1.914 -9.773 -18.406 1 97.38 187 GLU B CA 1
ATOM 3633 C C . GLU B 1 187 ? -2.033 -11.078 -17.625 1 97.38 187 GLU B C 1
ATOM 3635 O O . GLU B 1 187 ? -2.598 -12.055 -18.109 1 97.38 187 GLU B O 1
ATOM 3640 N N . MET B 1 188 ? -1.445 -11.078 -16.5 1 97.69 188 MET B N 1
ATOM 3641 C CA . MET B 1 188 ? -1.681 -12.078 -15.461 1 97.69 188 MET B CA 1
ATOM 3642 C C . MET B 1 188 ? -2.004 -11.422 -14.125 1 97.69 188 MET B C 1
ATOM 3644 O O . MET B 1 188 ? -1.905 -10.195 -13.992 1 97.69 188 MET B O 1
ATOM 3648 N N . ILE B 1 189 ? -2.459 -12.195 -13.203 1 98.44 189 ILE B N 1
ATOM 3649 C CA . ILE B 1 189 ? -2.793 -11.68 -11.875 1 98.44 189 ILE B CA 1
ATOM 3650 C C . ILE B 1 189 ? -1.908 -12.344 -10.828 1 98.44 189 ILE B C 1
ATOM 3652 O O . ILE B 1 189 ? -1.581 -13.531 -10.945 1 98.44 189 ILE B O 1
ATOM 3656 N N . VAL B 1 190 ? -1.48 -11.594 -9.891 1 98.69 190 VAL B N 1
ATOM 3657 C CA . VAL B 1 190 ? -0.697 -12.102 -8.773 1 98.69 190 VAL B CA 1
ATOM 3658 C C . VAL B 1 190 ? -1.502 -11.977 -7.48 1 98.69 190 VAL B C 1
ATOM 3660 O O . VAL B 1 190 ? -2.088 -10.93 -7.203 1 98.69 190 VAL B O 1
ATOM 3663 N N . LEU B 1 191 ? -1.538 -13.039 -6.711 1 98.62 191 LEU B N 1
ATOM 3664 C CA . LEU B 1 191 ? -2.236 -13.047 -5.43 1 98.62 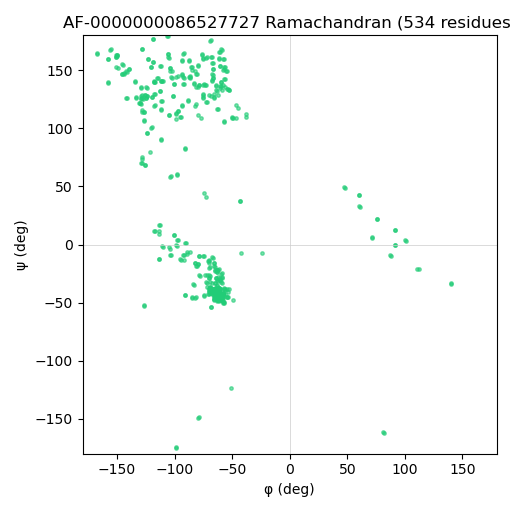191 LEU B CA 1
ATOM 3665 C C . LEU B 1 191 ? -1.256 -13.234 -4.277 1 98.62 191 LEU B C 1
ATOM 3667 O O . LEU B 1 191 ? -0.309 -14.016 -4.383 1 98.62 191 LEU B O 1
ATOM 3671 N N . ALA B 1 192 ? -1.537 -12.555 -3.191 1 98.69 192 ALA B N 1
ATOM 3672 C CA . ALA B 1 192 ? -0.802 -12.773 -1.948 1 98.69 192 ALA B CA 1
ATOM 3673 C C . ALA B 1 192 ? -1.293 -14.031 -1.235 1 98.69 192 ALA B C 1
ATOM 3675 O O . ALA B 1 192 ? -2.498 -14.289 -1.175 1 98.69 192 ALA B O 1
ATOM 3676 N N . GLY B 1 193 ? -0.348 -14.805 -0.723 1 97.69 193 GLY B N 1
ATOM 3677 C CA . GLY B 1 193 ? -0.7 -15.984 0.055 1 97.69 193 GLY B CA 1
ATOM 3678 C C . GLY B 1 193 ? -0.466 -15.805 1.544 1 97.69 193 GLY B C 1
ATOM 3679 O O . GLY B 1 193 ? 0.029 -14.766 1.98 1 97.69 193 GLY B O 1
ATOM 3680 N N . SER B 1 194 ? -0.791 -16.875 2.283 1 97 194 SER B N 1
ATOM 3681 C CA . SER B 1 194 ? -0.73 -16.797 3.74 1 97 194 SER B CA 1
ATOM 3682 C C . SER B 1 194 ? 0.711 -16.719 4.23 1 97 194 SER B C 1
ATOM 3684 O O . SER B 1 194 ? 0.981 -16.156 5.293 1 97 194 SER B O 1
ATOM 3686 N N . LEU B 1 195 ? 1.633 -17.281 3.484 1 96.44 195 LEU B N 1
ATOM 3687 C CA . LEU B 1 195 ? 3.029 -17.172 3.893 1 96.44 195 LEU B CA 1
ATOM 3688 C C . LEU B 1 195 ? 3.516 -15.727 3.793 1 96.44 195 LEU B C 1
ATOM 3690 O O . LEU B 1 195 ? 4.309 -15.281 4.621 1 96.44 195 LEU B O 1
ATOM 3694 N N . LEU B 1 196 ? 3.086 -15.039 2.785 1 97.75 196 LEU B N 1
ATOM 3695 C CA . LEU B 1 196 ? 3.432 -13.625 2.691 1 97.75 196 LEU B CA 1
ATOM 3696 C C . LEU B 1 196 ? 2.787 -12.828 3.822 1 97.75 196 LEU B C 1
ATOM 3698 O O . LEU B 1 196 ? 3.414 -11.938 4.391 1 97.75 196 LEU B O 1
ATOM 3702 N N . GLU B 1 197 ? 1.523 -13.156 4.105 1 98 197 GLU B N 1
ATOM 3703 C CA . GLU B 1 197 ? 0.844 -12.508 5.227 1 98 197 GLU B CA 1
ATOM 3704 C C . GLU B 1 197 ? 1.643 -12.656 6.516 1 98 197 GLU B C 1
ATOM 3706 O O . GLU B 1 197 ? 1.851 -11.68 7.242 1 98 197 GLU B O 1
ATOM 3711 N N . ALA B 1 198 ? 2.104 -13.867 6.727 1 96.19 198 ALA B N 1
ATOM 3712 C CA . ALA B 1 198 ? 2.908 -14.133 7.918 1 96.19 198 ALA B CA 1
ATOM 3713 C C . ALA B 1 198 ? 4.234 -13.375 7.859 1 96.19 198 ALA B C 1
ATOM 3715 O O . ALA B 1 198 ? 4.629 -12.727 8.836 1 96.19 198 ALA B O 1
ATOM 3716 N N . LEU B 1 199 ? 4.918 -13.445 6.75 1 96.19 199 LEU B N 1
ATOM 3717 C CA . LEU B 1 199 ? 6.23 -12.836 6.578 1 96.19 199 LEU B CA 1
ATOM 3718 C C . LEU B 1 199 ? 6.152 -11.32 6.773 1 96.19 199 LEU B C 1
ATOM 3720 O O . LEU B 1 199 ? 7.098 -10.711 7.273 1 96.19 199 LEU B O 1
ATOM 3724 N N . THR B 1 200 ? 5.023 -10.703 6.457 1 97.75 200 THR B N 1
ATOM 3725 C CA . THR B 1 200 ? 4.895 -9.25 6.48 1 97.75 200 THR B CA 1
ATOM 3726 C C . THR B 1 200 ? 4.188 -8.789 7.754 1 97.75 200 THR B C 1
ATOM 3728 O O . THR B 1 200 ? 3.762 -7.637 7.852 1 97.75 200 THR B O 1
ATOM 3731 N N . ASP B 1 201 ? 3.963 -9.68 8.68 1 97.44 201 ASP B N 1
ATOM 3732 C CA . ASP B 1 201 ? 3.281 -9.383 9.938 1 97.44 201 ASP B CA 1
ATOM 3733 C C . ASP B 1 201 ? 1.865 -8.867 9.68 1 97.44 201 ASP B C 1
ATOM 3735 O O . ASP B 1 201 ? 1.4 -7.949 10.359 1 97.44 201 ASP B O 1
ATOM 3739 N N . GLY B 1 202 ? 1.265 -9.383 8.609 1 97.5 202 GLY B N 1
ATOM 3740 C CA . GLY B 1 202 ? -0.131 -9.07 8.352 1 97.5 202 GLY B CA 1
ATOM 3741 C C . GLY B 1 202 ? -0.315 -7.852 7.465 1 97.5 202 GLY B C 1
ATOM 3742 O O . GLY B 1 202 ? -1.444 -7.48 7.141 1 97.5 202 GLY B O 1
ATOM 3743 N N . GLU B 1 203 ? 0.716 -7.176 7.012 1 97.69 203 GLU B N 1
ATOM 3744 C CA . GLU B 1 203 ? 0.609 -5.992 6.164 1 97.69 203 GLU B CA 1
ATOM 3745 C C . GLU B 1 203 ? -0.021 -6.328 4.816 1 97.69 203 GLU B C 1
ATOM 3747 O O . GLU B 1 203 ? -0.63 -5.469 4.176 1 97.69 203 GLU B O 1
ATOM 3752 N N . VAL B 1 204 ? 0.182 -7.594 4.367 1 98.25 204 VAL B N 1
ATOM 3753 C CA . VAL B 1 204 ? -0.406 -8.055 3.115 1 98.25 204 VAL B CA 1
ATOM 3754 C C . VAL B 1 204 ? -1.25 -9.305 3.371 1 98.25 204 VAL B C 1
ATOM 3756 O O . VAL B 1 204 ? -0.737 -10.422 3.348 1 98.25 204 VAL B O 1
ATOM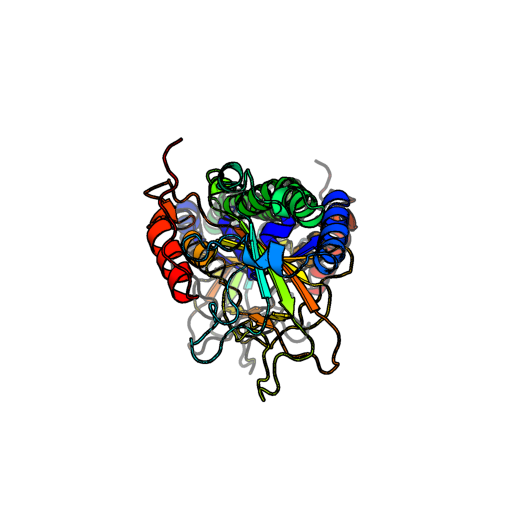 3759 N N . PRO B 1 205 ? -2.498 -9.133 3.533 1 97.69 205 PRO B N 1
ATOM 3760 C CA . PRO B 1 205 ? -3.348 -10.297 3.799 1 97.69 205 PRO B CA 1
ATOM 3761 C C . PRO B 1 205 ? -3.432 -11.25 2.609 1 97.69 205 PRO B C 1
ATOM 3763 O O . PRO B 1 205 ? -3.35 -10.812 1.458 1 97.69 205 PRO B O 1
ATOM 3766 N N . ALA B 1 206 ? -3.629 -12.508 2.93 1 98 206 ALA B N 1
ATOM 3767 C CA . ALA B 1 206 ? -3.822 -13.492 1.866 1 98 206 ALA B CA 1
ATOM 3768 C C . ALA B 1 206 ? -5.129 -13.242 1.117 1 98 206 ALA B C 1
ATOM 3770 O O . ALA B 1 206 ? -6.133 -12.859 1.721 1 98 206 ALA B O 1
ATOM 3771 N N . MET B 1 207 ? -5.137 -13.445 -0.142 1 98 207 MET B N 1
ATOM 3772 C CA . MET B 1 207 ? -6.332 -13.266 -0.962 1 98 207 MET B CA 1
ATOM 3773 C C . MET B 1 207 ? -7.07 -14.586 -1.145 1 98 207 MET B C 1
ATOM 3775 O O . MET B 1 207 ? -6.566 -15.5 -1.808 1 98 207 MET B O 1
ATOM 3779 N N . GLN B 1 208 ? -8.195 -14.664 -0.519 1 97.06 208 GLN B N 1
ATOM 3780 C CA . GLN B 1 208 ? -9.086 -15.789 -0.787 1 97.06 208 GLN B CA 1
ATOM 3781 C C . GLN B 1 208 ? -9.648 -15.727 -2.207 1 97.06 208 GLN B C 1
ATOM 3783 O O . GLN B 1 208 ? -9.969 -14.641 -2.701 1 97.06 208 GLN B O 1
ATOM 3788 N N . HIS B 1 209 ? -9.766 -16.859 -2.855 1 97.12 209 HIS B N 1
ATOM 3789 C CA . HIS B 1 209 ? -10.258 -16.891 -4.227 1 97.12 209 HIS B CA 1
ATOM 3790 C C . HIS B 1 209 ? -10.859 -18.266 -4.559 1 97.12 209 HIS B C 1
ATOM 3792 O O . HIS B 1 209 ? -10.734 -19.203 -3.781 1 97.12 209 HIS B O 1
ATOM 3798 N N . ALA B 1 210 ? -11.523 -18.344 -5.613 1 94.44 210 ALA B N 1
ATOM 3799 C CA . ALA B 1 210 ? -12.18 -19.547 -6.098 1 94.44 210 ALA B CA 1
ATOM 3800 C C . ALA B 1 210 ? -12.25 -19.562 -7.621 1 94.44 210 ALA B C 1
ATOM 3802 O O . ALA B 1 210 ? -11.953 -18.562 -8.273 1 94.44 210 ALA B O 1
ATOM 3803 N N . VAL B 1 211 ? -12.492 -20.719 -8.117 1 91.69 211 VAL B N 1
ATOM 3804 C CA . VAL B 1 211 ? -12.812 -20.859 -9.531 1 91.69 211 VAL B CA 1
ATOM 3805 C C . VAL B 1 211 ? -14.266 -21.281 -9.703 1 91.69 211 VAL B C 1
ATOM 3807 O O . VAL B 1 211 ? -14.641 -22.391 -9.328 1 91.69 211 VAL B O 1
ATOM 3810 N N . GLU B 1 212 ? -14.969 -20.375 -10.32 1 89.69 212 GLU B N 1
ATOM 3811 C CA . GLU B 1 212 ? -16.391 -20.641 -10.523 1 89.69 212 GLU B CA 1
ATOM 3812 C C . GLU B 1 212 ? -16.594 -21.578 -11.711 1 89.69 212 GLU B C 1
ATOM 3814 O O . GLU B 1 212 ? -15.828 -21.562 -12.672 1 89.69 212 GLU B O 1
ATOM 3819 N N . ARG B 1 213 ? -17.672 -22.266 -11.625 1 83.81 213 ARG B N 1
ATOM 3820 C CA . ARG B 1 213 ? -18.062 -23.078 -12.766 1 83.81 213 ARG B CA 1
ATOM 3821 C C . ARG B 1 213 ? -18.641 -22.219 -13.883 1 83.81 213 ARG B C 1
ATOM 3823 O O . ARG B 1 213 ? -19.516 -21.391 -13.656 1 83.81 213 ARG B O 1
ATOM 3830 N N . PRO B 1 214 ? -18.031 -22.453 -15.023 1 75.62 214 PRO B N 1
ATOM 3831 C CA . PRO B 1 214 ? -18.562 -21.656 -16.125 1 75.62 214 PRO B CA 1
ATOM 3832 C C . PRO B 1 214 ? -20 -22.031 -16.5 1 75.62 214 PRO B C 1
ATOM 3834 O O . PRO B 1 214 ? -20.406 -23.188 -16.312 1 75.62 214 PRO B O 1
ATOM 3837 N N . ARG B 1 215 ? -20.688 -21 -16.891 1 67.94 215 ARG B N 1
ATOM 3838 C CA . ARG B 1 215 ? -22.047 -21.25 -17.359 1 67.94 215 ARG B CA 1
ATOM 3839 C C . ARG B 1 215 ? -22.031 -22.031 -18.672 1 67.94 215 ARG B C 1
ATOM 3841 O O . ARG B 1 215 ? -22.953 -22.797 -18.969 1 67.94 215 ARG B O 1
ATOM 3848 N N . THR B 1 216 ? -21 -21.75 -19.438 1 65.31 216 THR B N 1
ATOM 3849 C CA . THR B 1 216 ? -20.875 -22.453 -20.719 1 65.31 216 THR B CA 1
ATOM 3850 C C . THR B 1 216 ? -19.844 -23.562 -20.641 1 65.31 216 THR B C 1
ATOM 3852 O O . THR B 1 216 ? -18.969 -23.547 -19.766 1 65.31 216 THR B O 1
ATOM 3855 N N . ARG B 1 217 ? -20.094 -24.594 -21.422 1 65.12 217 ARG B N 1
ATOM 3856 C CA . ARG B 1 217 ? -19.25 -25.781 -21.453 1 65.12 217 ARG B CA 1
ATOM 3857 C C . ARG B 1 217 ? -17.922 -25.5 -22.156 1 65.12 217 ARG B C 1
ATOM 3859 O O . ARG B 1 217 ? -17.422 -26.344 -22.891 1 65.12 217 ARG B O 1
ATOM 3866 N N . ALA B 1 218 ? -17.297 -24.375 -21.938 1 70.44 218 ALA B N 1
ATOM 3867 C CA . ALA B 1 218 ? -16.031 -24.125 -22.625 1 70.44 218 ALA B CA 1
ATOM 3868 C C . ALA B 1 218 ? -14.852 -24.594 -21.781 1 70.44 218 ALA B C 1
ATOM 3870 O O . ALA B 1 218 ? -14.867 -24.484 -20.547 1 70.44 218 ALA B O 1
ATOM 3871 N N . PRO B 1 219 ? -13.828 -25.266 -22.5 1 81.38 219 PRO B N 1
ATOM 3872 C CA . PRO B 1 219 ? -12.625 -25.703 -21.781 1 81.38 219 PRO B CA 1
ATOM 3873 C C . PRO B 1 219 ? -11.867 -24.547 -21.141 1 81.38 219 PRO B C 1
ATOM 3875 O O . PRO B 1 219 ? -11.82 -23.438 -21.703 1 81.38 219 PRO B O 1
ATOM 3878 N N . ARG B 1 220 ? -11.438 -24.766 -19.906 1 89.12 220 ARG B N 1
ATOM 3879 C CA . ARG B 1 220 ? -10.656 -23.781 -19.172 1 89.12 220 ARG B CA 1
ATOM 3880 C C . ARG B 1 220 ? -9.328 -24.359 -18.703 1 89.12 220 ARG B C 1
ATOM 3882 O O . ARG B 1 220 ? -9.281 -25.484 -18.188 1 89.12 220 ARG B O 1
ATOM 3889 N N . LYS B 1 221 ? -8.266 -23.672 -19.016 1 94 221 LYS B N 1
ATOM 3890 C CA . LYS B 1 221 ? -6.945 -23.984 -18.484 1 94 221 LYS B CA 1
ATOM 3891 C C . LYS B 1 221 ? -6.367 -22.812 -17.703 1 94 221 LYS B C 1
ATOM 3893 O O . LYS B 1 221 ? -6.781 -21.672 -17.891 1 94 221 LYS B O 1
ATOM 3898 N N . SER B 1 222 ? -5.523 -23.172 -16.781 1 95.56 222 SER B N 1
ATOM 3899 C CA . SER B 1 222 ? -4.801 -22.125 -16.062 1 95.56 222 SER B CA 1
ATOM 3900 C C . SER B 1 222 ? -3.389 -22.578 -15.703 1 95.56 222 SER B C 1
ATOM 3902 O O . SER B 1 222 ? -3.148 -23.781 -15.5 1 95.56 222 SER B O 1
ATOM 3904 N N . LEU B 1 223 ? -2.52 -21.656 -15.711 1 98 223 LEU B N 1
ATOM 3905 C CA . LEU B 1 223 ? -1.144 -21.875 -15.281 1 98 223 LEU B CA 1
ATOM 3906 C C . LEU B 1 223 ? -0.798 -20.984 -14.094 1 98 223 LEU B C 1
ATOM 3908 O O . LEU B 1 223 ? -1.027 -19.781 -14.133 1 98 223 LEU B O 1
ATOM 3912 N N . MET B 1 224 ? -0.304 -21.594 -13.031 1 97.94 224 MET B N 1
ATOM 3913 C CA . MET B 1 224 ? 0.119 -20.859 -11.844 1 97.94 224 MET B CA 1
ATOM 3914 C C . MET B 1 224 ? 1.612 -21.047 -11.594 1 97.94 224 MET B C 1
ATOM 3916 O O . MET B 1 224 ? 2.166 -22.109 -11.875 1 97.94 224 MET B O 1
ATOM 3920 N N . TYR B 1 225 ? 2.283 -20.062 -11.203 1 98.69 225 TYR B N 1
ATOM 3921 C CA . TYR B 1 225 ? 3.586 -20.156 -10.555 1 98.69 225 TYR B CA 1
ATOM 3922 C C . TYR B 1 225 ? 3.475 -19.891 -9.062 1 98.69 225 TYR B C 1
ATOM 3924 O O . TYR B 1 225 ? 3.168 -18.766 -8.656 1 98.69 225 TYR B O 1
ATOM 3932 N N . PHE B 1 226 ? 3.689 -20.891 -8.273 1 97.81 226 PHE B N 1
ATOM 3933 C CA . PHE B 1 226 ? 3.604 -20.797 -6.82 1 97.81 226 PHE B CA 1
ATOM 3934 C C . PHE B 1 226 ? 4.973 -20.516 -6.215 1 97.81 226 PHE B C 1
ATOM 3936 O O . PHE B 1 226 ? 5.895 -21.328 -6.355 1 97.81 226 PHE B O 1
ATOM 3943 N N . VAL B 1 227 ? 5.062 -19.406 -5.539 1 97.75 227 VAL B N 1
ATOM 3944 C CA . VAL B 1 227 ? 6.328 -18.953 -4.98 1 97.75 227 VAL B CA 1
ATOM 3945 C C . VAL B 1 227 ? 6.426 -19.359 -3.512 1 97.75 227 VAL B C 1
ATOM 3947 O O . VAL B 1 227 ? 5.656 -18.891 -2.674 1 97.75 227 VAL B O 1
ATOM 3950 N N . ASN B 1 228 ? 7.34 -20.188 -3.229 1 95.12 228 ASN B N 1
ATOM 3951 C CA . ASN B 1 228 ? 7.668 -20.594 -1.866 1 95.12 228 ASN B CA 1
ATOM 3952 C C . ASN B 1 228 ? 8.953 -19.922 -1.378 1 95.12 228 ASN B C 1
ATOM 3954 O O . ASN B 1 228 ? 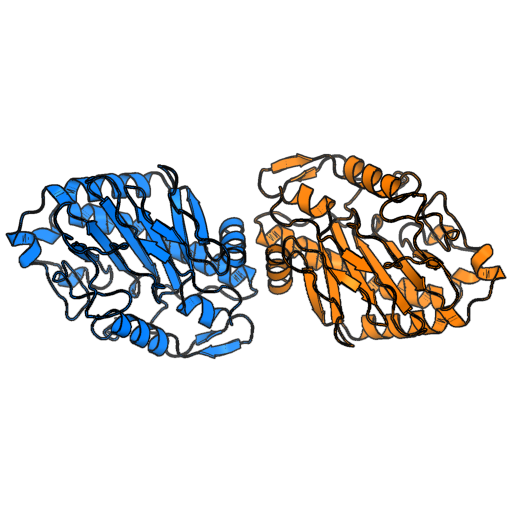9.805 -19.547 -2.182 1 95.12 228 ASN B O 1
ATOM 3958 N N . PRO B 1 229 ? 8.992 -19.75 -0.071 1 93.38 229 PRO B N 1
ATOM 3959 C CA . PRO B 1 229 ? 10.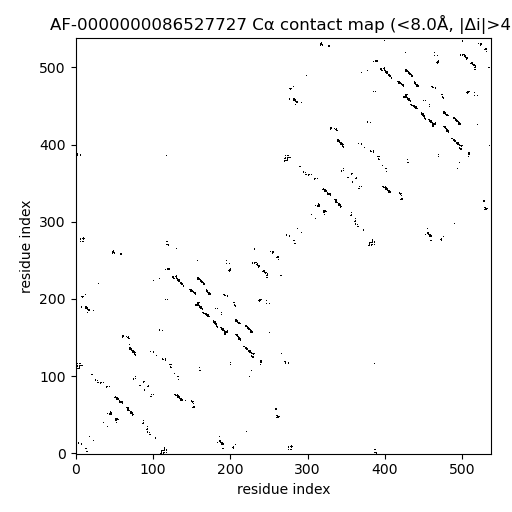273 -19.266 0.45 1 93.38 229 PRO B CA 1
ATOM 3960 C C . PRO B 1 229 ? 11.398 -20.297 0.326 1 93.38 229 PRO B C 1
ATOM 3962 O O . PRO B 1 229 ? 11.133 -21.469 0.061 1 93.38 229 PRO B O 1
ATOM 3965 N N . ASP B 1 230 ? 12.633 -19.75 0.426 1 88.75 230 ASP B N 1
ATOM 3966 C CA . ASP B 1 230 ? 13.758 -20.688 0.5 1 88.75 230 ASP B CA 1
ATOM 3967 C C . ASP B 1 230 ? 13.594 -21.641 1.677 1 88.75 230 ASP B C 1
ATOM 3969 O O . ASP B 1 230 ? 13.781 -21.266 2.832 1 88.75 230 ASP B O 1
ATOM 3973 N N . LEU B 1 231 ? 13.281 -22.781 1.439 1 80.56 231 LEU B N 1
ATOM 3974 C CA . LEU B 1 231 ? 12.945 -23.781 2.455 1 80.56 231 LEU B CA 1
ATOM 3975 C C . LEU B 1 231 ? 14.211 -24.344 3.092 1 80.56 231 LEU B C 1
ATOM 3977 O O . LEU B 1 231 ? 14.133 -25.062 4.09 1 80.56 231 LEU B O 1
ATOM 3981 N N . SER B 1 232 ? 15.336 -24.016 2.502 1 79.31 232 SER B N 1
ATOM 3982 C CA . SER B 1 232 ? 16.594 -24.484 3.086 1 79.31 232 SER B CA 1
ATOM 3983 C C . SER B 1 232 ? 17.016 -23.594 4.25 1 79.31 232 SER B C 1
ATOM 3985 O O . SER B 1 232 ? 17.859 -23.984 5.062 1 79.31 232 SER B O 1
ATOM 3987 N N . ALA B 1 233 ? 16.406 -22.406 4.223 1 70.81 233 ALA B N 1
ATOM 3988 C CA . ALA B 1 233 ? 16.734 -21.484 5.297 1 70.81 233 ALA B CA 1
ATOM 3989 C C . ALA B 1 233 ? 15.93 -21.781 6.559 1 70.81 233 ALA B C 1
ATOM 3991 O O . ALA B 1 233 ? 14.719 -21.984 6.492 1 70.81 233 ALA B O 1
ATOM 3992 N N . ALA B 1 234 ? 16.578 -22.094 7.648 1 60.62 234 ALA B N 1
ATOM 3993 C CA . ALA B 1 234 ? 15.914 -22.516 8.883 1 60.62 234 ALA B CA 1
ATOM 3994 C C . ALA B 1 234 ? 15.172 -21.344 9.531 1 60.62 234 ALA B C 1
ATOM 3996 O O . ALA B 1 234 ? 14.094 -21.531 10.109 1 60.62 234 ALA B O 1
ATOM 3997 N N . HIS B 1 235 ? 15.711 -20.266 9.484 1 69.06 235 HIS B N 1
ATOM 3998 C CA . HIS B 1 235 ? 15.094 -19.188 10.266 1 69.06 235 HIS B CA 1
ATOM 3999 C C . HIS B 1 235 ? 14.977 -17.906 9.453 1 69.06 235 HIS B C 1
ATOM 4001 O O . HIS B 1 235 ? 15.906 -17.531 8.727 1 69.06 235 HIS B O 1
ATOM 4007 N N . ALA B 1 236 ? 13.68 -17.5 9.5 1 83.69 236 ALA B N 1
ATOM 4008 C CA . ALA B 1 236 ? 13.422 -16.188 8.922 1 83.69 236 ALA B CA 1
ATOM 4009 C C . ALA B 1 236 ? 12.852 -15.227 9.977 1 83.69 236 ALA B C 1
ATOM 4011 O O . ALA B 1 236 ? 12.547 -15.641 11.094 1 83.69 236 ALA B O 1
ATOM 4012 N N . SER B 1 237 ? 13.016 -14 9.742 1 91.5 237 SER B N 1
ATOM 4013 C CA . SER B 1 237 ? 12.352 -12.969 10.531 1 91.5 237 SER B CA 1
ATOM 4014 C C . SER B 1 237 ? 11.281 -12.25 9.727 1 91.5 237 SER B C 1
ATOM 4016 O O . SER B 1 237 ? 11.438 -12.047 8.516 1 91.5 237 SER B O 1
ATOM 4018 N N . THR B 1 238 ? 10.203 -11.977 10.414 1 95.62 238 THR B N 1
ATOM 4019 C CA . THR B 1 238 ? 9.188 -11.172 9.75 1 95.62 238 THR B CA 1
ATOM 4020 C C . THR B 1 238 ? 9.742 -9.797 9.391 1 95.62 238 THR B C 1
ATOM 4022 O O . THR B 1 238 ? 10.742 -9.352 9.961 1 95.62 238 THR B O 1
ATOM 4025 N N . ILE B 1 239 ? 9.141 -9.172 8.516 1 95 239 ILE B N 1
ATOM 4026 C CA . ILE B 1 239 ? 9.711 -7.977 7.902 1 95 239 ILE B CA 1
ATOM 4027 C C . ILE B 1 239 ? 9.453 -6.762 8.797 1 95 239 ILE B C 1
ATOM 4029 O O . ILE B 1 239 ? 10.375 -5.996 9.086 1 95 239 ILE B O 1
ATOM 4033 N N . VAL B 1 240 ? 8.242 -6.59 9.297 1 95.19 240 VAL B N 1
ATOM 4034 C CA . VAL B 1 240 ? 7.836 -5.344 9.938 1 95.19 240 VAL B CA 1
ATOM 4035 C C . VAL B 1 240 ? 8.266 -5.352 11.406 1 95.19 240 VAL B C 1
ATOM 4037 O O . VAL B 1 240 ? 8.875 -4.395 11.883 1 95.19 240 VAL B O 1
ATOM 4040 N N . ASN B 1 241 ? 8.047 -6.441 12.125 1 95.69 241 ASN B N 1
ATOM 4041 C CA . ASN B 1 241 ? 8.297 -6.492 13.555 1 95.69 241 ASN B CA 1
ATOM 4042 C C . ASN B 1 241 ? 9.586 -7.25 13.875 1 95.69 241 ASN B C 1
ATOM 4044 O O . ASN B 1 241 ? 9.992 -7.336 15.031 1 95.69 241 ASN B O 1
ATOM 4048 N N . GLN B 1 242 ? 10.195 -7.898 12.922 1 94.31 242 GLN B N 1
ATOM 4049 C CA . GLN B 1 242 ? 11.453 -8.617 13.055 1 94.31 242 GLN B CA 1
ATOM 4050 C C . GLN B 1 242 ? 11.344 -9.727 14.094 1 94.31 242 GLN B C 1
ATOM 4052 O O . GLN B 1 242 ? 12.219 -9.883 14.953 1 94.31 242 GLN B O 1
ATOM 4057 N N . ARG B 1 243 ? 10.266 -10.398 14.031 1 94.81 243 ARG B N 1
ATOM 4058 C CA . ARG B 1 243 ? 10.039 -11.555 14.898 1 94.81 243 ARG B CA 1
ATOM 4059 C C . ARG B 1 243 ? 10.461 -12.844 14.211 1 94.81 243 ARG B C 1
ATOM 4061 O O . ARG B 1 243 ? 10.344 -12.977 12.992 1 94.81 243 ARG B O 1
ATOM 4068 N N . PRO B 1 244 ? 10.953 -13.766 15.031 1 92.94 244 PRO B N 1
ATOM 4069 C CA . PRO B 1 244 ? 11.289 -15.062 14.43 1 92.94 244 PRO B CA 1
ATOM 4070 C C . PRO B 1 244 ? 10.086 -15.75 13.789 1 92.94 244 PRO B C 1
ATOM 4072 O O . PRO B 1 244 ? 8.977 -15.688 14.328 1 92.94 244 PRO B O 1
ATOM 4075 N N . LEU B 1 245 ? 10.344 -16.344 12.656 1 92.12 245 LEU B N 1
ATOM 4076 C CA . LEU B 1 245 ? 9.289 -17 11.891 1 92.12 245 LEU B CA 1
ATOM 4077 C C . LEU B 1 245 ? 9.812 -18.281 11.25 1 92.12 245 LEU B C 1
ATOM 4079 O O . LEU B 1 245 ? 10.844 -18.281 10.578 1 92.12 245 LEU B O 1
ATOM 4083 N N . ASP B 1 246 ? 9.148 -19.406 11.484 1 90 246 ASP B N 1
ATOM 4084 C CA . ASP B 1 246 ? 9.477 -20.672 10.828 1 90 246 ASP B CA 1
ATOM 4085 C C . ASP B 1 246 ? 8.672 -20.844 9.539 1 90 246 ASP B C 1
ATOM 4087 O O . ASP B 1 246 ? 7.664 -21.562 9.523 1 90 246 ASP B O 1
ATOM 4091 N N . LEU B 1 247 ? 9.148 -20.25 8.523 1 88.44 247 LEU B N 1
ATOM 4092 C CA . LEU B 1 247 ? 8.445 -20.25 7.242 1 88.44 247 LEU B CA 1
ATOM 4093 C C . LEU B 1 247 ? 8.359 -21.672 6.676 1 88.44 247 LEU B C 1
ATOM 4095 O O . LEU B 1 247 ? 7.375 -22.031 6.023 1 88.44 247 LEU B O 1
ATOM 4099 N N . ARG B 1 248 ? 9.352 -22.484 6.926 1 88 248 ARG B N 1
ATOM 4100 C CA . ARG B 1 248 ? 9.352 -23.844 6.426 1 88 248 ARG B CA 1
ATOM 4101 C C . ARG B 1 248 ? 8.195 -24.656 7.023 1 88 248 ARG B C 1
ATOM 4103 O O . ARG B 1 248 ? 7.473 -25.344 6.301 1 88 248 ARG B O 1
ATOM 4110 N N . ALA B 1 249 ? 8.07 -24.547 8.281 1 88.31 249 ALA B N 1
ATOM 4111 C CA . ALA B 1 249 ? 6.992 -25.266 8.953 1 88.31 249 ALA B CA 1
ATOM 4112 C C . ALA B 1 249 ? 5.625 -24.797 8.461 1 88.31 249 ALA B C 1
ATOM 4114 O O . ALA B 1 249 ? 4.723 -25.609 8.258 1 88.31 249 ALA B O 1
ATOM 4115 N N . LEU B 1 250 ? 5.496 -23.531 8.266 1 90 250 LEU B N 1
ATOM 4116 C CA . LEU B 1 250 ? 4.23 -22.984 7.777 1 90 250 LEU B CA 1
ATOM 4117 C C . LEU B 1 250 ? 3.947 -23.469 6.359 1 90 250 LEU B C 1
ATOM 4119 O O . LEU B 1 250 ? 2.822 -23.859 6.047 1 90 250 LEU B O 1
ATOM 4123 N N . ALA B 1 251 ? 4.934 -23.391 5.543 1 90.38 251 ALA B N 1
ATOM 4124 C CA . ALA B 1 251 ? 4.793 -23.828 4.156 1 90.38 251 ALA B CA 1
ATOM 4125 C C . ALA B 1 251 ? 4.398 -25.312 4.082 1 90.38 251 ALA B C 1
ATOM 4127 O O . ALA B 1 251 ? 3.5 -25.672 3.326 1 90.38 251 ALA B O 1
ATOM 4128 N N . GLU B 1 252 ? 5.066 -26.141 4.848 1 87.62 252 GLU B N 1
ATOM 4129 C CA . GLU B 1 252 ? 4.77 -27.562 4.879 1 87.62 252 GLU B CA 1
ATOM 4130 C C . GLU B 1 252 ? 3.342 -27.812 5.355 1 87.62 252 GLU B C 1
ATOM 4132 O O . GLU B 1 252 ? 2.633 -28.656 4.785 1 87.62 252 GLU B O 1
ATOM 4137 N N . GLY B 1 253 ? 3.004 -27.156 6.391 1 87.12 253 GLY B N 1
ATOM 4138 C CA . GLY B 1 253 ? 1.651 -27.297 6.902 1 87.12 253 GLY B CA 1
ATOM 4139 C C . GLY B 1 253 ? 0.583 -26.984 5.875 1 87.12 253 GLY B C 1
ATOM 4140 O O . GLY B 1 253 ? -0.392 -27.719 5.73 1 87.12 253 GLY B O 1
ATOM 4141 N N . ARG B 1 254 ? 0.757 -25.938 5.109 1 85.56 254 ARG B N 1
ATOM 4142 C CA . ARG B 1 254 ? -0.212 -25.531 4.098 1 85.56 254 ARG B CA 1
ATOM 4143 C C . ARG B 1 254 ? -0.224 -26.516 2.928 1 85.56 254 ARG B C 1
ATOM 4145 O O . ARG B 1 254 ? -1.289 -26.859 2.406 1 85.56 254 ARG B O 1
ATOM 4152 N N . HIS B 1 255 ? 0.967 -26.891 2.549 1 85.25 255 HIS B N 1
ATOM 4153 C CA . HIS B 1 255 ? 1.109 -27.844 1.452 1 85.25 255 HIS B CA 1
ATOM 4154 C C . HIS B 1 255 ? 0.374 -29.141 1.751 1 85.25 255 HIS B C 1
ATOM 4156 O O . HIS B 1 255 ? -0.354 -29.656 0.9 1 85.25 255 HIS B O 1
ATOM 4162 N N . VAL B 1 256 ? 0.503 -29.594 2.912 1 81.75 256 VAL B N 1
ATOM 4163 C CA . VAL B 1 256 ? -0.133 -30.844 3.332 1 81.75 256 VAL B CA 1
ATOM 4164 C C . VAL B 1 256 ? -1.639 -30.625 3.471 1 81.75 256 VAL B C 1
ATOM 4166 O O . VAL B 1 256 ? -2.428 -31.531 3.168 1 81.75 256 VAL B O 1
ATOM 4169 N N . ALA B 1 257 ? -1.994 -29.484 3.85 1 80.69 257 ALA B N 1
ATOM 4170 C CA . ALA B 1 257 ? -3.41 -29.172 4.027 1 80.69 257 ALA B CA 1
ATOM 4171 C C . ALA B 1 257 ? -4.156 -29.234 2.695 1 80.69 257 ALA B C 1
ATOM 4173 O O . ALA B 1 257 ? -5.371 -29.438 2.668 1 80.69 257 ALA B O 1
ATOM 4174 N N . PHE B 1 258 ? -3.418 -29.094 1.619 1 81.56 258 PHE B N 1
ATOM 4175 C CA . PHE B 1 258 ? -4.031 -29.156 0.299 1 81.56 258 PHE B CA 1
ATOM 4176 C C . PHE B 1 258 ? -4.039 -30.578 -0.234 1 81.56 258 PHE B C 1
ATOM 4178 O O . PHE B 1 258 ? -4.43 -30.828 -1.379 1 81.56 258 PHE B O 1
ATOM 4185 N N . GLY B 1 259 ? -3.543 -31.484 0.56 1 76.31 259 GLY B N 1
ATOM 4186 C CA . GLY B 1 259 ? -3.59 -32.906 0.184 1 76.31 259 GLY B CA 1
ATOM 4187 C C . GLY B 1 259 ? -2.275 -33.406 -0.374 1 76.31 259 GLY B C 1
ATOM 4188 O O . GLY B 1 259 ? -2.191 -34.562 -0.825 1 76.31 259 GLY B O 1
ATOM 4189 N N . ASN B 1 260 ? -1.271 -32.531 -0.36 1 80.56 260 ASN B N 1
ATOM 4190 C CA . ASN B 1 260 ? 0.034 -32.938 -0.88 1 80.56 260 ASN B CA 1
ATOM 4191 C C . ASN B 1 260 ? 0.898 -33.594 0.203 1 80.56 260 ASN B C 1
ATOM 4193 O O . ASN B 1 260 ? 0.6 -33.469 1.393 1 80.56 260 ASN B O 1
ATOM 4197 N N . ARG B 1 261 ? 1.83 -34.344 -0.278 1 76.56 261 ARG B N 1
ATOM 4198 C CA . ARG B 1 261 ? 2.787 -34.906 0.661 1 76.56 261 ARG B CA 1
ATOM 4199 C C . ARG B 1 261 ? 3.801 -33.875 1.12 1 76.56 261 ARG B C 1
ATOM 4201 O O . ARG B 1 261 ? 3.955 -32.812 0.484 1 76.56 261 ARG B O 1
ATOM 4208 N N . ALA B 1 262 ? 4.445 -34.25 2.184 1 75 262 ALA B N 1
ATOM 4209 C CA . ALA B 1 262 ? 5.379 -33.312 2.807 1 75 262 ALA B CA 1
ATOM 4210 C C . ALA B 1 262 ? 6.461 -32.875 1.819 1 75 262 ALA B C 1
ATOM 4212 O O . ALA B 1 262 ? 6.922 -33.656 1.003 1 75 262 ALA B O 1
ATOM 4213 N N . LEU B 1 263 ? 6.762 -31.578 1.821 1 70.69 263 LEU B N 1
ATOM 4214 C CA . LEU B 1 263 ? 7.82 -31.016 0.985 1 70.69 263 LEU B CA 1
ATOM 4215 C C . LEU B 1 263 ? 9.18 -31.594 1.369 1 70.69 263 LEU B C 1
ATOM 4217 O O . LEU B 1 263 ? 9.453 -31.812 2.551 1 70.69 263 LEU B O 1
ATOM 4221 N N . CYS B 1 264 ? 9.805 -32.312 0.415 1 60.03 264 CYS B N 1
ATOM 4222 C CA . CYS B 1 264 ? 11.102 -32.906 0.707 1 60.03 264 CYS B CA 1
ATOM 4223 C C . CYS B 1 264 ? 12.156 -31.844 0.972 1 60.03 264 CYS B C 1
ATOM 4225 O O . CYS B 1 264 ? 12.062 -30.734 0.455 1 60.03 264 CYS B O 1
ATO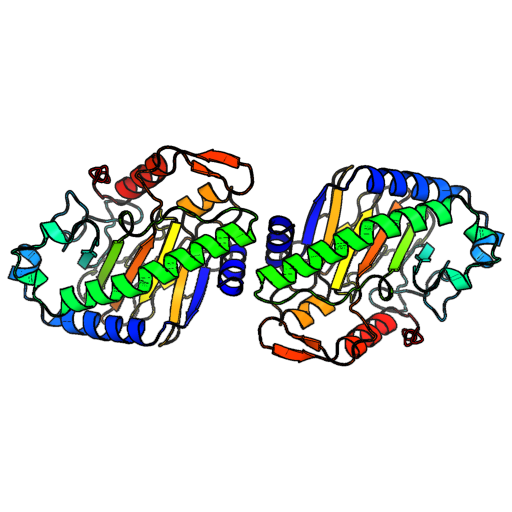M 4227 N N . ARG B 1 265 ? 13.031 -31.953 2.115 1 55.12 265 ARG B N 1
ATOM 4228 C CA . ARG B 1 265 ? 14.211 -31.109 2.32 1 55.12 265 ARG B CA 1
ATOM 4229 C C . ARG B 1 265 ? 15.086 -31.094 1.071 1 55.12 265 ARG B C 1
ATOM 4231 O O . ARG B 1 265 ? 15.367 -32.125 0.481 1 55.12 265 ARG B O 1
ATOM 4238 N N . PRO B 1 266 ? 15.109 -29.891 0.373 1 49.72 266 PRO B N 1
ATOM 4239 C CA . PRO B 1 266 ? 16.031 -29.938 -0.771 1 49.72 266 PRO B CA 1
ATOM 4240 C C . PRO B 1 266 ? 17.375 -30.562 -0.428 1 49.72 266 PRO B C 1
ATOM 4242 O O . PRO B 1 266 ? 17.828 -30.469 0.715 1 49.72 266 PRO B O 1
ATOM 4245 N N . CYS B 1 267 ? 17.781 -31.656 -1.01 1 35.59 267 CYS B N 1
ATOM 4246 C CA . CYS B 1 267 ? 19.141 -32.156 -0.821 1 35.59 267 CYS B CA 1
ATOM 4247 C C . CYS B 1 267 ? 20.172 -31.078 -1.04 1 35.59 267 CYS B C 1
ATOM 4249 O O . CYS B 1 267 ? 20.094 -30.312 -2.01 1 35.59 267 CYS B O 1
ATOM 4251 N N . ALA B 1 268 ? 20.812 -30.641 0.056 1 35.88 268 ALA B N 1
ATOM 4252 C CA . ALA B 1 268 ? 21.969 -29.781 -0.144 1 35.88 268 ALA B CA 1
ATOM 4253 C C . ALA B 1 268 ? 22.781 -30.234 -1.367 1 35.88 268 ALA B C 1
ATOM 4255 O O . ALA B 1 268 ? 23.125 -31.406 -1.493 1 35.88 268 ALA B O 1
ATOM 4256 N N . ALA B 1 269 ? 22.609 -29.125 -2.391 1 28.28 269 ALA B N 1
ATOM 4257 C CA . ALA B 1 269 ? 23.625 -29.391 -3.408 1 28.28 269 ALA B CA 1
ATOM 4258 C C . ALA B 1 269 ? 25.016 -29.469 -2.789 1 28.28 269 ALA B C 1
ATOM 4260 O O . ALA B 1 269 ? 25.359 -28.656 -1.928 1 28.28 269 ALA B O 1
#

Sequence (538 aa):
MKLHASRLIRDSYVYFKMPYALLMHFDRLAAAYDALDRKQKHAFSFPEHTDGFLPFGLEYSHAPERPDLCDRFCYWVARRDAHHGFALARSAFYREMAAYEACIHAIAQDLLDAVCENLGGTPQPPVRHSSYLQFCAYEQHHGSHDRAYLQDPHEDGHLLSFIRPTAPGLVLLPDSSPISALPRSDEMIVLAGSLLEALTDGEVPAMQHAVERPRTRAPRKSLMYFVNPDLSAAHASTIVNQRPLDLRALAEGRHVAFGNRALCRPCAAMKLHASRLIRDSYVYFKMPYALLMHFDRLAAAYDALDRKQKHAFSFPEHTDGFLPFGLEYSHAPERPDLCDRFCYWVARRDAHHGFALARSAFYREMAAYEACIHAIAQDLLDAVCENLGGTPQPPVRHSSYLQFCAYEQHHGSHDRAYLQDPHEDGHLLSFIRPTAPGLVLLPDSSPISALPRSDEMIVLAGSLLEALTDGEVPAMQHAVERPRTRAPRKSLMYFVNPDLSAAHASTIVNQRPLDLRALAEGRHVAFGNRALCRPCAA

Radius of gyration: 28.8 Å; Cα contacts (8 Å, |Δi|>4): 1141; chains: 2; bounding box: 50×87×56 Å

Solvent-accessible surface area (backbone atoms only — not comparable to full-atom values): 27711 Å² total; per-residue (Å²): 92,30,40,57,21,47,40,23,46,52,66,17,35,38,74,45,77,52,57,67,67,50,51,51,26,48,55,50,23,63,56,35,53,77,71,60,53,70,66,48,46,64,72,44,48,38,55,73,68,63,29,32,36,40,69,74,47,53,41,21,53,74,39,80,91,50,36,30,57,40,45,39,34,25,49,42,74,68,45,52,76,76,42,64,88,44,72,50,64,72,33,68,32,43,49,25,48,53,52,30,50,71,53,48,46,58,55,51,50,49,36,52,27,28,38,29,40,34,44,58,33,66,69,68,74,78,29,59,66,54,17,36,38,38,39,36,42,32,61,70,72,70,63,86,55,92,53,72,43,41,31,49,65,33,59,83,37,22,35,33,35,40,40,41,65,75,49,77,36,39,30,37,45,54,98,65,72,72,38,82,53,66,60,56,98,58,32,28,37,36,35,27,6,48,47,33,11,55,40,36,67,54,63,26,47,48,38,31,28,30,29,41,52,62,93,58,82,64,74,36,41,34,42,32,41,41,35,30,64,45,61,84,51,76,72,44,57,20,47,68,79,61,41,84,37,57,59,46,62,53,39,36,54,40,43,35,69,32,56,42,46,66,71,74,77,76,73,83,127,92,29,40,55,20,45,42,23,47,52,68,17,35,38,74,45,76,52,56,67,70,49,51,52,27,48,55,50,24,61,58,34,54,74,71,60,52,69,67,48,46,65,73,44,47,36,56,73,68,64,28,32,36,39,66,74,48,54,39,19,54,72,40,82,92,49,37,31,60,40,46,37,36,25,46,43,72,69,46,50,77,77,42,64,88,45,72,50,63,72,33,68,32,43,51,25,48,53,52,31,50,70,52,49,47,59,55,51,51,49,36,52,25,28,36,29,39,36,45,60,32,66,69,69,72,77,29,59,67,54,19,35,38,38,38,35,41,32,61,66,76,55,71,91,55,90,52,72,44,41,31,47,66,31,58,83,37,22,35,36,36,39,40,39,63,75,47,78,36,40,30,36,46,55,96,65,72,72,39,81,54,66,62,54,97,59,33,28,36,35,35,27,7,49,48,33,11,56,41,36,68,55,63,27,47,48,39,32,26,31,28,40,52,61,92,57,80,64,72,36,40,33,40,32,42,41,36,29,65,45,62,83,51,74,74,42,58,20,48,67,79,60,40,84,37,58,59,46,62,52,40,38,53,40,43,35,69,32,56,41,50,64,72,75,77,76,72,82,126

Nearest PDB structures (foldseek):
  1gp4-assembly1_A  TM=7.385E-01  e=4.835E-14  Arabidopsis thaliana
  8cv9-assembly1_A  TM=7.693E-01  e=1.002E-12  Atropa belladonna
  8cv8-assembly1_A  TM=7.578E-01  e=1.206E-12  Atropa belladonna
  6jyv-assembly2_B  TM=7.195E-01  e=5.742E-13  Pseudomonas aeruginosa PAO1
  8cvc-assembly1_A  TM=7.463E-01  e=3.453E-12  Atropa belladonna

Foldseek 3Di:
DLVQLVVCLVPQKGKDFADPQLLVLVVQLVVQVVVDDPVLQVVFEDQQQPAGWYDFLLFAAADSVQGQQWTKHKFAPLCLVVCPPRPVCVGSNVVSQVSSLVPVQVVVQVSQQSNLVVLVHGRAPRQRRVKMKMKIKHALPRDVPPDFFSHDKHFQLFQKKKKDKPDWFKWWDDPDDIDTDHHPSRMIMMGGGVLNCVLQVNSRDGIIMTGGDDPDSDMMMMMMIGTHGPLLDQWDARRNPRHIDGSNVSSQVSCVVRSGHGNDNSPDD/DLVQLVVCLVPQKGKDFADPQLLVLVVQLVVQVVVDDPVLQVVFEDQQQPAGWYDFLLFAAADSVQGQQWTKHKFAPLCLVVCPPRPVCVGSNVVSQVSSLVPVQVVVQVSQQSNLVNLVHGRAPRQRRVKMKMKIKHALPTDVPPDFFSHDKHFQLFQKKKKDKPDWFKWWDDPDDIDTDHHPSRMIMMGGGVLNCVLQVNSRDGIIMTGGDDPDSDMMMMMMMGTHGPLLDQWDARRNPRHIDRSNVSSQVSCVVRSGHGNDNSPDD

pLDDT: mean 90.21, std 11.96, range [28.28, 98.75]

InterPro domains:
  IPR005123 Oxoglutarate/iron-dependent dioxygenase domain [PS51471] (128-229)
  IPR027443 Isopenicillin N synthase-like superfamily [G3DSA:2.60.120.330] (15-249)
  IPR044861 Isopenicillin N synthase-like, Fe(2+) 2OG dioxygenase domain [PF03171] (136-229)

Organism: NCBI:txid488447